Protein AF-0000000066303046 (afdb_homodimer)

Radius of gyration: 22.35 Å; Cα contacts (8 Å, |Δi|>4): 1271; chains: 2; bounding box: 50×66×50 Å

Nearest PDB structures (foldseek):
  3x2z-assembly1_C  TM=9.716E-01  e=8.933E-31  Thermotoga maritima MSB8
  7e3v-assembly1_A  TM=9.789E-01  e=1.181E-30  Staphylococcus aureus
  3x2x-assembly1_C  TM=9.695E-01  e=3.053E-30  Thermotoga maritima MSB8
  6hrg-assembly1_A  TM=9.050E-01  e=2.800E-23  Ignicoccus hospitalis
  1vjn-assembly1_A  TM=7.411E-01  e=7.565E-13  Thermotoga maritima

Secondary structure (DSSP, 8-state):
-EEEE-STT-EEEEETTEEEEES---TT-TT----GGG---SEEE-S-S-HHHHTTHHHHHHHHTPEEEEEHHHHHHHHTTT--EEEE-TT-EEE-SS-EEEEEE--S--EEEETTTTEEEE----EEEEEEETTEEEEE--S----TTHHHHHHH---SEEEEE---TTS--HHHHHHHHHHH--SEEEEES-SSSGGG---HHHHHHT--SSEE----TT-EEE-/-EEEE-STT-EEEEETTEEEEES---TT-TT----GGG---SEEE-S---HHHHTTHHHHHHHHTPEEEEEHHHHHHHHTTT--EEEE-TT-EEE-SS-EEEEEE--S--EEEETTTTEEEE----EEEEEEETTEEEEE--S----TTHHHHHHH---SEEEEE---TTS--HHHHHHHHHHH--SEEEEES-SSSGGG---HHHHHHH--SSEE----TT-EEE-

InterPro domains:
  IPR001279 Metallo-beta-lactamase [PF12706] (20-194)
  IPR001279 Metallo-beta-lactamase [SM00849] (7-193)
  IPR022877 Protein of unknown funcion UPF0173 [MF_00457] (1-227)
  IPR022877 Protein of unknown funcion UPF0173 [NF001911] (1-226)
  IPR036866 Ribonuclease Z/Hydroxyacylglutathione hydrolase-like [G3DSA:3.60.15.10] (1-226)
  IPR036866 Ribonuclease Z/Hydroxyacylglutathione hydrolase-like [SSF56281] (1-220)
  IPR050114 UPF0173/UPF0282/UlaG metal-dependent hydrolases [PTHR43546] (1-226)

Solvent-accessible surface area (backbone atoms only — not comparable to full-atom values): 22340 Å² total; per-residue (Å²): 80,40,41,29,36,31,30,42,64,19,36,39,36,41,38,95,93,35,32,36,34,30,19,46,31,32,79,89,38,84,52,35,74,63,52,69,92,74,62,80,43,52,32,36,43,43,38,37,31,37,63,80,26,37,45,43,45,66,62,47,25,58,76,49,70,12,43,33,38,21,30,45,46,34,20,52,59,44,36,77,72,70,36,54,56,46,63,42,46,69,75,41,68,50,81,54,97,75,32,32,43,30,31,31,82,36,42,42,58,21,30,42,77,39,78,89,79,70,45,54,43,70,16,48,69,23,16,12,38,38,40,35,46,95,94,40,28,39,34,39,39,41,60,24,31,71,60,72,67,43,36,53,55,19,74,77,41,77,33,48,37,30,39,40,35,31,17,17,25,54,16,9,24,48,73,46,35,46,53,46,47,62,34,30,54,25,51,26,42,29,73,28,42,40,61,69,48,82,79,18,59,63,62,65,68,65,42,39,70,67,49,66,94,45,45,55,45,85,68,54,51,68,38,69,48,80,102,79,41,40,28,34,30,31,41,64,18,36,41,37,41,38,97,93,34,33,37,34,30,20,45,30,31,79,92,38,88,52,35,75,64,52,66,91,73,61,77,42,52,30,35,40,42,38,39,32,38,62,80,27,36,44,43,45,66,62,48,24,58,76,48,72,12,41,33,38,20,30,43,45,35,21,52,61,42,37,77,72,71,36,53,55,46,63,25,24,31,35,6,44,49,81,53,98,74,32,32,43,31,29,32,80,34,53,56,76,23,30,42,78,39,75,87,79,71,45,76,41,54,16,35,55,22,16,11,38,38,40,35,45,95,94,41,26,39,35,39,39,42,64,23,55,75,59,76,61,44,36,52,56,22,74,76,40,79,32,48,34,30,39,40,36,31,17,21,94,85,35,17,28,48,70,48,37,44,54,46,48,60,34,30,55,24,50,26,40,28,72,29,44,40,60,69,47,83,81,18,59,62,62,63,66,63,41,37,68,66,48,68,95,46,45,55,46,84,69,53,51,69,38,68,48,80,102

pLDDT: mean 97.97, std 1.2, range [91.56, 98.94]

Structure (mmCIF, N/CA/C/O backbone):
data_AF-0000000066303046-model_v1
#
loop_
_entity.id
_entity.type
_entity.pdbx_description
1 polymer 'UPF0173 metal-dependent hydrolase BCAH187_A4741'
#
loop_
_atom_site.group_PDB
_atom_site.id
_atom_site.type_symbol
_atom_site.label_atom_id
_atom_site.label_alt_id
_atom_site.label_comp_id
_atom_site.label_asym_id
_atom_site.label_entity_id
_atom_site.label_seq_id
_atom_site.pdbx_PDB_ins_code
_atom_site.Cartn_x
_atom_site.Cartn_y
_atom_site.Cartn_z
_atom_site.occupancy
_atom_site.B_iso_or_equiv
_atom_site.auth_seq_id
_atom_site.auth_comp_id
_atom_site.auth_asym_id
_atom_site.auth_atom_id
_atom_site.pdbx_PDB_model_num
ATOM 1 N N . MET A 1 1 ? -8.133 -26.234 -18 1 97.88 1 MET A N 1
ATOM 2 C CA . MET A 1 1 ? -7.332 -25.688 -16.906 1 97.88 1 MET A CA 1
ATOM 3 C C . MET A 1 1 ? -8.109 -25.719 -15.594 1 97.88 1 MET A C 1
ATOM 5 O O . MET A 1 1 ? -9.281 -25.359 -15.555 1 97.88 1 MET A O 1
ATOM 9 N N . LYS A 1 2 ? -7.441 -26.312 -14.539 1 98.69 2 LYS A N 1
ATOM 10 C CA . LYS A 1 2 ? -8.031 -26.344 -13.211 1 98.69 2 LYS A CA 1
ATOM 11 C C . LYS A 1 2 ? -7.34 -25.359 -12.273 1 98.69 2 LYS A C 1
ATOM 13 O O . LYS A 1 2 ? -6.117 -25.406 -12.109 1 98.69 2 LYS A O 1
ATOM 18 N N . VAL A 1 3 ? -8.148 -24.453 -11.664 1 98.88 3 VAL A N 1
ATOM 19 C CA . VAL A 1 3 ? -7.621 -23.438 -10.766 1 98.88 3 VAL A CA 1
ATOM 20 C C . VAL A 1 3 ? -8.227 -23.609 -9.375 1 98.88 3 VAL A C 1
ATOM 22 O O . VAL A 1 3 ? -9.445 -23.656 -9.219 1 98.88 3 VAL A O 1
ATOM 25 N N . SER A 1 4 ? -7.363 -23.734 -8.375 1 98.88 4 SER A N 1
ATOM 26 C CA . SER A 1 4 ? -7.859 -23.922 -7.02 1 98.88 4 SER A CA 1
ATOM 27 C C . SER A 1 4 ? -7.285 -22.859 -6.078 1 98.88 4 SER A C 1
ATOM 29 O O . SER A 1 4 ? -6.207 -22.328 -6.328 1 98.88 4 SER A O 1
ATOM 31 N N . TYR A 1 5 ? -8.078 -22.578 -5.066 1 98.88 5 TYR A N 1
ATOM 32 C CA . TYR A 1 5 ? -7.719 -21.625 -4.02 1 98.88 5 TYR A CA 1
ATOM 33 C C . TYR A 1 5 ? -7.312 -22.359 -2.74 1 98.88 5 TYR A C 1
ATOM 35 O O . TYR A 1 5 ? -7.957 -23.328 -2.342 1 98.88 5 TYR A O 1
ATOM 43 N N . HIS A 1 6 ? -6.227 -21.844 -2.104 1 98.81 6 HIS A N 1
ATOM 44 C CA . HIS A 1 6 ? -5.727 -22.578 -0.947 1 98.81 6 HIS A CA 1
ATOM 45 C C . HIS A 1 6 ? -5.434 -21.641 0.218 1 98.81 6 HIS A C 1
ATOM 47 O O . HIS A 1 6 ? -4.488 -21.859 0.979 1 98.81 6 HIS A O 1
ATOM 53 N N . GLY A 1 7 ? -6.152 -20.562 0.344 1 98.44 7 GLY A N 1
ATOM 54 C CA . GLY A 1 7 ? -6.086 -19.672 1.49 1 98.44 7 GLY A CA 1
ATOM 55 C C . GLY A 1 7 ? -5.109 -18.531 1.297 1 98.44 7 GLY A C 1
ATOM 56 O O . GLY A 1 7 ? -4.043 -18.719 0.707 1 98.44 7 GLY A O 1
ATOM 57 N N . HIS A 1 8 ? -5.547 -17.375 1.848 1 98.44 8 HIS A N 1
ATOM 58 C CA . HIS A 1 8 ? -4.777 -16.141 1.733 1 98.44 8 HIS A CA 1
ATOM 59 C C . HIS A 1 8 ? -4.582 -15.742 0.273 1 98.44 8 HIS A C 1
ATOM 61 O O . HIS A 1 8 ? -5.539 -15.359 -0.406 1 98.44 8 HIS A O 1
ATOM 67 N N . SER A 1 9 ? -3.352 -15.922 -0.306 1 98.88 9 SER A N 1
ATOM 68 C CA . SER A 1 9 ? -3.111 -15.578 -1.703 1 98.88 9 SER A CA 1
ATOM 69 C C . SER A 1 9 ? -2.588 -16.766 -2.488 1 98.88 9 SER A C 1
ATOM 71 O O . SER A 1 9 ? -2.061 -16.609 -3.592 1 98.88 9 SER A O 1
ATOM 73 N N . VAL A 1 10 ? -2.783 -17.984 -1.932 1 98.94 10 VAL A N 1
ATOM 74 C CA . VAL A 1 10 ? -2.24 -19.188 -2.545 1 98.94 10 VAL A CA 1
ATOM 75 C C . VAL A 1 10 ? -3.211 -19.719 -3.604 1 98.94 10 VAL A C 1
ATOM 77 O O . VAL A 1 10 ? -4.328 -20.125 -3.281 1 98.94 10 VAL A O 1
ATOM 80 N N . VAL A 1 11 ? -2.771 -19.766 -4.824 1 98.94 11 VAL A N 1
ATOM 81 C CA . VAL A 1 11 ? -3.553 -20.297 -5.938 1 98.94 11 VAL A CA 1
ATOM 82 C C . VAL A 1 11 ? -2.752 -21.375 -6.664 1 98.94 11 VAL A C 1
ATOM 84 O O . VAL A 1 11 ? -1.559 -21.203 -6.922 1 98.94 11 VAL A O 1
ATOM 87 N N . LYS A 1 12 ? -3.375 -22.5 -6.949 1 98.88 12 LYS A N 1
ATOM 88 C CA . LYS A 1 12 ? -2.775 -23.594 -7.703 1 98.88 12 LYS A CA 1
ATOM 89 C C . LYS A 1 12 ? -3.455 -23.766 -9.055 1 98.88 12 LYS A C 1
ATOM 91 O O . LYS A 1 12 ? -4.684 -23.703 -9.156 1 98.88 12 LYS A O 1
ATOM 96 N N . ILE A 1 13 ? -2.654 -23.875 -10.055 1 98.94 13 ILE A N 1
ATOM 97 C CA . ILE A 1 13 ? -3.146 -24.047 -11.414 1 98.94 13 ILE A CA 1
ATOM 98 C C . ILE A 1 13 ? -2.623 -25.359 -12 1 98.94 13 ILE A C 1
ATOM 100 O O . ILE A 1 13 ? -1.417 -25.609 -11.969 1 98.94 13 ILE A O 1
ATOM 104 N N . GLU A 1 14 ? -3.461 -26.156 -12.422 1 98.81 14 GLU A N 1
ATOM 105 C CA . GLU A 1 14 ? -3.119 -27.359 -13.18 1 98.81 14 GLU A CA 1
ATOM 106 C C . GLU A 1 14 ? -3.51 -27.219 -14.641 1 98.81 14 GLU A C 1
ATOM 108 O O . GLU A 1 14 ? -4.688 -27.031 -14.961 1 98.81 14 GLU A O 1
ATOM 113 N N . THR A 1 15 ? -2.549 -27.297 -15.445 1 98.31 15 THR A N 1
ATOM 114 C CA . THR A 1 15 ? -2.77 -27.125 -16.875 1 98.31 15 THR A CA 1
ATOM 115 C C . THR A 1 15 ? -1.682 -27.828 -17.672 1 98.31 15 THR A C 1
ATOM 117 O O . THR A 1 15 ? -0.522 -27.875 -17.266 1 98.31 15 THR A O 1
ATOM 120 N N . ASN A 1 16 ? -2.029 -28.484 -18.781 1 95.06 16 ASN A N 1
ATOM 121 C CA . ASN A 1 16 ? -1.094 -29.141 -19.688 1 95.06 16 ASN A CA 1
ATOM 122 C C . ASN A 1 16 ? -0.172 -30.109 -18.953 1 95.06 16 ASN A C 1
ATOM 124 O O . ASN A 1 16 ? 1.03 -30.141 -19.219 1 95.06 16 ASN A O 1
ATOM 128 N N . GLY A 1 17 ? -0.691 -30.703 -17.969 1 97.25 17 GLY A N 1
ATOM 129 C CA . GLY A 1 17 ? 0.07 -31.703 -17.219 1 97.25 17 GLY A CA 1
ATOM 130 C C . GLY A 1 17 ? 1.06 -31.094 -16.25 1 97.25 17 GLY A C 1
ATOM 131 O O . GLY A 1 17 ? 1.888 -31.797 -15.672 1 97.25 17 GLY A O 1
ATOM 132 N N . LYS A 1 18 ? 1.052 -29.797 -16.109 1 98.44 18 LYS A N 1
ATOM 133 C CA . LYS A 1 18 ? 1.942 -29.094 -15.195 1 98.44 18 LYS A CA 1
ATOM 134 C C . LYS A 1 18 ? 1.17 -28.5 -14.016 1 98.44 18 LYS A C 1
ATOM 136 O O . LYS A 1 18 ? -0.031 -28.234 -14.125 1 98.44 18 LYS A O 1
ATOM 141 N N . VAL A 1 19 ? 1.902 -28.312 -12.93 1 98.81 19 VAL A N 1
ATOM 142 C CA . VAL A 1 19 ? 1.343 -27.703 -11.727 1 98.81 19 VAL A CA 1
ATOM 143 C C . VAL A 1 19 ? 2.076 -26.406 -11.414 1 98.81 19 VAL A C 1
ATOM 145 O O . VAL A 1 19 ? 3.299 -26.391 -11.25 1 98.81 19 VAL A O 1
ATOM 148 N N . ILE A 1 20 ? 1.326 -25.312 -11.367 1 98.88 20 ILE A N 1
ATOM 149 C CA . ILE A 1 20 ? 1.836 -23.984 -11.039 1 98.88 20 ILE A CA 1
ATOM 150 C C . ILE A 1 20 ? 1.209 -23.5 -9.734 1 98.88 20 ILE A C 1
ATOM 152 O O . ILE A 1 20 ? 0.002 -23.641 -9.523 1 98.88 20 ILE A O 1
ATOM 156 N N . VAL A 1 21 ? 2.053 -22.969 -8.852 1 98.94 21 VAL A N 1
ATOM 157 C CA . VAL A 1 21 ? 1.522 -22.391 -7.621 1 98.94 21 VAL A CA 1
ATOM 158 C C . VAL A 1 21 ? 1.943 -20.922 -7.523 1 98.94 21 VAL A C 1
ATOM 160 O O . VAL A 1 21 ? 3.098 -20.578 -7.789 1 98.94 21 VAL A O 1
ATOM 163 N N . ILE A 1 22 ? 1.011 -20.078 -7.199 1 98.94 22 ILE A N 1
ATOM 164 C CA . ILE A 1 22 ? 1.259 -18.656 -7.016 1 98.94 22 ILE A CA 1
ATOM 165 C C . ILE A 1 22 ? 1.291 -18.312 -5.523 1 98.94 22 ILE A C 1
ATOM 167 O O . ILE A 1 22 ? 0.363 -18.656 -4.789 1 98.94 22 ILE A O 1
ATOM 171 N N . ASP A 1 23 ? 2.342 -17.703 -5.059 1 98.94 23 ASP A N 1
ATOM 172 C CA . ASP A 1 23 ? 2.502 -17.156 -3.709 1 98.94 23 ASP A CA 1
ATOM 173 C C . ASP A 1 23 ? 2.24 -18.234 -2.658 1 98.94 23 ASP A C 1
ATOM 175 O O . ASP A 1 23 ? 1.328 -18.109 -1.841 1 98.94 23 ASP A O 1
ATOM 179 N N . PRO A 1 24 ? 3.123 -19.219 -2.576 1 98.88 24 PRO A N 1
ATOM 180 C CA . PRO A 1 24 ? 2.869 -20.406 -1.761 1 98.88 24 PRO A CA 1
ATOM 181 C C . PRO A 1 24 ? 3.176 -20.188 -0.281 1 98.88 24 PRO A C 1
ATOM 183 O O . PRO A 1 24 ? 4.023 -20.875 0.287 1 98.88 24 PRO A O 1
ATOM 186 N N . PHE A 1 25 ? 2.4 -19.328 0.389 1 98.88 25 PHE A N 1
ATOM 187 C CA . PHE A 1 25 ? 2.387 -19.219 1.844 1 98.88 25 PHE A CA 1
ATOM 188 C C . PHE A 1 25 ? 1.622 -20.375 2.467 1 98.88 25 PHE A C 1
ATOM 190 O O . PHE A 1 25 ? 0.403 -20.312 2.629 1 98.88 25 PHE A O 1
ATOM 197 N N . LEU A 1 26 ? 2.404 -21.469 2.867 1 98.62 26 LEU A N 1
ATOM 198 C CA . LEU A 1 26 ? 1.785 -22.688 3.381 1 98.62 26 LEU A CA 1
ATOM 199 C C . LEU A 1 26 ? 2.047 -22.844 4.875 1 98.62 26 LEU A C 1
ATOM 201 O O . LEU A 1 26 ? 1.111 -22.828 5.68 1 98.62 26 LEU A O 1
ATOM 205 N N . THR A 1 27 ? 3.287 -22.953 5.246 1 97.81 27 THR A N 1
ATOM 206 C CA . THR A 1 27 ? 3.631 -23.016 6.664 1 97.81 27 THR A CA 1
ATOM 207 C C . THR A 1 27 ? 3.281 -21.703 7.363 1 97.81 27 THR A C 1
ATOM 209 O O . THR A 1 27 ? 3.723 -20.625 6.938 1 97.81 27 THR A O 1
ATOM 212 N N . GLY A 1 28 ? 2.506 -21.766 8.43 1 96.31 28 GLY A N 1
ATOM 213 C CA . GLY A 1 28 ? 2.098 -20.578 9.172 1 96.31 28 GLY A CA 1
ATOM 214 C C . GLY A 1 28 ? 0.776 -20 8.695 1 96.31 28 GLY A C 1
ATOM 215 O O . GLY A 1 28 ? 0.234 -19.078 9.312 1 96.31 28 GLY A O 1
ATOM 216 N N . ASN A 1 29 ? 0.266 -20.484 7.574 1 98.06 29 ASN A N 1
ATOM 217 C CA . ASN A 1 29 ? -1.048 -20.094 7.074 1 98.06 29 ASN A CA 1
ATOM 218 C C . ASN A 1 29 ? -2.158 -20.938 7.699 1 98.06 29 ASN A C 1
ATOM 220 O O . ASN A 1 29 ? -2.326 -22.109 7.355 1 98.06 29 ASN A O 1
ATOM 224 N N . PRO A 1 30 ? -2.9 -20.406 8.586 1 97.69 30 PRO A N 1
ATOM 225 C CA . PRO A 1 30 ? -3.918 -21.188 9.281 1 97.69 30 PRO A CA 1
ATOM 226 C C . PRO A 1 30 ? -5.102 -21.547 8.391 1 97.69 30 PRO A C 1
ATOM 228 O O . PRO A 1 30 ? -5.961 -22.344 8.789 1 97.69 30 PRO A O 1
ATOM 231 N N . LYS A 1 31 ? -5.152 -21.031 7.195 1 97.81 31 LYS A N 1
ATOM 232 C CA . LYS A 1 31 ? -6.348 -21.188 6.371 1 97.81 31 LYS A CA 1
ATOM 233 C C . LYS A 1 31 ? -6.09 -22.156 5.211 1 97.81 31 LYS A C 1
ATOM 235 O O . LYS A 1 31 ? -7.008 -22.5 4.465 1 97.81 31 LYS A O 1
ATOM 240 N N . THR A 1 32 ? -4.863 -22.625 5.027 1 98.44 32 THR A N 1
ATOM 241 C CA . THR A 1 32 ? -4.555 -23.469 3.877 1 98.44 32 THR A CA 1
ATOM 242 C C . THR A 1 32 ? -4.82 -24.938 4.191 1 98.44 32 THR A C 1
ATOM 244 O O . THR A 1 32 ? -4.746 -25.344 5.348 1 98.44 32 THR A O 1
ATOM 247 N N . ASP A 1 33 ? -5.168 -25.703 3.16 1 98.31 33 ASP A N 1
ATOM 248 C CA . ASP A 1 33 ? -5.359 -27.141 3.275 1 98.31 33 ASP A CA 1
ATOM 249 C C . ASP A 1 33 ? -4.121 -27.891 2.795 1 98.31 33 ASP A C 1
ATOM 251 O O . ASP A 1 33 ? -4.086 -29.125 2.836 1 98.31 33 ASP A O 1
ATOM 255 N N . LEU A 1 34 ? -3.088 -27.188 2.381 1 98.19 34 LEU A N 1
ATOM 256 C CA . LEU A 1 34 ? -1.893 -27.797 1.814 1 98.19 34 LEU A CA 1
ATOM 257 C C . LEU A 1 34 ? -0.786 -27.906 2.857 1 98.19 34 LEU A C 1
ATOM 259 O O . LEU A 1 34 ? -0.634 -27.016 3.697 1 98.19 34 LEU A O 1
ATOM 263 N N . LYS A 1 35 ? -0.067 -28.969 2.748 1 97.06 35 LYS A N 1
ATOM 264 C CA . LYS A 1 35 ? 1.203 -29.109 3.453 1 97.06 35 LYS A CA 1
ATOM 265 C C . LYS A 1 35 ? 2.379 -29.062 2.482 1 97.06 35 LYS A C 1
ATOM 267 O O . LYS A 1 35 ? 2.365 -29.719 1.446 1 97.06 35 LYS A O 1
ATOM 272 N N . ALA A 1 36 ? 3.312 -28.281 2.867 1 96.38 36 ALA A N 1
ATOM 273 C CA . ALA A 1 36 ? 4.449 -28.062 1.973 1 96.38 36 ALA A CA 1
ATOM 274 C C . ALA A 1 36 ? 5.059 -29.391 1.534 1 96.38 36 ALA A C 1
ATOM 276 O O . ALA A 1 36 ? 5.43 -29.562 0.369 1 96.38 36 ALA A O 1
ATOM 277 N N . GLU A 1 37 ? 5.152 -30.328 2.355 1 95.06 37 GLU A N 1
ATOM 278 C CA . GLU A 1 37 ? 5.816 -31.609 2.094 1 95.06 37 GLU A CA 1
ATOM 279 C C . GLU A 1 37 ? 5.055 -32.406 1.057 1 95.06 37 GLU A C 1
ATOM 281 O O . GLU A 1 37 ? 5.629 -33.312 0.407 1 95.06 37 GLU A O 1
ATOM 286 N N . ASP A 1 38 ? 3.807 -32.094 0.817 1 95.69 38 ASP A N 1
ATOM 287 C CA . ASP A 1 38 ? 2.955 -32.906 -0.038 1 95.69 38 ASP A CA 1
ATOM 288 C C . ASP A 1 38 ? 2.744 -32.25 -1.398 1 95.69 38 ASP A C 1
ATOM 290 O O . ASP A 1 38 ? 2.127 -32.844 -2.289 1 95.69 38 ASP A O 1
ATOM 294 N N . VAL A 1 39 ? 3.223 -31.094 -1.57 1 96.56 39 VAL A N 1
ATOM 295 C CA . VAL A 1 39 ? 2.914 -30.344 -2.775 1 96.56 39 VAL A CA 1
ATOM 296 C C . VAL A 1 39 ? 3.947 -30.641 -3.857 1 96.56 39 VAL A C 1
ATOM 298 O O . VAL A 1 39 ? 5.152 -30.516 -3.627 1 96.56 39 VAL A O 1
ATOM 301 N N . LYS A 1 40 ? 3.504 -31.156 -4.953 1 97.25 40 LYS A N 1
ATOM 302 C CA . LYS A 1 40 ? 4.312 -31.234 -6.168 1 97.25 40 LYS A CA 1
ATOM 303 C C . LYS A 1 40 ? 4.074 -30.031 -7.066 1 97.25 40 LYS A C 1
ATOM 305 O O . LYS A 1 40 ? 2.928 -29.641 -7.309 1 97.25 40 LYS A O 1
ATOM 310 N N . VAL A 1 41 ? 5.125 -29.438 -7.527 1 98.44 41 VAL A N 1
ATOM 311 C CA . VAL A 1 41 ? 4.984 -28.219 -8.297 1 98.44 41 VAL A CA 1
ATOM 312 C C . VAL A 1 41 ? 6.047 -28.172 -9.398 1 98.44 41 VAL A C 1
ATOM 314 O O . VAL A 1 41 ? 7.188 -28.578 -9.18 1 98.44 41 VAL A O 1
ATOM 317 N N . ASP A 1 42 ? 5.648 -27.719 -10.57 1 98.75 42 ASP A N 1
ATOM 318 C CA . ASP A 1 42 ? 6.574 -27.547 -11.68 1 98.75 42 ASP A CA 1
ATOM 319 C C . ASP A 1 42 ? 7.109 -26.109 -11.727 1 98.75 42 ASP A C 1
ATOM 321 O O . ASP A 1 42 ? 8.242 -25.891 -12.148 1 98.75 42 ASP A O 1
ATOM 325 N N . ALA A 1 43 ? 6.309 -25.109 -11.328 1 98.88 43 ALA A N 1
ATOM 326 C CA . ALA A 1 43 ? 6.695 -23.703 -11.328 1 98.88 43 ALA A CA 1
ATOM 327 C C . ALA A 1 43 ? 6.004 -22.938 -10.203 1 98.88 43 ALA A C 1
ATOM 329 O O . ALA A 1 43 ? 4.871 -23.266 -9.836 1 98.88 43 ALA A O 1
ATOM 330 N N . ILE A 1 44 ? 6.711 -21.984 -9.688 1 98.94 44 ILE A N 1
ATOM 331 C CA . ILE A 1 44 ? 6.18 -21.062 -8.68 1 98.94 44 ILE A CA 1
ATOM 332 C C . ILE A 1 44 ? 6.223 -19.641 -9.203 1 98.94 44 ILE A C 1
ATOM 334 O O . ILE A 1 44 ? 7.242 -19.188 -9.742 1 98.94 44 ILE A O 1
ATOM 338 N N . LEU A 1 45 ? 5.121 -18.938 -9.156 1 98.94 45 LEU A N 1
ATOM 339 C CA . LEU A 1 45 ? 5.051 -17.531 -9.508 1 98.94 45 LEU A CA 1
ATOM 340 C C . LEU A 1 45 ? 4.895 -16.656 -8.266 1 98.94 45 LEU A C 1
ATOM 342 O O . LEU A 1 45 ? 4.012 -16.906 -7.438 1 98.94 45 LEU A O 1
ATOM 346 N N . LEU A 1 46 ? 5.773 -15.703 -8.125 1 98.94 46 LEU A N 1
ATOM 347 C CA . LEU A 1 46 ? 5.723 -14.828 -6.961 1 98.94 46 LEU A CA 1
ATOM 348 C C . LEU A 1 46 ? 5.371 -13.398 -7.367 1 98.94 46 LEU A C 1
ATOM 350 O O . LEU A 1 46 ? 5.988 -12.836 -8.273 1 98.94 46 LEU A O 1
ATOM 354 N N . SER A 1 47 ? 4.41 -12.852 -6.625 1 98.88 47 SER A N 1
ATOM 355 C CA . SER A 1 47 ? 3.979 -11.477 -6.875 1 98.88 47 SER A CA 1
ATOM 356 C C . SER A 1 47 ? 4.945 -10.477 -6.258 1 98.88 47 SER A C 1
ATOM 358 O O . SER A 1 47 ? 5.258 -9.445 -6.871 1 98.88 47 SER A O 1
ATOM 360 N N . HIS A 1 48 ? 5.395 -10.719 -5.012 1 98.81 48 HIS A N 1
ATOM 361 C CA . HIS A 1 48 ? 6.324 -9.828 -4.324 1 98.81 48 HIS A CA 1
ATOM 362 C C . HIS A 1 48 ? 7.004 -10.539 -3.156 1 98.81 48 HIS A C 1
ATOM 364 O O . HIS A 1 48 ? 6.758 -11.719 -2.914 1 98.81 48 HIS A O 1
ATOM 370 N N . GLY A 1 49 ? 7.805 -9.836 -2.43 1 98.75 49 GLY A N 1
ATOM 371 C CA . GLY A 1 49 ? 8.805 -10.469 -1.586 1 98.75 49 GLY A CA 1
ATOM 372 C C . GLY A 1 49 ? 8.336 -10.672 -0.158 1 98.75 49 GLY A C 1
ATOM 373 O O . GLY A 1 49 ? 9.055 -11.25 0.66 1 98.75 49 GLY A O 1
ATOM 374 N N . HIS A 1 50 ? 7.141 -10.234 0.251 1 98.69 50 HIS A N 1
ATOM 375 C CA . HIS A 1 50 ? 6.699 -10.391 1.632 1 98.69 50 HIS A CA 1
ATOM 376 C C . HIS A 1 50 ? 6.574 -11.867 2.006 1 98.69 50 HIS A C 1
ATOM 378 O O . HIS A 1 50 ? 6.203 -12.695 1.169 1 98.69 50 HIS A O 1
ATOM 384 N N . GLY A 1 51 ? 6.746 -12.156 3.24 1 98.38 51 GLY A N 1
ATOM 385 C CA . GLY A 1 51 ? 6.816 -13.523 3.734 1 98.38 51 GLY A CA 1
ATOM 386 C C . GLY A 1 51 ? 5.516 -14.281 3.568 1 98.38 51 GLY A C 1
ATOM 387 O O . GLY A 1 51 ? 5.523 -15.5 3.377 1 98.38 51 GLY A O 1
ATOM 388 N N . ASP A 1 52 ? 4.434 -13.562 3.705 1 98.31 52 ASP A N 1
ATOM 389 C CA . ASP A 1 52 ? 3.139 -14.219 3.576 1 98.31 52 ASP A CA 1
ATOM 390 C C . ASP A 1 52 ? 2.766 -14.414 2.107 1 98.31 52 ASP A C 1
ATOM 392 O O . ASP A 1 52 ? 1.605 -14.68 1.786 1 98.31 52 ASP A O 1
ATOM 396 N N . HIS A 1 53 ? 3.662 -14.297 1.161 1 98.81 53 HIS A N 1
ATOM 397 C CA . HIS A 1 53 ? 3.553 -14.648 -0.25 1 98.81 53 HIS A CA 1
ATOM 398 C C . HIS A 1 53 ? 4.676 -15.586 -0.675 1 98.81 53 HIS A C 1
ATOM 400 O O . HIS A 1 53 ? 4.422 -16.672 -1.214 1 98.81 53 HIS A O 1
ATOM 406 N N . VAL A 1 54 ? 5.887 -15.258 -0.318 1 98.81 54 VAL A N 1
ATOM 407 C CA . VAL A 1 54 ? 7.012 -16.125 -0.642 1 98.81 54 VAL A CA 1
ATOM 408 C C . VAL A 1 54 ? 6.82 -17.484 0.023 1 98.81 54 VAL A C 1
ATOM 410 O O . VAL A 1 54 ? 6.965 -18.531 -0.624 1 98.81 54 VAL A O 1
ATOM 413 N N . GLY A 1 55 ? 6.598 -17.391 1.333 1 98.38 55 GLY A N 1
ATOM 414 C CA . GLY A 1 55 ? 6.277 -18.594 2.078 1 98.38 55 GLY A CA 1
ATOM 415 C C . GLY A 1 55 ? 7.305 -19.703 1.901 1 98.38 55 GLY A C 1
ATOM 416 O O . GLY A 1 55 ? 8.5 -19.469 2.09 1 98.38 55 GLY A O 1
ATOM 417 N N . ASP A 1 56 ? 6.84 -20.844 1.428 1 98.81 56 ASP A N 1
ATOM 418 C CA . ASP A 1 56 ? 7.637 -22.062 1.37 1 98.81 56 ASP A CA 1
ATOM 419 C C . ASP A 1 56 ? 8.336 -22.203 0.018 1 98.81 56 ASP A C 1
ATOM 421 O O . ASP A 1 56 ? 8.68 -23.312 -0.399 1 98.81 56 ASP A O 1
ATOM 425 N N . THR A 1 57 ? 8.523 -21.141 -0.689 1 98.88 57 THR A N 1
ATOM 426 C CA . THR A 1 57 ? 9.023 -21.141 -2.059 1 98.88 57 THR A CA 1
ATOM 427 C C . THR A 1 57 ? 10.367 -21.859 -2.143 1 98.88 57 THR A C 1
ATOM 429 O O . THR A 1 57 ? 10.57 -22.703 -3.012 1 98.88 57 THR A O 1
ATOM 432 N N . VAL A 1 58 ? 11.281 -21.531 -1.236 1 98.69 58 VAL A N 1
ATOM 433 C CA . VAL A 1 58 ? 12.633 -22.078 -1.31 1 98.69 58 VAL A CA 1
ATOM 434 C C . VAL A 1 58 ? 12.578 -23.594 -1.153 1 98.69 58 VAL A C 1
ATOM 436 O O . VAL A 1 58 ? 13.125 -24.328 -1.982 1 98.69 58 VAL A O 1
ATOM 439 N N . GLU A 1 59 ? 11.898 -24.062 -0.164 1 98.25 59 GLU A N 1
ATOM 440 C CA . GLU A 1 59 ? 11.789 -25.484 0.1 1 98.25 59 GLU A CA 1
ATOM 441 C C . GLU A 1 59 ? 11.078 -26.203 -1.044 1 98.25 59 GLU A C 1
ATOM 443 O O . GLU A 1 59 ? 11.539 -27.25 -1.515 1 98.25 59 GLU A O 1
ATOM 448 N N . LEU A 1 60 ? 9.953 -25.672 -1.503 1 98.69 60 LEU A N 1
ATOM 449 C CA . LEU A 1 60 ? 9.172 -26.281 -2.57 1 98.69 60 LEU A CA 1
ATOM 450 C C . LEU A 1 60 ? 9.977 -26.359 -3.861 1 98.69 60 LEU A C 1
ATOM 452 O O . LEU A 1 60 ? 9.969 -27.391 -4.543 1 98.69 60 LEU A O 1
ATOM 456 N N . ALA A 1 61 ? 10.625 -25.234 -4.184 1 98.81 61 ALA A N 1
ATOM 457 C CA . ALA A 1 61 ? 11.383 -25.172 -5.434 1 98.81 61 ALA A CA 1
ATOM 458 C C . ALA A 1 61 ? 12.508 -26.203 -5.449 1 98.81 61 ALA A C 1
ATOM 460 O O . ALA A 1 61 ? 12.695 -26.906 -6.441 1 98.81 61 ALA A O 1
ATOM 461 N N . LYS A 1 62 ? 13.258 -26.328 -4.391 1 98.25 62 LYS A N 1
ATOM 462 C CA . LYS A 1 62 ? 14.383 -27.25 -4.309 1 98.25 62 LYS A CA 1
ATOM 463 C C . LYS A 1 62 ? 13.898 -28.703 -4.34 1 98.25 62 LYS A C 1
ATOM 465 O O . LYS A 1 62 ? 14.469 -29.531 -5.055 1 98.25 62 LYS A O 1
ATOM 470 N N . LYS A 1 63 ? 12.898 -28.984 -3.607 1 98.06 63 LYS A N 1
ATOM 471 C CA . LYS A 1 63 ? 12.375 -30.344 -3.508 1 98.06 63 LYS A CA 1
ATOM 472 C C . LYS A 1 63 ? 11.867 -30.844 -4.859 1 98.06 63 LYS A C 1
ATOM 474 O O . LYS A 1 63 ? 11.992 -32.031 -5.184 1 98.06 63 LYS A O 1
ATOM 479 N N . ASN A 1 64 ? 11.297 -29.953 -5.629 1 98.5 64 ASN A N 1
ATOM 480 C CA . ASN A 1 64 ? 10.617 -30.359 -6.855 1 98.5 64 ASN A CA 1
ATOM 481 C C . ASN A 1 64 ? 11.43 -29.984 -8.094 1 98.5 64 ASN A C 1
ATOM 483 O O . ASN A 1 64 ? 11 -30.234 -9.219 1 98.5 64 ASN A O 1
ATOM 487 N N . ASN A 1 65 ? 12.594 -29.312 -7.879 1 98.25 65 ASN A N 1
ATOM 488 C CA . ASN A 1 65 ? 13.359 -28.734 -8.984 1 98.25 65 ASN A CA 1
ATOM 489 C C . ASN A 1 65 ? 12.5 -27.828 -9.852 1 98.25 65 ASN A C 1
ATOM 491 O O . ASN A 1 65 ? 12.539 -27.906 -11.078 1 98.25 65 ASN A O 1
ATOM 495 N N . ALA A 1 66 ? 11.648 -27.047 -9.203 1 98.75 66 ALA A N 1
ATOM 496 C CA . ALA A 1 66 ? 10.727 -26.141 -9.883 1 98.75 66 ALA A CA 1
ATOM 497 C C . ALA A 1 66 ? 11.406 -24.812 -10.219 1 98.75 66 ALA A C 1
ATOM 499 O O . ALA A 1 66 ? 12.289 -24.359 -9.484 1 98.75 66 ALA A O 1
ATOM 500 N N . VAL A 1 67 ? 11.008 -24.156 -11.305 1 98.81 67 VAL A N 1
ATOM 501 C CA . VAL A 1 67 ? 11.461 -22.797 -11.625 1 98.81 67 VAL A CA 1
ATOM 502 C C . VAL A 1 67 ? 10.602 -21.781 -10.883 1 98.81 67 VAL A C 1
ATOM 504 O O . VAL A 1 67 ? 9.383 -21.938 -10.781 1 98.81 67 VAL A O 1
ATOM 507 N N . VAL A 1 68 ? 11.273 -20.797 -10.297 1 98.94 68 VAL A N 1
ATOM 508 C CA . VAL A 1 68 ? 10.57 -19.703 -9.633 1 98.94 68 VAL A CA 1
ATOM 509 C C . VAL A 1 68 ? 10.617 -18.453 -10.516 1 98.94 68 VAL A C 1
ATOM 511 O O . VAL A 1 68 ? 11.695 -17.969 -10.844 1 98.94 68 VAL A O 1
ATOM 514 N N . VAL A 1 69 ? 9.484 -17.984 -10.969 1 98.94 69 VAL A N 1
ATOM 515 C CA . VAL A 1 69 ? 9.336 -16.766 -11.742 1 98.94 69 VAL A CA 1
ATOM 516 C C . VAL A 1 69 ? 8.961 -15.609 -10.805 1 98.94 69 VAL A C 1
ATOM 518 O O . VAL A 1 69 ? 7.961 -15.688 -10.094 1 98.94 69 VAL A O 1
ATOM 521 N N . ALA A 1 70 ? 9.75 -14.594 -10.758 1 98.88 70 ALA A N 1
ATOM 522 C CA . ALA A 1 70 ? 9.578 -13.508 -9.789 1 98.88 70 ALA A CA 1
ATOM 523 C C . ALA A 1 70 ? 10.18 -12.203 -10.312 1 98.88 70 ALA A C 1
ATOM 525 O O . ALA A 1 70 ? 10.945 -12.211 -11.289 1 98.88 70 ALA A O 1
ATOM 526 N N . PRO A 1 71 ? 9.82 -11.047 -9.773 1 98.25 71 PRO A N 1
ATOM 527 C CA . PRO A 1 71 ? 10.531 -9.805 -10.094 1 98.25 71 PRO A CA 1
ATOM 528 C C . PRO A 1 71 ? 12.039 -9.922 -9.906 1 98.25 71 PRO A C 1
ATOM 530 O O . PRO A 1 71 ? 12.5 -10.641 -9.016 1 98.25 71 PRO A O 1
ATOM 533 N N . PHE A 1 72 ? 12.773 -9.195 -10.617 1 98.06 72 PHE A N 1
ATOM 534 C CA . PHE A 1 72 ? 14.211 -9.352 -10.812 1 98.06 72 PHE A CA 1
ATOM 535 C C . PHE A 1 72 ? 14.938 -9.422 -9.477 1 98.06 72 PHE A C 1
ATOM 537 O O . PHE A 1 72 ? 15.695 -10.359 -9.227 1 98.06 72 PHE A O 1
ATOM 544 N N . GLU A 1 73 ? 14.719 -8.414 -8.562 1 98.19 73 GLU A N 1
ATOM 545 C CA . GLU A 1 73 ? 15.406 -8.359 -7.277 1 98.19 73 GLU A CA 1
ATOM 546 C C . GLU A 1 73 ? 15.086 -9.586 -6.426 1 98.19 73 GLU A C 1
ATOM 548 O O . GLU A 1 73 ? 15.977 -10.18 -5.82 1 98.19 73 GLU A O 1
ATOM 553 N N . LEU A 1 74 ? 13.82 -9.945 -6.402 1 98.62 74 LEU A N 1
ATOM 554 C CA . LEU A 1 74 ? 13.383 -11.102 -5.625 1 98.62 74 LEU A CA 1
ATOM 555 C C . LEU A 1 74 ? 13.977 -12.391 -6.184 1 98.62 74 LEU A C 1
ATOM 557 O O . LEU A 1 74 ? 14.445 -13.242 -5.43 1 98.62 74 LEU A O 1
ATOM 561 N N . ALA A 1 75 ? 13.938 -12.539 -7.492 1 98.62 75 ALA A N 1
ATOM 562 C CA . ALA A 1 75 ? 14.539 -13.703 -8.133 1 98.62 75 ALA A CA 1
ATOM 563 C C . ALA A 1 75 ? 16.031 -13.812 -7.785 1 98.62 75 ALA A C 1
ATOM 565 O O . ALA A 1 75 ? 16.516 -14.906 -7.492 1 98.62 75 ALA A O 1
ATOM 566 N N . THR A 1 76 ? 16.719 -12.703 -7.844 1 98.38 76 THR A N 1
ATOM 567 C CA . THR A 1 76 ? 18.141 -12.672 -7.5 1 98.38 76 THR A CA 1
ATOM 568 C C . THR A 1 76 ? 18.359 -13.109 -6.051 1 98.38 76 THR A C 1
ATOM 570 O O . THR A 1 76 ? 19.188 -13.977 -5.777 1 98.38 76 THR A O 1
ATOM 573 N N . PHE A 1 77 ? 17.578 -12.578 -5.117 1 98.56 77 PHE A N 1
ATOM 574 C CA . PHE A 1 77 ? 17.641 -12.914 -3.701 1 98.56 77 PHE A CA 1
ATOM 575 C C . PHE A 1 77 ? 17.453 -14.414 -3.488 1 98.56 77 PHE A C 1
ATOM 577 O O . PHE A 1 77 ? 18.203 -15.031 -2.73 1 98.56 77 PHE A O 1
ATOM 584 N N . LEU A 1 78 ? 16.484 -15.008 -4.152 1 98.69 78 LEU A N 1
ATOM 585 C CA . LEU A 1 78 ? 16.172 -16.422 -4.02 1 98.69 78 LEU A CA 1
ATOM 586 C C . LEU A 1 78 ? 17.266 -17.281 -4.652 1 98.69 78 LEU A C 1
ATOM 588 O O . LEU A 1 78 ? 17.547 -18.375 -4.172 1 98.69 78 LEU A O 1
ATOM 592 N N . SER A 1 79 ? 17.859 -16.797 -5.723 1 98.5 79 SER A N 1
ATOM 593 C CA . SER A 1 79 ? 18.938 -17.547 -6.363 1 98.5 79 SER A CA 1
ATOM 594 C C . SER A 1 79 ? 20.125 -17.719 -5.426 1 98.5 79 SER A C 1
ATOM 596 O O . SER A 1 79 ? 20.828 -18.734 -5.473 1 98.5 79 SER A O 1
ATOM 598 N N . TRP A 1 80 ? 20.375 -16.719 -4.578 1 98.38 80 TRP A N 1
ATOM 599 C CA . TRP A 1 80 ? 21.453 -16.812 -3.598 1 98.38 80 TRP A CA 1
ATOM 600 C C . TRP A 1 80 ? 21.219 -17.969 -2.637 1 98.38 80 TRP A C 1
ATOM 602 O O . TRP A 1 80 ? 22.141 -18.422 -1.955 1 98.38 80 TRP A O 1
ATOM 612 N N . GLN A 1 81 ? 20.031 -18.438 -2.623 1 97.81 81 GLN A N 1
ATOM 613 C CA . GLN A 1 81 ? 19.672 -19.531 -1.726 1 97.81 81 GLN A CA 1
ATOM 614 C C . GLN A 1 81 ? 19.641 -20.859 -2.467 1 97.81 81 GLN A C 1
ATOM 616 O O . GLN A 1 81 ? 19.125 -21.859 -1.945 1 97.81 81 GLN A O 1
ATOM 621 N N . GLY A 1 82 ? 19.938 -20.906 -3.715 1 98 82 GLY A N 1
ATOM 622 C CA . GLY A 1 82 ? 20.078 -22.125 -4.488 1 98 82 GLY A CA 1
ATOM 623 C C . GLY A 1 82 ? 18.828 -22.453 -5.301 1 98 82 GLY A C 1
ATOM 624 O O . GLY A 1 82 ? 18.688 -23.578 -5.797 1 98 82 GLY A O 1
ATOM 625 N N . VAL A 1 83 ? 17.922 -21.547 -5.414 1 98.69 83 VAL A N 1
ATOM 626 C CA . VAL A 1 83 ? 16.672 -21.75 -6.145 1 98.69 83 VAL A CA 1
ATOM 627 C C . VAL A 1 83 ? 16.891 -21.453 -7.625 1 98.69 83 VAL A C 1
ATOM 629 O O . VAL A 1 83 ? 17.562 -20.484 -7.984 1 98.69 83 VAL A O 1
ATOM 632 N N . LYS A 1 84 ? 16.406 -22.344 -8.555 1 98.62 84 LYS A N 1
ATOM 633 C CA . LYS A 1 84 ? 16.328 -22.047 -9.977 1 98.62 84 LYS A CA 1
ATOM 634 C C . LYS A 1 84 ? 15.297 -20.953 -10.25 1 98.62 84 LYS A C 1
ATOM 636 O O . LYS A 1 84 ? 14.102 -21.156 -10.031 1 98.62 84 LYS A O 1
ATOM 641 N N . THR A 1 85 ? 15.727 -19.797 -10.75 1 98.81 85 THR A N 1
ATOM 642 C CA . THR A 1 85 ? 14.812 -18.672 -10.906 1 98.81 85 THR A CA 1
ATOM 643 C C . THR A 1 85 ? 14.789 -18.203 -12.352 1 98.81 85 THR A C 1
ATOM 645 O O . THR A 1 85 ? 15.719 -18.469 -13.117 1 98.81 85 THR A O 1
ATOM 648 N N . HIS A 1 86 ? 13.797 -17.562 -12.805 1 98.62 86 HIS A N 1
ATO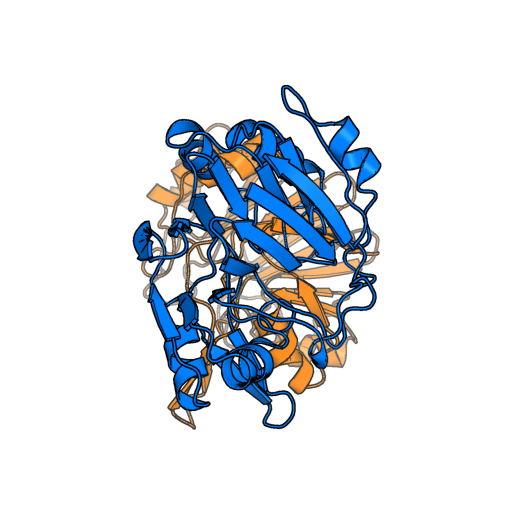M 649 C CA . HIS A 1 86 ? 13.633 -16.766 -14.016 1 98.62 86 HIS A CA 1
ATOM 650 C C . HIS A 1 86 ? 13.164 -15.352 -13.695 1 98.62 86 HIS A C 1
ATOM 652 O O . HIS A 1 86 ? 11.984 -15.133 -13.414 1 98.62 86 HIS A O 1
ATOM 658 N N . PRO A 1 87 ? 14.094 -14.398 -13.711 1 98.44 87 PRO A N 1
ATOM 659 C CA . PRO A 1 87 ? 13.727 -13.023 -13.367 1 98.44 87 PRO A CA 1
ATOM 660 C C . PRO A 1 87 ? 12.883 -12.352 -14.445 1 98.44 87 PRO A C 1
ATOM 662 O O . PRO A 1 87 ? 13.148 -12.531 -15.641 1 98.44 87 PRO A O 1
ATOM 665 N N . MET A 1 88 ? 11.859 -11.688 -14.062 1 97.5 88 MET A N 1
ATOM 666 C CA . MET A 1 88 ? 11.023 -10.82 -14.891 1 97.5 88 MET A CA 1
ATOM 667 C C . MET A 1 88 ? 10.758 -9.492 -14.18 1 97.5 88 MET A C 1
ATOM 669 O O . MET A 1 88 ? 11.305 -9.242 -13.102 1 97.5 88 MET A O 1
ATOM 673 N N . HIS A 1 89 ? 9.992 -8.641 -14.852 1 95.56 89 HIS A N 1
ATOM 674 C CA . HIS A 1 89 ? 9.539 -7.414 -14.203 1 95.56 89 HIS A CA 1
ATOM 675 C C . HIS A 1 89 ? 8.25 -6.902 -14.828 1 95.56 89 HIS A C 1
ATOM 677 O O . HIS A 1 89 ? 7.781 -7.445 -15.828 1 95.56 89 HIS A O 1
ATOM 683 N N . ILE A 1 90 ? 7.668 -5.945 -14.18 1 96.19 90 ILE A N 1
ATOM 684 C CA . ILE A 1 90 ? 6.355 -5.422 -14.547 1 96.19 90 ILE A CA 1
ATOM 685 C C . ILE A 1 90 ? 6.352 -5.004 -16.016 1 96.19 90 ILE A C 1
ATOM 687 O O . ILE A 1 90 ? 7.289 -4.348 -16.484 1 96.19 90 ILE A O 1
ATOM 691 N N . GLY A 1 91 ? 5.41 -5.434 -16.703 1 94.31 91 GLY A N 1
ATOM 692 C CA . GLY A 1 91 ? 5.223 -5.129 -18.109 1 94.31 91 GLY A CA 1
ATOM 693 C C . GLY A 1 91 ? 5.766 -6.203 -19.031 1 94.31 91 GLY A C 1
ATOM 694 O O . GLY A 1 91 ? 5.363 -6.293 -20.188 1 94.31 91 GLY A O 1
ATOM 695 N N . GLY A 1 92 ? 6.629 -7.012 -18.547 1 94.56 92 GLY A N 1
ATOM 696 C CA . GLY A 1 92 ? 7.227 -8.078 -19.328 1 94.56 92 GLY A CA 1
ATOM 697 C C . GLY A 1 92 ? 6.375 -9.328 -19.375 1 94.56 92 GLY A C 1
ATOM 698 O O . GLY A 1 92 ? 5.641 -9.625 -18.438 1 94.56 92 GLY A O 1
ATOM 699 N N . SER A 1 93 ? 6.438 -10.07 -20.516 1 97.62 93 SER A N 1
ATOM 700 C CA . SER A 1 93 ? 5.832 -11.391 -20.641 1 97.62 93 SER A CA 1
ATOM 701 C C . SER A 1 93 ? 6.84 -12.406 -21.172 1 97.62 93 SER A C 1
ATOM 703 O O . SER A 1 93 ? 7.844 -12.039 -21.781 1 97.62 93 SER A O 1
ATOM 705 N N . HIS A 1 94 ? 6.668 -13.594 -20.844 1 97.75 94 HIS A N 1
ATOM 706 C CA . HIS A 1 94 ? 7.508 -14.688 -21.312 1 97.75 94 HIS A CA 1
ATOM 707 C C . HIS A 1 94 ? 6.699 -15.969 -21.484 1 97.75 94 HIS A C 1
ATOM 709 O O . HIS A 1 94 ? 5.844 -16.281 -20.656 1 97.75 94 HIS A O 1
ATOM 715 N N . GLU A 1 95 ? 6.941 -16.688 -22.562 1 97.75 95 GLU A N 1
ATOM 716 C CA . GLU A 1 95 ? 6.312 -17.984 -22.828 1 97.75 95 GLU A CA 1
ATOM 717 C C . GLU A 1 95 ? 7.16 -19.125 -22.266 1 97.75 95 GLU A C 1
ATOM 719 O O . GLU A 1 95 ? 8.297 -19.328 -22.688 1 97.75 95 GLU A O 1
ATOM 724 N N . PHE A 1 96 ? 6.605 -19.828 -21.328 1 98.19 96 PHE A N 1
ATOM 725 C CA . PHE A 1 96 ? 7.227 -21.047 -20.797 1 98.19 96 PHE A CA 1
ATOM 726 C C . PHE A 1 96 ? 6.559 -22.281 -21.359 1 98.19 96 PHE A C 1
ATOM 728 O O . PHE A 1 96 ? 5.574 -22.188 -22.109 1 98.19 96 PHE A O 1
ATOM 735 N N . ASP A 1 97 ? 7.055 -23.453 -21 1 97.44 97 ASP A N 1
ATOM 736 C CA . ASP A 1 97 ? 6.445 -24.703 -21.438 1 97.44 97 ASP A CA 1
ATOM 737 C C . ASP A 1 97 ? 5.125 -24.953 -20.719 1 97.44 97 ASP A C 1
ATOM 739 O O . ASP A 1 97 ? 4.258 -25.656 -21.234 1 97.44 97 ASP A O 1
ATOM 743 N N . PHE A 1 98 ? 4.957 -24.281 -19.578 1 98.12 98 PHE A N 1
ATOM 744 C CA . PHE A 1 98 ? 3.76 -24.5 -18.766 1 98.12 98 PHE A CA 1
ATOM 745 C C . PHE A 1 98 ? 2.721 -23.422 -19.031 1 98.12 98 PHE A C 1
ATOM 747 O O . PHE A 1 98 ? 1.601 -23.5 -18.516 1 98.12 98 PHE A O 1
ATOM 754 N N . GLY A 1 99 ? 3.029 -22.359 -19.781 1 98.31 99 GLY A N 1
ATOM 755 C CA . GLY A 1 99 ? 2.119 -21.266 -20.047 1 98.31 99 GLY A CA 1
ATOM 756 C C . GLY A 1 99 ? 2.818 -19.922 -20.141 1 98.31 99 GLY A C 1
ATOM 757 O O . GLY A 1 99 ? 4.039 -19.844 -19.969 1 98.31 99 GLY A O 1
ATOM 758 N N . LYS A 1 100 ? 2.076 -18.922 -20.391 1 98.62 100 LYS A N 1
ATOM 759 C CA . LYS A 1 100 ? 2.59 -17.562 -20.5 1 98.62 100 LYS A CA 1
ATOM 760 C C . LYS A 1 100 ? 2.383 -16.781 -19.219 1 98.62 100 LYS A C 1
ATOM 762 O O . LYS A 1 100 ? 1.312 -16.844 -18.609 1 98.62 100 LYS A O 1
ATOM 767 N N . VAL A 1 101 ? 3.455 -16.094 -18.812 1 98.81 101 VAL A N 1
ATOM 768 C CA . VAL A 1 101 ? 3.385 -15.25 -17.609 1 98.81 101 VAL A CA 1
ATOM 769 C C . VAL A 1 101 ? 3.619 -13.789 -18 1 98.81 101 VAL A C 1
ATOM 771 O O . VAL A 1 101 ? 4.543 -13.484 -18.766 1 98.81 101 VAL A O 1
ATOM 774 N N . LYS A 1 102 ? 2.777 -12.93 -17.516 1 98.56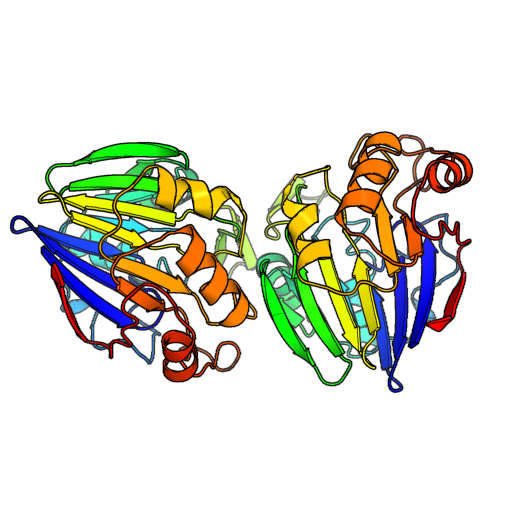 102 LYS A N 1
ATOM 775 C CA . LYS A 1 102 ? 2.973 -11.484 -17.641 1 98.56 102 LYS A CA 1
ATOM 776 C C . LYS A 1 102 ? 2.807 -10.789 -16.297 1 98.56 102 LYS A C 1
ATOM 778 O O . LYS A 1 102 ? 1.819 -11.016 -15.586 1 98.56 102 LYS A O 1
ATOM 783 N N . PHE A 1 103 ? 3.783 -9.992 -15.938 1 98.62 103 PHE A N 1
ATOM 784 C CA . PHE A 1 103 ? 3.67 -9.211 -14.711 1 98.62 103 PHE A CA 1
ATOM 785 C C . PHE A 1 103 ? 2.973 -7.883 -14.977 1 98.62 103 PHE A C 1
ATOM 787 O O . PHE A 1 103 ? 3.238 -7.23 -15.992 1 98.62 103 PHE A O 1
ATOM 794 N N . THR A 1 104 ? 2.08 -7.527 -14.102 1 98.31 104 THR A N 1
ATOM 795 C CA . THR A 1 104 ? 1.329 -6.281 -14.234 1 98.31 104 THR A CA 1
ATOM 796 C C . THR A 1 104 ? 1.612 -5.359 -13.047 1 98.31 104 THR A C 1
ATOM 798 O O . THR A 1 104 ? 2.252 -5.762 -12.078 1 98.31 104 THR A O 1
ATOM 801 N N . GLN A 1 105 ? 1.163 -4.184 -13.18 1 97.06 105 GLN A N 1
ATOM 802 C CA . GLN A 1 105 ? 1.352 -3.164 -12.156 1 97.06 105 GLN A CA 1
ATOM 803 C C . GLN A 1 105 ? 0.62 -3.539 -10.867 1 97.06 105 GLN A C 1
ATOM 805 O O . GLN A 1 105 ? -0.489 -4.078 -10.914 1 97.06 105 GLN A O 1
ATOM 810 N N . ALA A 1 106 ? 1.189 -3.254 -9.805 1 98.19 106 ALA A N 1
ATOM 811 C CA . ALA A 1 106 ? 0.61 -3.285 -8.469 1 98.19 106 ALA A CA 1
ATOM 812 C C . ALA A 1 106 ? 1.225 -2.209 -7.578 1 98.19 106 ALA A C 1
ATOM 814 O O . ALA A 1 106 ? 2.322 -1.719 -7.852 1 98.19 106 ALA A O 1
ATOM 815 N N . PHE A 1 107 ? 0.52 -1.801 -6.613 1 97.31 107 PHE A N 1
ATOM 816 C CA . PHE A 1 107 ? 1.029 -0.833 -5.648 1 97.31 107 PHE A CA 1
ATOM 817 C C . PHE A 1 107 ? 1.025 -1.415 -4.242 1 97.31 107 PHE A C 1
ATOM 819 O O . PHE A 1 107 ? -0.035 -1.573 -3.633 1 97.31 107 PHE A O 1
ATOM 826 N N . HIS A 1 108 ? 2.205 -1.658 -3.729 1 97.81 108 HIS A N 1
ATOM 827 C CA . HIS A 1 108 ? 2.447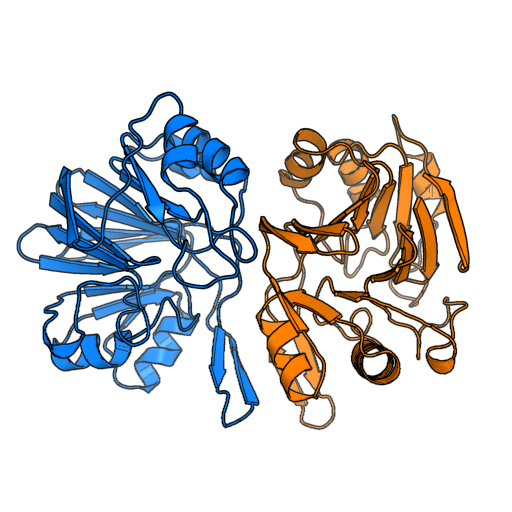 -2.322 -2.453 1 97.81 108 HIS A CA 1
ATOM 828 C C . HIS A 1 108 ? 3.932 -2.312 -2.1 1 97.81 108 HIS A C 1
ATOM 830 O O . HIS A 1 108 ? 4.754 -1.798 -2.863 1 97.81 108 HIS A O 1
ATOM 836 N N . GLY A 1 109 ? 4.301 -2.734 -0.956 1 96.06 109 GLY A N 1
ATOM 837 C CA . GLY A 1 109 ? 5.699 -2.959 -0.621 1 96.06 109 GLY A CA 1
ATOM 838 C C . GLY A 1 109 ? 6.207 -4.316 -1.059 1 96.06 109 GLY A C 1
ATOM 839 O O . GLY A 1 109 ? 5.418 -5.223 -1.34 1 96.06 109 GLY A O 1
ATOM 840 N N . SER A 1 110 ? 7.48 -4.512 -1.136 1 98.12 110 SER A N 1
ATOM 841 C CA . SER A 1 110 ? 8.133 -5.777 -1.449 1 98.12 110 SER A CA 1
ATOM 842 C C . SER A 1 110 ? 9.516 -5.863 -0.801 1 98.12 110 SER A C 1
ATOM 844 O O . SER A 1 110 ? 10.43 -5.133 -1.183 1 98.12 110 SER A O 1
ATOM 846 N N . SER A 1 111 ? 9.586 -6.699 0.182 1 98.44 111 SER A N 1
ATOM 847 C CA . SER A 1 111 ? 10.828 -6.836 0.929 1 98.44 111 SER A CA 1
ATOM 848 C C . SER A 1 111 ? 10.883 -8.164 1.674 1 98.44 111 SER A C 1
ATOM 850 O O . SER A 1 111 ? 9.859 -8.836 1.835 1 98.44 111 SER A O 1
ATOM 852 N N . TYR A 1 112 ? 12.07 -8.578 2.01 1 97.69 112 TYR A N 1
ATOM 853 C CA . TYR A 1 112 ? 12.32 -9.656 2.959 1 97.69 112 TYR A CA 1
ATOM 854 C C . TYR A 1 112 ? 12.766 -9.109 4.309 1 97.69 112 TYR A C 1
ATOM 856 O O . TYR A 1 112 ? 13.742 -8.352 4.387 1 97.69 112 TYR A O 1
ATOM 864 N N . ILE A 1 113 ? 12.039 -9.484 5.336 1 97.19 113 ILE A N 1
ATOM 865 C CA . ILE A 1 113 ? 12.344 -9.031 6.688 1 97.19 113 ILE A CA 1
ATOM 866 C C . ILE A 1 113 ? 13.141 -10.109 7.426 1 97.19 113 ILE A C 1
ATOM 868 O O . ILE A 1 113 ? 12.672 -11.242 7.566 1 97.19 113 ILE A O 1
ATOM 872 N N . ASP A 1 114 ? 14.312 -9.797 7.887 1 96.62 114 ASP A N 1
ATOM 873 C CA . ASP A 1 114 ? 15.109 -10.633 8.789 1 96.62 114 ASP A CA 1
ATOM 874 C C . ASP A 1 114 ? 15.016 -10.125 10.227 1 96.62 114 ASP A C 1
ATOM 876 O O . ASP A 1 114 ? 15.773 -9.242 10.625 1 96.62 114 ASP A O 1
ATOM 880 N N . GLU A 1 115 ? 14.117 -10.703 11.008 1 95.12 115 GLU A N 1
ATOM 881 C CA . GLU A 1 115 ? 13.836 -10.25 12.367 1 95.12 115 GLU A CA 1
ATOM 882 C C . GLU A 1 115 ? 15.047 -10.453 13.273 1 95.12 115 GLU A C 1
ATOM 884 O O . GLU A 1 115 ? 15.266 -9.68 14.211 1 95.12 115 GLU A O 1
ATOM 889 N N . GLU A 1 116 ? 15.75 -11.484 13.094 1 95 116 GLU A N 1
ATOM 890 C CA . GLU A 1 116 ? 16.891 -11.812 13.938 1 95 116 GLU A CA 1
ATOM 891 C C . GLU A 1 116 ? 18.016 -10.789 13.789 1 95 116 GLU A C 1
ATOM 893 O O . GLU A 1 116 ? 18.547 -10.305 14.781 1 95 116 GLU A O 1
ATOM 898 N N . ASN A 1 117 ? 18.312 -10.43 12.57 1 95.38 117 ASN A N 1
ATOM 899 C CA . ASN A 1 117 ? 19.422 -9.523 12.305 1 95.38 117 ASN A CA 1
ATOM 900 C C . ASN A 1 117 ? 18.922 -8.086 12.117 1 95.38 117 ASN A C 1
ATOM 902 O O . ASN A 1 117 ? 19.734 -7.172 11.938 1 95.38 117 ASN A O 1
ATOM 906 N N . LYS A 1 118 ? 17.578 -7.816 12.18 1 95 118 LYS A N 1
ATOM 907 C CA . LYS A 1 118 ? 16.938 -6.508 12.078 1 95 118 LYS A CA 1
ATOM 908 C C . LYS A 1 118 ? 17.328 -5.797 10.789 1 95 118 LYS A C 1
ATOM 910 O O . LYS A 1 118 ? 17.797 -4.656 10.82 1 95 118 LYS A O 1
ATOM 915 N N . THR A 1 119 ? 17.188 -6.492 9.664 1 96.25 119 THR A N 1
ATOM 916 C CA . THR A 1 119 ? 17.438 -5.922 8.344 1 96.25 119 THR A CA 1
ATOM 917 C C . THR A 1 119 ? 16.203 -6.062 7.457 1 96.25 119 THR A C 1
ATOM 919 O O . THR A 1 119 ? 15.406 -6.992 7.629 1 96.25 119 THR A O 1
ATOM 922 N N . ILE A 1 120 ? 16.031 -5.141 6.594 1 97 120 ILE A N 1
ATOM 923 C CA . ILE A 1 120 ? 15.008 -5.156 5.555 1 97 120 ILE A CA 1
ATOM 924 C C . ILE A 1 120 ? 15.672 -5.172 4.18 1 97 120 ILE A C 1
ATOM 926 O O . ILE A 1 120 ? 16.359 -4.215 3.803 1 97 120 ILE A O 1
ATOM 930 N N . THR A 1 121 ? 15.508 -6.254 3.465 1 97.25 121 THR A N 1
ATOM 931 C CA . THR A 1 121 ? 16.078 -6.375 2.129 1 97.25 121 THR A CA 1
ATOM 932 C C . THR A 1 121 ? 15.047 -6.051 1.062 1 97.25 121 THR A C 1
ATOM 934 O O . THR A 1 121 ? 14 -6.699 0.983 1 97.25 121 THR A O 1
ATOM 937 N N . TYR A 1 122 ? 15.297 -5.008 0.345 1 97.25 122 TYR A N 1
ATOM 938 C CA . TYR A 1 122 ? 14.438 -4.641 -0.772 1 97.25 122 TYR A CA 1
ATOM 939 C C . TYR A 1 122 ? 14.43 -5.73 -1.836 1 97.25 122 TYR A C 1
ATOM 941 O O . TYR A 1 122 ? 15.484 -6.203 -2.258 1 97.25 122 TYR A O 1
ATOM 949 N N . THR A 1 123 ? 13.219 -6.121 -2.369 1 97.94 123 THR A N 1
ATOM 950 C CA . THR A 1 123 ? 13.141 -7.234 -3.311 1 97.94 123 THR A CA 1
ATOM 951 C C . THR A 1 123 ? 12.414 -6.812 -4.586 1 97.94 123 THR A C 1
ATOM 953 O O . THR A 1 123 ? 11.75 -7.629 -5.23 1 97.94 123 THR A O 1
ATOM 956 N N . GLY A 1 124 ? 12.5 -5.5 -4.918 1 95.81 124 GLY A N 1
ATOM 957 C CA . GLY A 1 124 ? 11.898 -4.996 -6.141 1 95.81 124 GLY A CA 1
ATOM 958 C C . GLY A 1 124 ? 10.469 -4.512 -5.941 1 95.81 124 GLY A C 1
ATOM 959 O O . GLY A 1 124 ? 9.969 -4.496 -4.82 1 95.81 124 GLY A O 1
ATOM 960 N N . MET A 1 125 ? 9.781 -4.07 -6.977 1 95.19 125 MET A N 1
ATOM 961 C CA . MET A 1 125 ? 8.398 -3.605 -6.945 1 95.19 125 MET A CA 1
ATOM 962 C C . MET A 1 125 ? 7.43 -4.781 -6.863 1 95.19 125 MET A C 1
ATOM 964 O O . MET A 1 125 ? 7.703 -5.855 -7.406 1 95.19 125 MET A O 1
ATOM 968 N N . PRO A 1 126 ? 6.348 -4.559 -6.184 1 98.38 126 PRO A N 1
ATOM 969 C CA . PRO A 1 126 ? 5.277 -5.562 -6.246 1 98.38 126 PRO A CA 1
ATOM 970 C C . PRO A 1 126 ? 4.676 -5.691 -7.641 1 98.38 126 PRO A C 1
ATOM 972 O O . PRO A 1 126 ? 4.809 -4.781 -8.469 1 98.38 126 PRO A O 1
ATOM 975 N N . ALA A 1 127 ? 3.994 -6.84 -7.891 1 98.31 127 ALA A N 1
ATOM 976 C CA . ALA A 1 127 ? 3.395 -7.035 -9.211 1 98.31 127 ALA A CA 1
ATOM 977 C C . ALA A 1 127 ? 2.127 -7.879 -9.117 1 98.31 127 ALA A C 1
ATOM 979 O O . ALA A 1 127 ? 1.971 -8.68 -8.188 1 98.31 127 ALA A O 1
ATOM 980 N N . GLY A 1 128 ? 1.195 -7.648 -10.039 1 98.75 128 GLY A N 1
ATOM 981 C CA . GLY A 1 128 ? 0.208 -8.656 -10.391 1 98.75 128 GLY A CA 1
ATOM 982 C C . GLY A 1 128 ? 0.711 -9.656 -11.406 1 98.75 128 GLY A C 1
ATOM 983 O O . GLY A 1 128 ? 1.782 -9.477 -11.992 1 98.75 128 GLY A O 1
ATOM 984 N N . ILE A 1 129 ? -0.096 -10.727 -11.625 1 98.88 129 ILE A N 1
ATOM 985 C CA . ILE A 1 129 ? 0.333 -11.789 -12.523 1 98.88 129 ILE A CA 1
ATOM 986 C C . ILE A 1 129 ? -0.821 -12.188 -13.438 1 98.88 129 ILE A C 1
ATOM 988 O O . ILE A 1 129 ? -1.924 -12.477 -12.969 1 98.88 129 ILE A O 1
ATOM 992 N N . LEU A 1 130 ? -0.604 -12.117 -14.703 1 98.88 130 LEU A N 1
ATOM 993 C CA . LEU A 1 130 ? -1.442 -12.797 -15.688 1 98.88 130 LEU A CA 1
ATOM 994 C C . LEU A 1 130 ? -0.816 -14.117 -16.125 1 98.88 130 LEU A C 1
ATOM 996 O O . LEU A 1 130 ? 0.339 -14.148 -16.547 1 98.88 130 LEU A O 1
ATOM 1000 N N . PHE A 1 131 ? -1.542 -15.156 -15.953 1 98.94 131 PHE A N 1
ATOM 1001 C CA . PHE A 1 131 ? -1.14 -16.469 -16.438 1 98.94 131 PHE A CA 1
ATOM 1002 C C . PHE A 1 131 ? -2.094 -16.969 -17.516 1 98.94 131 PHE A C 1
ATOM 1004 O O . PHE A 1 131 ? -3.307 -17.016 -17.312 1 98.94 131 PHE A O 1
ATOM 1011 N N . THR A 1 132 ? -1.534 -17.344 -18.641 1 98.81 132 THR A N 1
ATOM 1012 C CA . THR A 1 132 ? -2.357 -17.797 -19.75 1 98.81 132 THR A CA 1
ATOM 1013 C C . THR A 1 132 ? -1.887 -19.156 -20.25 1 98.81 132 THR A C 1
ATOM 1015 O O . THR A 1 132 ? -0.691 -19.375 -20.469 1 98.81 132 THR A O 1
ATOM 1018 N N . ALA A 1 133 ? -2.797 -20.047 -20.359 1 98.62 133 ALA A N 1
ATOM 1019 C CA . ALA A 1 133 ? -2.627 -21.359 -20.984 1 98.62 133 ALA A CA 1
ATOM 1020 C C . ALA A 1 133 ? -3.959 -21.906 -21.484 1 98.62 133 ALA A C 1
ATOM 1022 O O . ALA A 1 133 ? -5.023 -21.5 -21 1 98.62 133 ALA A O 1
ATOM 1023 N N . GLU A 1 134 ? -3.891 -22.672 -22.531 1 98.06 134 GLU A N 1
ATOM 1024 C CA . GLU A 1 134 ? -5.086 -23.297 -23.094 1 98.06 134 GLU A CA 1
ATOM 1025 C C . GLU A 1 134 ? -6.145 -22.25 -23.422 1 98.06 134 GLU A C 1
ATOM 1027 O O . GLU A 1 134 ? -7.332 -22.453 -23.188 1 98.06 134 GLU A O 1
ATOM 1032 N N . GLU A 1 135 ? -5.723 -21.125 -23.812 1 97.62 135 GLU A N 1
ATOM 1033 C CA . GLU A 1 135 ? -6.57 -20.016 -24.25 1 97.62 135 GLU A CA 1
ATOM 1034 C C . GLU A 1 135 ? -7.398 -19.469 -23.078 1 97.62 135 GLU A C 1
ATOM 1036 O O . GLU A 1 135 ? -8.445 -18.859 -23.297 1 97.62 135 GLU A O 1
ATOM 1041 N N . LYS A 1 136 ? -6.969 -19.766 -21.828 1 98.75 136 LYS A N 1
ATOM 1042 C CA . LYS A 1 136 ? -7.586 -19.219 -20.625 1 98.75 136 LYS A CA 1
ATOM 1043 C C . LYS A 1 136 ? -6.617 -18.312 -19.875 1 98.75 136 LYS A C 1
ATOM 1045 O O . LYS A 1 136 ? -5.406 -18.547 -19.891 1 98.75 136 LYS A O 1
ATOM 1050 N N . THR A 1 137 ? -7.195 -17.297 -19.234 1 98.88 137 THR A N 1
ATOM 1051 C CA . THR A 1 137 ? -6.348 -16.344 -18.547 1 98.88 137 THR A CA 1
ATOM 1052 C C . THR A 1 137 ? -6.781 -16.172 -17.094 1 98.88 137 THR A C 1
ATOM 1054 O O . THR A 1 137 ? -7.961 -15.953 -16.812 1 98.88 137 THR A O 1
ATOM 1057 N N . VAL A 1 138 ? -5.809 -16.344 -16.188 1 98.94 138 VAL A N 1
ATOM 1058 C CA . VAL A 1 138 ? -5.969 -16.094 -14.766 1 98.94 138 VAL A CA 1
ATOM 1059 C C . VAL A 1 138 ? -5.25 -14.797 -14.383 1 98.94 138 VAL A C 1
ATOM 1061 O O . VAL A 1 138 ? -4.09 -14.594 -14.75 1 98.94 138 VAL A O 1
ATOM 1064 N N . TYR A 1 139 ? -5.934 -13.93 -13.672 1 98.94 139 TYR A N 1
ATOM 1065 C CA . TYR A 1 139 ? -5.309 -12.734 -13.117 1 98.94 139 TYR A CA 1
ATOM 1066 C C . TYR A 1 139 ? -5.219 -12.82 -11.602 1 98.94 139 TYR A C 1
ATOM 1068 O O . TYR A 1 139 ? -6.238 -12.922 -10.914 1 98.94 139 TYR A O 1
ATOM 1076 N N . HIS A 1 140 ? -4.047 -12.875 -11.109 1 98.94 140 HIS A N 1
ATOM 1077 C CA . HIS A 1 140 ? -3.73 -12.75 -9.695 1 98.94 140 HIS A CA 1
ATOM 1078 C C . HIS A 1 140 ? -3.207 -11.352 -9.367 1 98.94 140 HIS A C 1
ATOM 1080 O O . HIS A 1 140 ? -2.066 -11.023 -9.695 1 98.94 140 HIS A O 1
ATOM 1086 N N . ALA A 1 141 ? -3.928 -10.586 -8.641 1 98.88 141 ALA A N 1
ATOM 1087 C CA . ALA A 1 141 ? -3.631 -9.164 -8.492 1 98.88 141 ALA A CA 1
ATOM 1088 C C . ALA A 1 141 ? -2.438 -8.945 -7.57 1 98.88 141 ALA A C 1
ATOM 1090 O O . ALA A 1 141 ? -1.887 -7.848 -7.504 1 98.88 141 ALA A O 1
ATOM 1091 N N . GLY A 1 142 ? -1.99 -10.047 -6.852 1 98.62 142 GLY A N 1
ATOM 1092 C CA . GLY A 1 142 ? -1.095 -9.773 -5.738 1 98.62 142 GLY A CA 1
ATOM 1093 C C . GLY A 1 142 ? -1.706 -8.859 -4.691 1 98.62 142 GLY A C 1
ATOM 1094 O O . GLY A 1 142 ? -2.928 -8.812 -4.539 1 98.62 142 GLY A O 1
ATOM 1095 N N . ASP A 1 143 ? -0.804 -8.367 -3.877 1 98.75 143 ASP A N 1
ATOM 1096 C CA . ASP A 1 143 ? -1.232 -7.309 -2.973 1 98.75 143 ASP A CA 1
ATOM 1097 C C . ASP A 1 143 ? -1.167 -5.945 -3.658 1 98.75 143 ASP A C 1
ATOM 1099 O O . ASP A 1 143 ? -0.139 -5.582 -4.234 1 98.75 143 ASP A O 1
ATOM 1103 N N . THR A 1 144 ? -2.295 -5.258 -3.633 1 98.69 144 THR A N 1
ATOM 1104 C CA . THR A 1 144 ? -2.295 -3.977 -4.328 1 98.69 144 THR A CA 1
ATOM 1105 C C . THR A 1 144 ? -3.436 -3.092 -3.834 1 98.69 144 THR A C 1
ATOM 1107 O O . THR A 1 144 ? -4.449 -3.594 -3.346 1 98.69 144 THR A O 1
ATOM 1110 N N . ALA A 1 145 ? -3.244 -1.79 -3.977 1 98.38 145 ALA A N 1
ATOM 1111 C CA . ALA A 1 145 ? -4.328 -0.815 -3.889 1 98.38 145 ALA A CA 1
ATOM 1112 C C . ALA A 1 145 ? -5.125 -0.761 -5.188 1 98.38 145 ALA A C 1
ATOM 1114 O O . ALA A 1 145 ? -4.695 -1.304 -6.211 1 98.38 145 ALA A O 1
ATOM 1115 N N . LEU A 1 146 ? -6.328 -0.117 -5.098 1 98.31 146 LEU A N 1
ATOM 1116 C CA . LEU A 1 146 ? -7.059 0.264 -6.305 1 98.31 146 LEU A CA 1
ATOM 1117 C C . LEU A 1 146 ? -6.277 1.3 -7.105 1 98.31 146 LEU A C 1
ATOM 1119 O O . LEU A 1 146 ? -5.727 2.246 -6.539 1 98.31 146 LEU A O 1
ATOM 1123 N N . PHE A 1 147 ? -6.211 1.104 -8.43 1 97.75 147 PHE A N 1
ATOM 1124 C CA . PHE A 1 147 ? -5.629 2.102 -9.32 1 97.75 147 PHE A CA 1
ATOM 1125 C C . PHE A 1 147 ? -6.27 2.039 -10.695 1 97.75 147 PHE A C 1
ATOM 1127 O O . PHE A 1 147 ? -6.699 0.973 -11.141 1 97.75 147 PHE A O 1
ATOM 1134 N N . SER A 1 148 ? -6.27 3.1 -11.438 1 97.5 148 SER A N 1
ATOM 1135 C CA . SER A 1 148 ? -7.125 3.246 -12.609 1 97.5 148 SER A CA 1
ATOM 1136 C C . SER A 1 148 ? -6.652 2.359 -13.75 1 97.5 148 SER A C 1
ATOM 1138 O O . SER A 1 148 ? -7.461 1.895 -14.562 1 97.5 148 SER A O 1
ATOM 1140 N N . ASP A 1 149 ? -5.41 2.107 -13.797 1 96.38 149 ASP A N 1
ATOM 1141 C CA . ASP A 1 149 ? -4.871 1.33 -14.906 1 96.38 149 ASP A CA 1
ATOM 1142 C C . ASP A 1 149 ? -5.273 -0.139 -14.797 1 96.38 149 ASP A C 1
ATOM 1144 O O . ASP A 1 149 ? -4.984 -0.937 -15.688 1 96.38 149 ASP A O 1
ATOM 1148 N N . MET A 1 150 ? -5.941 -0.492 -13.758 1 98.31 150 MET A N 1
ATOM 1149 C CA . MET A 1 150 ? -6.578 -1.808 -13.766 1 98.31 150 MET A CA 1
ATOM 1150 C C . MET A 1 150 ? -7.539 -1.941 -14.938 1 98.31 150 MET A C 1
ATOM 1152 O O . MET A 1 150 ? -7.785 -3.049 -15.422 1 98.31 150 MET A O 1
ATOM 1156 N N . LYS A 1 151 ? -8.078 -0.817 -15.43 1 98.06 151 LYS A N 1
ATOM 1157 C CA . LYS A 1 151 ? -8.922 -0.807 -16.625 1 98.06 151 LYS A CA 1
ATOM 1158 C C . LYS A 1 151 ? -8.172 -1.381 -17.828 1 98.06 151 LYS A C 1
ATOM 1160 O O . LYS A 1 151 ? -8.766 -2.074 -18.656 1 98.06 151 LYS A O 1
ATOM 1165 N N . LEU A 1 152 ? -6.863 -1.103 -17.859 1 96.56 152 LEU A N 1
ATOM 1166 C CA . LEU A 1 152 ? -6.062 -1.59 -18.969 1 96.56 152 LEU A CA 1
ATOM 1167 C C . LEU A 1 152 ? -5.957 -3.111 -18.938 1 96.56 152 LEU A C 1
ATOM 1169 O O . LEU A 1 152 ? -5.895 -3.754 -20 1 96.56 152 LEU A O 1
ATOM 1173 N N . ILE A 1 153 ? -5.934 -3.697 -17.75 1 97.19 153 ILE A N 1
ATOM 1174 C CA . ILE A 1 153 ? -5.871 -5.148 -17.625 1 97.19 153 ILE A CA 1
ATOM 1175 C C . ILE A 1 153 ? -7.109 -5.773 -18.266 1 97.19 153 ILE A C 1
ATOM 1177 O O . ILE A 1 153 ? -7.004 -6.738 -19.016 1 97.19 153 ILE A O 1
ATOM 1181 N N . GLY A 1 154 ? -8.273 -5.207 -17.969 1 97.56 154 GLY A N 1
ATOM 1182 C CA . GLY A 1 154 ? -9.523 -5.699 -18.516 1 97.56 154 GLY A CA 1
ATOM 1183 C C . GLY A 1 154 ? -9.672 -5.418 -20 1 97.56 154 GLY A C 1
ATOM 1184 O O . GLY A 1 154 ? -10.141 -6.27 -20.766 1 97.56 154 GLY A O 1
ATOM 1185 N N . GLU A 1 155 ? -9.242 -4.242 -20.453 1 97.38 155 GLU A N 1
ATOM 1186 C CA . GLU A 1 155 ? -9.406 -3.805 -21.828 1 97.38 155 GLU A CA 1
ATOM 1187 C C . GLU A 1 155 ? -8.523 -4.617 -22.781 1 97.38 155 GLU A C 1
ATOM 1189 O O . GLU A 1 155 ? -8.898 -4.879 -23.922 1 97.38 155 GLU A O 1
ATOM 1194 N N . LEU A 1 156 ? -7.367 -5.027 -22.281 1 97.25 156 LEU A N 1
ATOM 1195 C CA . LEU A 1 156 ? -6.371 -5.613 -23.172 1 97.25 156 LEU A CA 1
ATOM 1196 C C . LEU A 1 156 ? -6.355 -7.133 -23.047 1 97.25 156 LEU A C 1
ATOM 1198 O O . LEU A 1 156 ? -5.609 -7.812 -23.75 1 97.25 156 LEU A O 1
ATOM 1202 N N . ASN A 1 157 ? -7.191 -7.66 -22.094 1 97.25 157 ASN A N 1
ATOM 1203 C CA . ASN A 1 157 ? -7.203 -9.102 -21.859 1 97.25 157 ASN A CA 1
ATOM 1204 C C . ASN A 1 157 ? -8.625 -9.625 -21.688 1 97.25 157 ASN A C 1
ATOM 1206 O O . ASN A 1 157 ? -9.516 -8.891 -21.266 1 97.25 157 ASN A O 1
ATOM 1210 N N . ASN A 1 158 ? -8.781 -10.859 -22.078 1 97.81 158 ASN A N 1
ATOM 1211 C CA . ASN A 1 158 ? -9.977 -11.617 -21.719 1 97.81 158 ASN A CA 1
ATOM 1212 C C . ASN A 1 158 ? -9.734 -12.484 -20.484 1 97.81 158 ASN A C 1
ATOM 1214 O O . ASN A 1 158 ? -9.383 -13.656 -20.594 1 97.81 158 ASN A O 1
ATOM 1218 N N . VAL A 1 159 ? -10.047 -11.953 -19.312 1 98.75 159 VAL A N 1
ATOM 1219 C CA . VAL A 1 159 ? -9.719 -12.625 -18.062 1 98.75 159 VAL A CA 1
ATOM 1220 C C . VAL A 1 159 ? -10.844 -13.578 -17.672 1 98.75 159 VAL A C 1
ATOM 1222 O O . VAL A 1 159 ? -11.992 -13.172 -17.516 1 98.75 159 VAL A O 1
ATOM 1225 N N . ASP A 1 160 ? -10.492 -14.82 -17.516 1 98.88 160 ASP A N 1
ATOM 1226 C CA . ASP A 1 160 ? -11.484 -15.828 -17.141 1 98.88 160 ASP A CA 1
ATOM 1227 C C . ASP A 1 160 ? -11.75 -15.805 -15.641 1 98.88 160 ASP A C 1
ATOM 1229 O O . ASP A 1 160 ? -12.906 -15.891 -15.211 1 98.88 160 ASP A O 1
ATOM 1233 N N . VAL A 1 161 ? -10.727 -15.711 -14.859 1 98.94 161 VAL A N 1
ATOM 1234 C CA . VAL A 1 161 ? -10.883 -15.633 -13.406 1 98.94 161 VAL A CA 1
ATOM 1235 C C . VAL A 1 161 ? -9.875 -14.641 -12.828 1 98.94 161 VAL A C 1
ATOM 1237 O O . VAL A 1 161 ? -8.711 -14.625 -13.227 1 98.94 161 VAL A O 1
ATOM 1240 N N . ALA A 1 162 ? -10.344 -13.773 -11.961 1 98.94 162 ALA A N 1
ATOM 1241 C CA . ALA A 1 162 ? -9.5 -12.828 -11.234 1 98.94 162 ALA A CA 1
ATOM 1242 C C . ALA A 1 162 ? -9.539 -13.102 -9.734 1 98.94 162 ALA A C 1
ATOM 1244 O O . ALA A 1 162 ? -10.617 -13.281 -9.156 1 98.94 162 ALA A O 1
ATOM 1245 N N . PHE A 1 163 ? -8.398 -13.195 -9.156 1 98.94 163 PHE A N 1
ATOM 1246 C CA . PHE A 1 163 ? -8.258 -13.203 -7.703 1 98.94 163 PHE A CA 1
ATOM 1247 C C . PHE A 1 163 ? -7.902 -11.82 -7.184 1 98.94 163 PHE A C 1
ATOM 1249 O O . PHE A 1 163 ? -6.852 -11.273 -7.523 1 98.94 163 PHE A O 1
ATOM 1256 N N . LEU A 1 164 ? -8.75 -11.234 -6.355 1 98.94 164 LEU A N 1
ATOM 1257 C CA . LEU A 1 164 ? -8.578 -9.867 -5.863 1 98.94 164 LEU A CA 1
ATOM 1258 C C . LEU A 1 164 ? -8.5 -9.844 -4.344 1 98.94 164 LEU A C 1
ATOM 1260 O O . LEU A 1 164 ? -9.32 -10.461 -3.664 1 98.94 164 LEU A O 1
ATOM 1264 N N . PRO A 1 165 ? -7.488 -9.148 -3.783 1 98.94 165 PRO A N 1
ATOM 1265 C CA . PRO A 1 165 ? -7.453 -9.008 -2.324 1 98.94 165 PRO A CA 1
ATOM 1266 C C . PRO A 1 165 ? -8.586 -8.133 -1.793 1 98.94 165 PRO A C 1
ATOM 1268 O O . PRO A 1 165 ? -8.953 -7.141 -2.426 1 98.94 165 PRO A O 1
ATOM 1271 N N . ILE A 1 166 ? -9.102 -8.555 -0.587 1 98.81 166 ILE A N 1
ATOM 1272 C CA . ILE A 1 166 ? -10.195 -7.766 -0.03 1 98.81 166 ILE A CA 1
ATOM 1273 C C . ILE A 1 166 ? -9.938 -7.512 1.454 1 98.81 166 ILE A C 1
ATOM 1275 O O . ILE A 1 166 ? -10.844 -7.086 2.18 1 98.81 166 ILE A O 1
ATOM 1279 N N . GLY A 1 167 ? -8.734 -7.742 1.917 1 98.5 167 GLY A N 1
ATOM 1280 C CA . GLY A 1 167 ? -8.445 -7.797 3.34 1 98.5 167 GLY A CA 1
ATOM 1281 C C . GLY A 1 167 ? -8.406 -6.426 3.994 1 98.5 167 GLY A C 1
ATOM 1282 O O . GLY A 1 167 ? -8.477 -6.316 5.219 1 98.5 167 GLY A O 1
ATOM 1283 N N . ASP A 1 168 ? -8.211 -5.402 3.125 1 98.25 168 ASP A N 1
ATOM 1284 C CA . ASP A 1 168 ? -8.07 -4.055 3.67 1 98.25 168 ASP A CA 1
ATOM 1285 C C . ASP A 1 168 ? -6.812 -3.939 4.527 1 98.25 168 ASP A C 1
ATOM 1287 O O . ASP A 1 168 ? -5.895 -4.754 4.406 1 98.25 168 ASP A O 1
ATOM 1291 N N . ASN A 1 169 ? -6.562 -2.846 5.262 1 98.38 169 ASN A N 1
ATOM 1292 C CA . ASN A 1 169 ? -5.418 -2.547 6.121 1 98.38 169 ASN A CA 1
ATOM 1293 C C . ASN A 1 169 ? -4.113 -2.547 5.332 1 98.38 169 ASN A C 1
ATOM 1295 O O . ASN A 1 169 ? -3.354 -1.578 5.383 1 98.38 169 ASN A O 1
ATOM 1299 N N . PHE A 1 170 ? -3.832 -3.695 4.566 1 98.12 170 PHE A N 1
ATOM 1300 C CA . PHE A 1 170 ? -2.578 -3.803 3.828 1 98.12 170 PHE A CA 1
ATOM 1301 C C . PHE A 1 170 ? -2.818 -3.664 2.33 1 98.12 170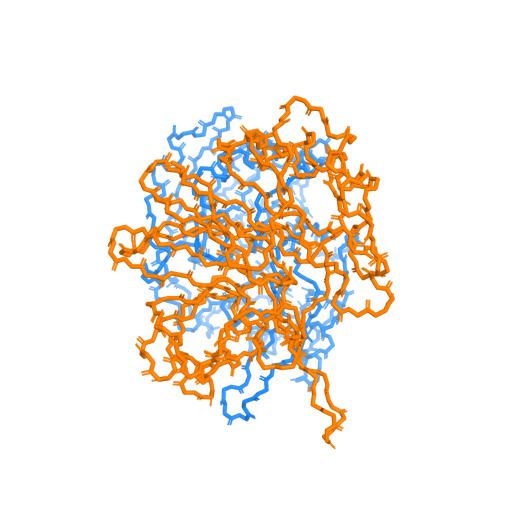 PHE A C 1
ATOM 1303 O O . PHE A 1 170 ? -1.882 -3.416 1.566 1 98.12 170 PHE A O 1
ATOM 1310 N N . THR A 1 171 ? -4.02 -3.98 1.892 1 98.12 171 THR A N 1
ATOM 1311 C CA . THR A 1 171 ? -4.406 -3.986 0.485 1 98.12 171 THR A CA 1
ATOM 1312 C C . THR A 1 171 ? -5.754 -3.299 0.293 1 98.12 171 THR A C 1
ATOM 1314 O O . THR A 1 171 ? -6.262 -2.652 1.211 1 98.12 171 THR A O 1
ATOM 1317 N N . MET A 1 172 ? -6.383 -3.449 -0.888 1 97.69 172 MET A N 1
ATOM 1318 C CA . MET A 1 172 ? -7.758 -3.006 -1.106 1 97.69 172 MET A CA 1
ATOM 1319 C C . MET A 1 172 ? -8.695 -3.623 -0.076 1 97.69 172 MET A C 1
ATOM 1321 O O . MET A 1 172 ? -8.5 -4.762 0.349 1 97.69 172 MET A O 1
ATOM 1325 N N . GLY A 1 173 ? -9.672 -2.811 0.287 1 98.19 173 GLY A N 1
ATOM 1326 C CA . GLY A 1 173 ? -10.828 -3.383 0.954 1 98.19 173 GLY A CA 1
ATOM 1327 C C . GLY A 1 173 ? -11.914 -3.818 -0.009 1 98.19 173 GLY A C 1
ATOM 1328 O O . GLY A 1 173 ? -11.773 -3.66 -1.224 1 98.19 173 GLY A O 1
ATOM 1329 N N . PRO A 1 174 ? -13 -4.336 0.563 1 98.38 174 PRO A N 1
ATOM 1330 C CA . PRO A 1 174 ? -14.062 -4.852 -0.297 1 98.38 174 PRO A CA 1
ATOM 1331 C C . PRO A 1 174 ? -14.625 -3.791 -1.24 1 98.38 174 PRO A C 1
ATOM 1333 O O . PRO A 1 174 ? -14.906 -4.082 -2.408 1 98.38 174 PRO A O 1
ATOM 1336 N N . GLU A 1 175 ? -14.734 -2.539 -0.752 1 97.5 175 GLU A N 1
ATOM 1337 C CA . GLU A 1 175 ? -15.305 -1.488 -1.591 1 97.5 175 GLU A CA 1
ATOM 1338 C C . GLU A 1 175 ? -14.398 -1.186 -2.783 1 97.5 175 GLU A C 1
ATOM 1340 O O . GLU A 1 175 ? -14.875 -1.084 -3.918 1 97.5 175 GLU A O 1
ATOM 1345 N N . ASP A 1 176 ? -13.164 -1.017 -2.559 1 98.44 176 ASP A N 1
ATOM 1346 C CA . ASP A 1 176 ? -12.195 -0.811 -3.637 1 98.44 176 ASP A CA 1
ATOM 1347 C C . ASP A 1 176 ? -12.18 -2 -4.594 1 98.44 176 ASP A C 1
ATOM 1349 O O . ASP A 1 176 ? -12.102 -1.824 -5.809 1 98.44 176 ASP A O 1
ATOM 1353 N N . ALA A 1 177 ? -12.258 -3.18 -4.043 1 98.69 177 ALA A N 1
ATOM 1354 C CA . ALA A 1 177 ? -12.164 -4.398 -4.844 1 98.69 177 ALA A CA 1
ATOM 1355 C C . ALA A 1 177 ? -13.359 -4.539 -5.777 1 98.69 177 ALA A C 1
ATOM 1357 O O . ALA A 1 177 ? -13.234 -5.086 -6.875 1 98.69 177 ALA A O 1
ATOM 1358 N N . VAL A 1 178 ? -14.547 -4.043 -5.371 1 98.69 178 VAL A N 1
ATOM 1359 C CA . VAL A 1 178 ? -15.711 -4.055 -6.242 1 98.69 178 VAL A CA 1
ATOM 1360 C C . VAL A 1 178 ? -15.438 -3.217 -7.488 1 98.69 178 VAL A C 1
ATOM 1362 O O . VAL A 1 178 ? -15.742 -3.637 -8.609 1 98.69 178 VAL A O 1
ATOM 1365 N N . LEU A 1 179 ? -14.812 -2.094 -7.277 1 98.38 179 LEU A N 1
ATOM 1366 C CA . LEU A 1 179 ? -14.469 -1.233 -8.406 1 98.38 179 LEU A CA 1
ATOM 1367 C C . LEU A 1 179 ? -13.391 -1.874 -9.266 1 98.38 179 LEU A C 1
ATOM 1369 O O . LEU A 1 179 ? -13.438 -1.793 -10.5 1 98.38 179 LEU A O 1
ATOM 1373 N N . ALA A 1 180 ? -12.453 -2.49 -8.609 1 98.62 180 ALA A N 1
ATOM 1374 C CA . ALA A 1 180 ? -11.414 -3.207 -9.344 1 98.62 180 ALA A CA 1
ATOM 1375 C C . ALA A 1 180 ? -12.016 -4.281 -10.242 1 98.62 180 ALA A C 1
ATOM 1377 O O . ALA A 1 180 ? -11.609 -4.434 -11.398 1 98.62 180 ALA A O 1
ATOM 1378 N N . ALA A 1 181 ? -12.961 -5.023 -9.695 1 98.75 181 ALA A N 1
ATOM 1379 C CA . ALA A 1 181 ? -13.625 -6.066 -10.469 1 98.75 181 ALA A CA 1
ATOM 1380 C C . ALA A 1 181 ? -14.305 -5.488 -11.711 1 98.75 181 ALA A C 1
ATOM 1382 O O . ALA A 1 181 ? -14.211 -6.059 -12.797 1 98.75 181 ALA A O 1
ATOM 1383 N N . LYS A 1 182 ? -14.945 -4.352 -11.508 1 98.25 182 LYS A N 1
ATOM 1384 C CA . LYS A 1 182 ? -15.602 -3.666 -12.617 1 98.25 182 LYS A CA 1
ATOM 1385 C C . LYS A 1 182 ? -14.594 -3.285 -13.703 1 98.25 182 LYS A C 1
ATOM 1387 O O . LYS A 1 182 ? -14.898 -3.357 -14.891 1 98.25 182 LYS A O 1
ATOM 1392 N N . TRP A 1 183 ? -13.422 -2.932 -13.312 1 98.31 183 TRP A N 1
ATOM 1393 C CA . TRP A 1 183 ? -12.422 -2.428 -14.242 1 98.31 183 TRP A CA 1
ATOM 1394 C C . TRP A 1 183 ? -11.68 -3.576 -14.922 1 98.31 183 TRP A C 1
ATOM 1396 O O . TRP A 1 183 ? -11.352 -3.498 -16.109 1 98.31 183 TRP A O 1
ATOM 1406 N N . VAL A 1 184 ? -11.461 -4.684 -14.195 1 98.31 184 VAL A N 1
ATOM 1407 C CA . VAL A 1 184 ? -10.727 -5.84 -14.711 1 98.31 184 VAL A CA 1
ATOM 1408 C C . VAL A 1 184 ? -11.633 -6.652 -15.633 1 98.31 184 VAL A C 1
ATOM 1410 O O . VAL A 1 184 ? -11.156 -7.297 -16.578 1 98.31 184 VAL A O 1
ATOM 1413 N N . GLN A 1 185 ? -12.914 -6.668 -15.398 1 98.06 185 GLN A N 1
ATOM 1414 C CA . GLN A 1 185 ? -13.938 -7.27 -16.234 1 98.06 185 GLN A CA 1
ATOM 1415 C C . GLN A 1 185 ? -13.703 -8.766 -16.406 1 98.06 185 GLN A C 1
ATOM 1417 O O . GLN A 1 185 ? -13.844 -9.297 -17.516 1 98.06 185 GLN A O 1
ATOM 1422 N N . ALA A 1 186 ? -13.281 -9.414 -15.359 1 98.5 186 ALA A N 1
ATOM 1423 C CA . ALA A 1 186 ? -13.141 -10.867 -15.406 1 98.5 186 ALA A CA 1
ATOM 1424 C C . ALA A 1 186 ? -14.508 -11.547 -15.445 1 98.5 186 ALA A C 1
ATOM 1426 O O . ALA A 1 186 ? -15.492 -11.016 -14.914 1 98.5 186 ALA A O 1
ATOM 1427 N N . LYS A 1 187 ? -14.539 -12.727 -16.047 1 98.5 187 LYS A N 1
ATOM 1428 C CA . LYS A 1 187 ? -15.773 -13.508 -16.047 1 98.5 187 LYS A CA 1
ATOM 1429 C C . LYS A 1 187 ? -16.141 -13.953 -14.633 1 98.5 187 LYS A C 1
ATOM 1431 O O . LYS A 1 187 ? -17.312 -13.922 -14.25 1 98.5 187 LYS A O 1
ATOM 1436 N N . THR A 1 188 ? -15.195 -14.406 -13.891 1 98.75 188 THR A N 1
ATOM 1437 C CA . THR A 1 188 ? -15.344 -14.828 -12.5 1 98.75 188 THR A CA 1
ATOM 1438 C C . THR A 1 188 ? -14.359 -14.078 -11.602 1 98.75 188 THR A C 1
ATOM 1440 O O . THR A 1 188 ? -13.203 -13.875 -11.977 1 98.75 188 THR A O 1
ATOM 1443 N N . VAL A 1 189 ? -14.812 -13.656 -10.453 1 98.88 189 VAL A N 1
ATOM 1444 C CA . VAL A 1 189 ? -13.969 -12.984 -9.469 1 98.88 189 VAL A CA 1
ATOM 1445 C C . VAL A 1 189 ? -13.961 -13.773 -8.164 1 98.88 189 VAL A C 1
ATOM 1447 O O . VAL A 1 189 ? -15.016 -14.156 -7.656 1 98.88 189 VAL A O 1
ATOM 1450 N N . VAL A 1 190 ? -12.773 -14.039 -7.641 1 98.94 190 VAL A N 1
ATOM 1451 C CA . VAL A 1 190 ? -12.578 -14.758 -6.391 1 98.94 190 VAL A CA 1
ATOM 1452 C C . VAL A 1 190 ? -11.828 -13.883 -5.395 1 98.94 190 VAL A C 1
ATOM 1454 O O . VAL A 1 190 ? -10.734 -13.391 -5.691 1 98.94 190 VAL A O 1
ATOM 1457 N N . PRO A 1 191 ? -12.414 -13.609 -4.199 1 98.88 191 PRO A N 1
ATOM 1458 C CA . PRO A 1 191 ? -11.664 -12.867 -3.186 1 98.88 191 PRO A CA 1
ATOM 1459 C C . PRO A 1 191 ? -10.508 -13.664 -2.596 1 98.88 191 PRO A C 1
ATOM 1461 O O . PRO A 1 191 ? -10.617 -14.883 -2.434 1 98.88 191 PRO A O 1
ATOM 1464 N N . MET A 1 192 ? -9.461 -12.945 -2.227 1 98.69 192 MET A N 1
ATOM 1465 C CA . MET A 1 192 ? -8.312 -13.555 -1.553 1 98.69 192 MET A CA 1
ATOM 1466 C C . MET A 1 192 ? -7.723 -12.602 -0.521 1 98.69 192 MET A C 1
ATOM 1468 O O . MET A 1 192 ? -8.25 -11.508 -0.303 1 98.69 192 MET A O 1
ATOM 1472 N N . HIS A 1 193 ? -6.637 -13.031 0.211 1 98.69 193 HIS A N 1
ATOM 1473 C CA . HIS A 1 193 ? -5.895 -12.234 1.181 1 98.69 193 HIS A CA 1
ATOM 1474 C C . HIS A 1 193 ? -6.82 -11.672 2.252 1 98.69 193 HIS A C 1
ATOM 1476 O O . HIS A 1 193 ? -6.848 -10.461 2.479 1 98.69 193 HIS A O 1
ATOM 1482 N N . TYR A 1 194 ? -7.641 -12.484 2.83 1 98.5 194 TYR A N 1
ATOM 1483 C CA . TYR A 1 194 ? -8.57 -12.125 3.898 1 98.5 194 TYR A CA 1
ATOM 1484 C C . TYR A 1 194 ? -8.648 -13.227 4.945 1 98.5 194 TYR A C 1
ATOM 1486 O O . TYR A 1 194 ? -8.328 -14.383 4.66 1 98.5 194 TYR A O 1
ATOM 1494 N N . ASN A 1 195 ? -8.938 -12.883 6.207 1 97.81 195 ASN A N 1
ATOM 1495 C CA . ASN A 1 195 ? -9.328 -13.734 7.324 1 97.81 195 ASN A CA 1
ATOM 1496 C C . ASN A 1 195 ? -8.172 -14.609 7.797 1 97.81 195 ASN A C 1
ATOM 1498 O O . ASN A 1 195 ? -8.352 -15.477 8.656 1 97.81 195 ASN A O 1
ATOM 1502 N N . THR A 1 196 ? -6.949 -14.414 7.254 1 97.75 196 THR A N 1
ATOM 1503 C CA . THR A 1 196 ? -5.789 -15.188 7.684 1 97.75 196 THR A CA 1
ATOM 1504 C C . THR A 1 196 ? -5.207 -14.609 8.977 1 97.75 196 THR A C 1
ATOM 1506 O O . THR A 1 196 ? -4.66 -15.352 9.797 1 97.75 196 THR A O 1
ATOM 1509 N N . PHE A 1 197 ? -5.289 -13.258 9.109 1 96.56 197 PHE A N 1
ATOM 1510 C CA . PHE A 1 197 ? -4.883 -12.492 10.289 1 96.56 197 PHE A CA 1
ATOM 1511 C C . PHE A 1 197 ? -6.035 -11.648 10.805 1 96.56 197 PHE A C 1
ATOM 1513 O O . PHE A 1 197 ? -6.906 -11.234 10.039 1 96.56 197 PHE A O 1
ATOM 1520 N N . PRO A 1 198 ? -6.066 -11.383 12.086 1 96.25 198 PRO A N 1
ATOM 1521 C CA . PRO A 1 198 ? -7.18 -10.617 12.648 1 96.25 198 PRO A CA 1
ATOM 1522 C C . PRO A 1 198 ? -7.383 -9.273 11.961 1 96.25 198 PRO A C 1
ATOM 1524 O O . PRO A 1 198 ? -8.523 -8.859 11.719 1 96.25 198 PRO A O 1
ATOM 1527 N N . VAL A 1 199 ? -6.398 -8.633 11.547 1 96.88 199 VAL A N 1
ATOM 1528 C CA . VAL A 1 199 ? -6.453 -7.254 11.07 1 96.88 199 VAL A CA 1
ATOM 1529 C C . VAL A 1 199 ? -7.043 -7.223 9.664 1 96.88 199 VAL A C 1
ATOM 1531 O O . VAL A 1 199 ? -7.445 -6.16 9.172 1 96.88 199 VAL A O 1
ATOM 1534 N N . ILE A 1 200 ? -7.164 -8.398 8.977 1 98.06 200 ILE A N 1
ATOM 1535 C CA . ILE A 1 200 ? -7.711 -8.422 7.625 1 98.06 200 ILE A CA 1
ATOM 1536 C C . ILE A 1 200 ? -8.969 -9.281 7.598 1 98.06 200 ILE A C 1
ATOM 1538 O O . ILE A 1 200 ? -9.234 -9.984 6.617 1 98.06 200 ILE A O 1
ATOM 1542 N N . GLU A 1 201 ? -9.719 -9.32 8.703 1 97.62 201 GLU A N 1
ATOM 1543 C CA . GLU A 1 201 ? -10.992 -10.023 8.758 1 97.62 201 GLU A CA 1
ATOM 1544 C C . GLU A 1 201 ? -12.055 -9.312 7.918 1 97.62 201 GLU A C 1
ATOM 1546 O O . GLU A 1 201 ? -12.281 -8.117 8.086 1 97.62 201 GLU A O 1
ATOM 1551 N N . GLN A 1 202 ? -12.633 -10.031 6.977 1 98.25 202 GLN A N 1
ATOM 1552 C CA . GLN A 1 202 ? -13.688 -9.539 6.094 1 98.25 202 GLN A CA 1
ATOM 1553 C C . GLN A 1 202 ? -14.773 -10.602 5.898 1 98.25 202 GLN A C 1
ATOM 1555 O O . GLN A 1 202 ? -14.594 -11.758 6.277 1 98.25 202 GLN A O 1
ATOM 1560 N N . ASP A 1 203 ? -15.945 -10.203 5.371 1 98.31 203 ASP A N 1
ATOM 1561 C CA . ASP A 1 203 ? -16.984 -11.117 4.902 1 98.31 203 ASP A CA 1
ATOM 1562 C C . ASP A 1 203 ? -16.938 -11.266 3.383 1 98.31 203 ASP A C 1
ATOM 1564 O O . ASP A 1 203 ? -17.469 -10.414 2.662 1 98.31 203 ASP A O 1
ATOM 1568 N N . PRO A 1 204 ? -16.344 -12.32 2.908 1 98.44 204 PRO A N 1
ATOM 1569 C CA . PRO A 1 204 ? -16.203 -12.453 1.458 1 98.44 204 PRO A CA 1
ATOM 1570 C C . PRO A 1 204 ? -17.531 -12.609 0.737 1 98.44 204 PRO A C 1
ATOM 1572 O O . PRO A 1 204 ? -17.641 -12.305 -0.453 1 98.44 204 PRO A O 1
ATOM 1575 N N . TYR A 1 205 ? -18.547 -13.086 1.442 1 98.5 205 TYR A N 1
ATOM 1576 C CA . TYR A 1 205 ? -19.844 -13.242 0.82 1 98.5 205 TYR A CA 1
ATOM 1577 C C . TYR A 1 205 ? -20.5 -11.891 0.584 1 98.5 205 TYR A C 1
ATOM 1579 O O . TYR A 1 205 ? -21.172 -11.68 -0.433 1 98.5 205 TYR A O 1
ATOM 1587 N N . GLN A 1 206 ? -20.281 -10.992 1.515 1 98.31 206 GLN A N 1
ATOM 1588 C CA . GLN A 1 206 ? -20.766 -9.633 1.299 1 98.31 206 GLN A CA 1
ATOM 1589 C C . GLN A 1 206 ? -20.078 -8.984 0.098 1 98.31 206 GLN A C 1
ATOM 1591 O O . GLN A 1 206 ? -20.719 -8.242 -0.657 1 98.31 206 GLN A O 1
ATOM 1596 N N . PHE A 1 207 ? -18.859 -9.312 -0.041 1 98.62 207 PHE A N 1
ATOM 1597 C CA . PHE A 1 207 ? -18.125 -8.789 -1.181 1 98.62 207 PHE A CA 1
ATOM 1598 C C . PHE A 1 207 ? -18.719 -9.289 -2.492 1 98.62 207 PHE A C 1
ATOM 1600 O O . PHE A 1 207 ? -19.047 -8.492 -3.373 1 98.62 207 PHE A O 1
ATOM 1607 N N . VAL A 1 208 ? -18.891 -10.547 -2.672 1 98.38 208 VAL A N 1
ATOM 1608 C CA . VAL A 1 208 ? -19.297 -11.086 -3.967 1 98.38 208 VAL A CA 1
ATOM 1609 C C . VAL A 1 208 ? -20.734 -10.656 -4.277 1 98.38 208 VAL A C 1
ATOM 1611 O O . VAL A 1 208 ? -21.094 -10.508 -5.445 1 98.38 208 VAL A O 1
ATOM 1614 N N . GLU A 1 209 ? -21.547 -10.406 -3.303 1 97.94 209 GLU A N 1
ATOM 1615 C CA . GLU A 1 209 ? -22.922 -9.953 -3.5 1 97.94 209 GLU A CA 1
ATOM 1616 C C . GLU A 1 209 ? -22.953 -8.578 -4.148 1 97.94 209 GLU A C 1
ATOM 1618 O O . GLU A 1 209 ? -23.938 -8.219 -4.801 1 97.94 209 GLU A O 1
ATOM 1623 N N . LYS A 1 210 ? -21.922 -7.855 -3.988 1 98 210 LYS A N 1
ATOM 1624 C CA . LYS A 1 210 ? -21.891 -6.484 -4.492 1 98 210 LYS A CA 1
ATOM 1625 C C . LYS A 1 210 ? -21.375 -6.438 -5.926 1 98 210 LYS A C 1
ATOM 1627 O O . LYS A 1 210 ? -21.438 -5.395 -6.582 1 98 210 LYS A O 1
ATOM 1632 N N . LEU A 1 211 ? -20.828 -7.516 -6.375 1 98.19 211 LEU A N 1
ATOM 1633 C CA . LEU A 1 211 ? -20.25 -7.547 -7.715 1 98.19 211 LEU A CA 1
ATOM 1634 C C . LEU A 1 211 ? -21.344 -7.457 -8.781 1 98.19 211 LEU A C 1
ATOM 1636 O O . LEU A 1 211 ? -22.453 -7.957 -8.578 1 98.19 211 LEU A O 1
ATOM 1640 N N . GLN A 1 212 ? -20.969 -6.754 -9.844 1 93.94 212 GLN A N 1
ATOM 1641 C CA . GLN A 1 212 ? -21.875 -6.605 -10.969 1 93.94 212 GLN A CA 1
ATOM 1642 C C . GLN A 1 212 ? -21.25 -7.09 -12.266 1 93.94 212 GLN A C 1
ATOM 1644 O O . GLN A 1 212 ? -20.031 -6.969 -12.453 1 93.94 212 GLN A O 1
ATOM 1649 N N . ASN A 1 213 ? -21.969 -7.668 -13.141 1 93.12 213 ASN A N 1
ATOM 1650 C CA . ASN A 1 213 ? -21.578 -8.047 -14.492 1 93.12 213 ASN A CA 1
ATOM 1651 C C . ASN A 1 213 ? -20.5 -9.125 -14.492 1 93.12 213 ASN A C 1
ATOM 1653 O O . ASN A 1 213 ? -19.656 -9.164 -15.383 1 93.12 213 ASN A O 1
ATOM 1657 N N . CYS A 1 214 ? -20.375 -9.859 -13.43 1 95.12 214 CYS A N 1
ATOM 1658 C CA . CYS A 1 214 ? -19.484 -11.016 -13.312 1 95.12 214 CYS A CA 1
ATOM 1659 C C . CYS A 1 214 ? -20.031 -12.016 -12.297 1 95.12 214 CYS A C 1
ATOM 1661 O O . CYS A 1 214 ? -21 -11.727 -11.586 1 95.12 214 CYS A O 1
ATOM 1663 N N . THR A 1 215 ? -19.438 -13.18 -12.32 1 96.44 215 THR A N 1
ATOM 1664 C CA . THR A 1 215 ? -19.766 -14.172 -11.305 1 96.44 215 THR A CA 1
ATOM 1665 C C . THR A 1 215 ? -18.797 -14.07 -10.125 1 96.44 215 THR A C 1
ATOM 1667 O O . THR A 1 215 ? -17.578 -14.203 -10.297 1 96.44 215 THR A O 1
ATOM 1670 N N . GLY A 1 216 ? -19.312 -13.758 -8.961 1 98.31 216 GLY A N 1
ATOM 1671 C CA . GLY A 1 216 ? -18.531 -13.82 -7.742 1 98.31 216 GLY A CA 1
ATOM 1672 C C . GLY A 1 216 ? -18.531 -15.195 -7.098 1 98.31 216 GLY A C 1
ATOM 1673 O O . GLY A 1 216 ? -19.594 -15.789 -6.906 1 98.31 216 GLY A O 1
ATOM 1674 N N . LYS A 1 217 ? -17.391 -15.711 -6.758 1 98.5 217 LYS A N 1
ATOM 1675 C CA . LYS A 1 217 ? -17.297 -17.031 -6.152 1 98.5 217 LYS A CA 1
ATOM 1676 C C . LYS A 1 217 ? -16.391 -17.016 -4.926 1 98.5 217 LYS A C 1
ATOM 1678 O O . LYS A 1 217 ? -15.219 -16.641 -5.02 1 98.5 217 LYS A O 1
ATOM 1683 N N . VAL A 1 218 ? -16.938 -17.312 -3.828 1 98.75 218 VAL A N 1
ATOM 1684 C CA . VAL A 1 218 ? -16.125 -17.562 -2.643 1 98.75 218 VAL A CA 1
ATOM 1685 C C . VAL A 1 218 ? -15.664 -19.016 -2.629 1 98.75 218 VAL A C 1
ATOM 1687 O O . VAL A 1 218 ? -16.484 -19.938 -2.633 1 98.75 218 VAL A O 1
ATOM 1690 N N . LEU A 1 219 ? -14.375 -19.234 -2.631 1 98.62 219 LEU A N 1
ATOM 1691 C CA . LEU A 1 219 ? -13.828 -20.594 -2.592 1 98.62 219 LEU A CA 1
ATOM 1692 C C . LEU A 1 219 ? -13.266 -20.906 -1.213 1 98.62 219 LEU A C 1
ATOM 1694 O O . LEU A 1 219 ? -12.539 -20.094 -0.632 1 98.62 219 LEU A O 1
ATOM 1698 N N . GLU A 1 220 ? -13.641 -22.016 -0.72 1 97.69 220 GLU A N 1
ATOM 1699 C CA . GLU A 1 220 ? -12.945 -22.531 0.448 1 97.69 220 GLU A CA 1
ATOM 1700 C C . GLU A 1 220 ? -11.602 -23.156 0.057 1 97.69 220 GLU A C 1
ATOM 1702 O O . GLU A 1 220 ? -11.398 -23.531 -1.1 1 97.69 220 GLU A O 1
ATOM 1707 N N . ALA A 1 221 ? -10.711 -23.25 1.012 1 98.25 221 ALA A N 1
ATOM 1708 C CA . ALA A 1 221 ? -9.414 -23.859 0.722 1 98.25 221 ALA A CA 1
ATOM 1709 C C . ALA A 1 221 ? -9.586 -25.25 0.1 1 98.25 221 ALA A C 1
ATOM 1711 O O . ALA A 1 221 ? -10.328 -26.078 0.623 1 98.25 221 ALA A O 1
ATOM 1712 N N . GLY A 1 222 ? -8.969 -25.422 -1.024 1 98.31 222 GLY A N 1
ATOM 1713 C CA . GLY A 1 222 ? -9.016 -26.703 -1.708 1 98.31 222 GLY A CA 1
ATOM 1714 C C . GLY A 1 222 ? -10.055 -26.75 -2.812 1 98.31 222 GLY A C 1
ATOM 1715 O O . GLY A 1 222 ? -10.016 -27.625 -3.672 1 98.31 222 GLY A O 1
ATOM 1716 N N . GLU A 1 223 ? -11.023 -25.828 -2.801 1 98.62 223 GLU A N 1
ATOM 1717 C CA . GLU A 1 223 ? -12.031 -25.797 -3.854 1 98.62 223 GLU A CA 1
ATOM 1718 C C . GLU A 1 223 ? -11.453 -25.25 -5.156 1 98.62 223 GLU A C 1
ATOM 1720 O O . GLU A 1 223 ? -10.516 -24.453 -5.137 1 98.62 223 GLU A O 1
ATOM 1725 N N . SER A 1 224 ? -12.047 -25.719 -6.234 1 98.62 224 SER A N 1
ATOM 1726 C CA . SER A 1 224 ? -11.477 -25.391 -7.539 1 98.62 224 SER A CA 1
ATOM 1727 C C . SER A 1 224 ? -12.57 -24.984 -8.523 1 98.62 224 SER A C 1
ATOM 1729 O O . SER A 1 224 ? -13.758 -25.172 -8.258 1 98.62 224 SER A O 1
ATOM 1731 N N . ILE A 1 225 ? -12.117 -24.281 -9.539 1 98.12 225 ILE A N 1
ATOM 1732 C CA . ILE A 1 225 ? -12.906 -23.969 -10.719 1 98.12 225 ILE A CA 1
ATOM 1733 C C . ILE A 1 225 ? -12.242 -24.562 -11.961 1 98.12 225 ILE A C 1
ATOM 1735 O O . ILE A 1 225 ? -11.016 -24.531 -12.086 1 98.12 225 ILE A O 1
ATOM 1739 N N . THR A 1 226 ? -13.078 -25.156 -12.805 1 98.12 226 THR A N 1
ATOM 1740 C CA . THR A 1 226 ? -12.594 -25.594 -14.109 1 98.12 226 THR A CA 1
ATOM 1741 C C . THR A 1 226 ? -12.914 -24.547 -15.18 1 98.12 226 THR A C 1
ATOM 1743 O O . THR A 1 226 ? -14.062 -24.125 -15.312 1 98.12 226 THR A O 1
ATOM 1746 N N . LEU A 1 227 ? -11.906 -24.156 -15.891 1 97.62 227 LEU A N 1
ATOM 1747 C CA . LEU A 1 227 ? -12.062 -23.125 -16.906 1 97.62 227 LEU A CA 1
ATOM 1748 C C . LEU A 1 227 ? -12.133 -23.75 -18.297 1 97.62 227 LEU A C 1
ATOM 1750 O O . LEU A 1 227 ? -11.531 -24.797 -18.547 1 97.62 227 LEU A O 1
ATOM 1754 N N . MET B 1 1 ? -13.617 19 14.68 1 97.94 1 MET B N 1
ATOM 1755 C CA . MET B 1 1 ? -12.227 18.625 14.445 1 97.94 1 MET B CA 1
ATOM 1756 C C . MET B 1 1 ? -11.359 19.844 14.195 1 97.94 1 MET B C 1
ATOM 1758 O O . MET B 1 1 ? -11.75 20.734 13.438 1 97.94 1 MET B O 1
ATOM 1762 N N . LYS B 1 2 ? -10.273 19.906 14.992 1 98.75 2 LYS B N 1
ATOM 1763 C CA . LYS B 1 2 ? -9.32 21 14.805 1 98.75 2 LYS B CA 1
ATOM 1764 C C . LYS B 1 2 ? -8.047 20.5 14.133 1 98.75 2 LYS B C 1
ATOM 1766 O O . LYS B 1 2 ? -7.406 19.562 14.609 1 98.75 2 LYS B O 1
ATOM 1771 N N . VAL B 1 3 ? -7.703 21.141 12.977 1 98.88 3 VAL B N 1
ATOM 1772 C CA . VAL B 1 3 ? -6.52 20.766 12.219 1 98.88 3 VAL B CA 1
ATOM 1773 C C . VAL B 1 3 ? -5.547 21.938 12.164 1 98.88 3 VAL B C 1
ATOM 1775 O O . VAL B 1 3 ? -5.918 23.047 11.766 1 98.88 3 VAL B O 1
ATOM 1778 N N . SER B 1 4 ? -4.305 21.688 12.594 1 98.88 4 SER B N 1
ATOM 1779 C CA . SER B 1 4 ? -3.316 22.766 12.578 1 98.88 4 SER B CA 1
ATOM 1780 C C . SER B 1 4 ? -2.07 22.359 11.797 1 98.88 4 SER B C 1
ATOM 1782 O O . SER B 1 4 ? -1.768 21.172 11.672 1 98.88 4 SER B O 1
ATOM 1784 N N . TYR B 1 5 ? -1.457 23.375 11.273 1 98.81 5 TYR B N 1
ATOM 1785 C CA . TYR B 1 5 ? -0.223 23.219 10.508 1 98.81 5 TYR B CA 1
ATOM 1786 C C . TYR B 1 5 ? 0.982 23.672 11.328 1 98.81 5 TYR B C 1
ATOM 1788 O O . TYR B 1 5 ? 0.927 24.688 12.016 1 98.81 5 TYR B O 1
ATOM 1796 N N . HIS B 1 6 ? 2.082 22.875 11.227 1 98.81 6 HIS B N 1
ATOM 1797 C CA . HIS B 1 6 ? 3.213 23.188 12.086 1 98.81 6 HIS B CA 1
ATOM 1798 C C . HIS B 1 6 ? 4.527 23.156 11.312 1 98.81 6 HIS B C 1
ATOM 1800 O O . HIS B 1 6 ? 5.562 22.766 11.859 1 98.81 6 HIS B O 1
ATOM 1806 N N . GLY B 1 7 ? 4.496 23.484 10.07 1 98.44 7 GLY B N 1
ATOM 1807 C CA . GLY B 1 7 ? 5.695 23.641 9.266 1 98.44 7 GLY B CA 1
ATOM 1808 C C . GLY B 1 7 ? 6.094 22.375 8.531 1 98.44 7 GLY B C 1
ATOM 1809 O O . GLY B 1 7 ? 5.965 21.266 9.07 1 98.44 7 GLY B O 1
ATOM 1810 N N . HIS B 1 8 ? 6.594 22.594 7.27 1 98.25 8 HIS B N 1
ATOM 1811 C CA . HIS B 1 8 ? 6.992 21.516 6.387 1 98.25 8 HIS B CA 1
ATOM 1812 C C . HIS B 1 8 ? 5.82 20.578 6.098 1 98.25 8 HIS B C 1
ATOM 1814 O O . HIS B 1 8 ? 4.879 20.953 5.398 1 98.25 8 HIS B O 1
ATOM 1820 N N . SER B 1 9 ? 5.781 19.359 6.688 1 98.88 9 SER B N 1
ATOM 1821 C CA . SER B 1 9 ? 4.68 18.438 6.457 1 98.88 9 SER B CA 1
ATOM 1822 C C . SER B 1 9 ? 4 18.047 7.766 1 98.88 9 SER B C 1
ATOM 1824 O O . SER B 1 9 ? 3.234 17.078 7.809 1 98.88 9 SER B O 1
ATOM 1826 N N . VAL B 1 10 ? 4.242 18.828 8.828 1 98.88 10 VAL B N 1
ATOM 1827 C CA . VAL B 1 10 ? 3.729 18.5 10.156 1 98.88 10 VAL B CA 1
ATOM 1828 C C . VAL B 1 10 ? 2.301 19.016 10.305 1 98.88 10 VAL B C 1
ATOM 1830 O O . VAL B 1 10 ? 2.068 20.234 10.266 1 98.88 10 VAL B O 1
ATOM 1833 N N . VAL B 1 11 ? 1.365 18.141 10.508 1 98.94 11 VAL B N 1
ATOM 1834 C CA . VAL B 1 11 ? -0.037 18.469 10.727 1 98.94 11 VAL B CA 1
ATOM 1835 C C . VAL B 1 11 ? -0.524 17.844 12.031 1 98.94 11 VAL B C 1
ATOM 1837 O O . VAL B 1 11 ? -0.233 16.672 12.297 1 98.94 11 VAL B O 1
ATOM 1840 N N . LYS B 1 12 ? -1.156 18.609 12.859 1 98.88 12 LYS B N 1
ATOM 1841 C CA . LYS B 1 12 ? -1.756 18.141 14.102 1 98.88 12 LYS B CA 1
ATOM 1842 C C . LYS B 1 12 ? -3.279 18.156 14.023 1 98.88 12 LYS B C 1
ATOM 1844 O O . LYS B 1 12 ? -3.863 19.125 13.531 1 98.88 12 LYS B O 1
ATOM 1849 N N . ILE B 1 13 ? -3.918 17.062 14.391 1 98.88 13 ILE B N 1
ATOM 1850 C CA . ILE B 1 13 ? -5.371 16.922 14.375 1 98.88 13 ILE B CA 1
ATOM 1851 C C . ILE B 1 13 ? -5.883 16.656 15.789 1 98.88 13 ILE B C 1
ATOM 1853 O O . ILE B 1 13 ? -5.406 15.742 16.469 1 98.88 13 ILE B O 1
ATOM 1857 N N . GLU B 1 14 ? -6.73 17.406 16.266 1 98.75 14 GLU B N 1
ATOM 1858 C CA . GLU B 1 14 ? -7.449 17.188 17.516 1 98.75 14 GLU B CA 1
ATOM 1859 C C . GLU B 1 14 ? -8.906 16.828 17.25 1 98.75 14 GLU B C 1
ATOM 1861 O O . GLU B 1 14 ? -9.648 17.609 16.656 1 98.75 14 GLU B O 1
ATOM 1866 N N . THR B 1 15 ? -9.258 15.648 17.625 1 98.31 15 THR B N 1
ATOM 1867 C CA . THR B 1 15 ? -10.609 15.148 17.375 1 98.31 15 THR B CA 1
ATOM 1868 C C . THR B 1 15 ? -11 14.117 18.438 1 98.31 15 THR B C 1
ATOM 1870 O O . THR B 1 15 ? -10.164 13.328 18.875 1 98.31 15 THR B O 1
ATOM 1873 N N . ASN B 1 16 ? -12.211 14.109 18.938 1 95.31 16 ASN B N 1
ATOM 1874 C CA . ASN B 1 16 ? -12.758 13.133 19.875 1 95.31 16 ASN B CA 1
ATOM 1875 C C . ASN B 1 16 ? -11.867 12.977 21.109 1 95.31 16 ASN B C 1
ATOM 1877 O O . ASN B 1 16 ? -11.617 11.859 21.562 1 95.31 16 ASN B O 1
ATOM 1881 N N . GLY B 1 17 ? -11.258 14.055 21.516 1 97.19 17 GLY B N 1
ATOM 1882 C CA . GLY B 1 17 ? -10.438 14.047 22.719 1 97.19 17 GLY B CA 1
ATOM 1883 C C . GLY B 1 17 ? -9.062 13.438 22.484 1 97.19 17 GLY B C 1
ATOM 1884 O O . GLY B 1 17 ? -8.32 13.203 23.438 1 97.19 17 GLY B O 1
ATOM 1885 N N . LYS B 1 18 ? -8.75 13.148 21.234 1 98.5 18 LYS B N 1
ATOM 1886 C CA . LYS B 1 18 ? -7.461 12.57 20.875 1 98.5 18 LYS B CA 1
ATOM 1887 C C . LYS B 1 18 ? -6.625 13.547 20.062 1 98.5 18 LYS B C 1
ATOM 1889 O O . LYS B 1 18 ? -7.168 14.43 19.391 1 98.5 18 LYS B O 1
ATOM 1894 N N . VAL B 1 19 ? -5.332 13.359 20.172 1 98.81 19 VAL B N 1
ATOM 1895 C CA . VAL B 1 19 ? -4.387 14.164 19.406 1 98.81 19 VAL B CA 1
ATOM 1896 C C . VAL B 1 19 ? -3.602 13.266 18.453 1 98.81 19 VAL B C 1
ATOM 1898 O O . VAL B 1 19 ? -2.957 12.312 18.875 1 98.81 19 VAL B O 1
ATOM 1901 N N . ILE B 1 20 ? -3.697 13.586 17.172 1 98.88 20 ILE B N 1
ATOM 1902 C CA . ILE B 1 20 ? -2.982 12.883 16.109 1 98.88 20 ILE B CA 1
ATOM 1903 C C . ILE B 1 20 ? -1.99 13.828 15.438 1 98.88 20 ILE B C 1
ATOM 1905 O O . ILE B 1 20 ? -2.32 14.977 15.141 1 98.88 20 ILE B O 1
ATOM 1909 N N . VAL B 1 21 ? -0.772 13.32 15.219 1 98.94 21 VAL B N 1
ATOM 1910 C CA . VAL B 1 21 ? 0.204 14.117 14.484 1 98.94 21 VAL B CA 1
ATOM 1911 C C . VAL B 1 21 ? 0.692 13.344 13.266 1 98.94 21 VAL B C 1
ATOM 1913 O O . VAL B 1 21 ? 0.978 12.148 13.352 1 98.94 21 VAL B O 1
ATOM 1916 N N . ILE B 1 22 ? 0.737 14 12.141 1 98.94 22 ILE B N 1
ATOM 1917 C CA . ILE B 1 22 ? 1.225 13.414 10.898 1 98.94 22 ILE B CA 1
ATOM 1918 C C . ILE B 1 22 ? 2.629 13.93 10.602 1 98.94 22 ILE B C 1
ATOM 1920 O O . ILE B 1 22 ? 2.859 15.141 10.586 1 98.94 22 ILE B O 1
ATOM 1924 N N . ASP B 1 23 ? 3.572 13.047 10.359 1 98.88 23 ASP B N 1
ATOM 1925 C CA . ASP B 1 23 ? 4.934 13.32 9.914 1 98.88 23 ASP B CA 1
ATOM 1926 C C . ASP B 1 23 ? 5.613 14.352 10.82 1 98.88 23 ASP B C 1
ATOM 1928 O O . ASP B 1 23 ? 6 15.43 10.367 1 98.88 23 ASP B O 1
ATOM 1932 N N . PRO B 1 24 ? 5.91 13.969 12.07 1 98.81 24 PRO B N 1
ATOM 1933 C CA . PRO B 1 24 ? 6.352 14.922 13.086 1 98.81 24 PRO B CA 1
ATOM 1934 C C . PRO B 1 24 ? 7.844 15.242 12.992 1 98.81 24 PRO B C 1
ATOM 1936 O O . PRO B 1 24 ? 8.594 14.992 13.938 1 98.81 24 PRO B O 1
ATOM 1939 N N . PHE B 1 25 ? 8.242 15.914 11.945 1 98.81 25 PHE B N 1
ATOM 1940 C CA . PHE B 1 25 ? 9.562 16.516 11.836 1 98.81 25 PHE B CA 1
ATOM 1941 C C . PHE B 1 25 ? 9.633 17.812 12.648 1 98.81 25 PHE B C 1
ATOM 1943 O O . PHE B 1 25 ? 9.305 18.891 12.141 1 98.81 25 PHE B O 1
ATOM 1950 N N . LEU B 1 26 ? 10.148 17.688 13.938 1 98.56 26 LEU B N 1
ATOM 1951 C CA . LEU B 1 26 ? 10.172 18.812 14.852 1 98.56 26 LEU B CA 1
ATOM 1952 C C . LEU B 1 26 ? 11.594 19.297 15.094 1 98.56 26 LEU B C 1
ATOM 1954 O O . LEU B 1 26 ? 11.945 20.422 14.742 1 98.56 26 LEU B O 1
ATOM 1958 N N . THR B 1 27 ? 12.398 18.438 15.664 1 97.56 27 THR B N 1
ATOM 1959 C CA . THR B 1 27 ? 13.797 18.797 15.852 1 97.56 27 THR B CA 1
ATOM 1960 C C . THR B 1 27 ? 14.492 18.969 14.5 1 97.56 27 THR B C 1
ATOM 1962 O O . THR B 1 27 ? 14.469 18.062 13.664 1 97.56 27 THR B O 1
ATOM 1965 N N . GLY B 1 28 ? 15.117 20.094 14.266 1 96 28 GLY B N 1
ATOM 1966 C CA . GLY B 1 28 ? 15.797 20.375 13.008 1 96 28 GLY B CA 1
ATOM 1967 C C . GLY B 1 28 ? 14.922 21.094 12.008 1 96 28 GLY B C 1
ATOM 1968 O O . GLY B 1 28 ? 15.398 21.516 10.953 1 96 28 GLY B O 1
ATOM 1969 N N . ASN B 1 29 ? 13.617 21.203 12.281 1 97.88 29 ASN B N 1
ATOM 1970 C CA . ASN B 1 29 ? 12.688 21.969 11.445 1 97.88 29 ASN B CA 1
ATOM 1971 C C . ASN B 1 29 ? 12.664 23.438 11.844 1 97.88 29 ASN B C 1
ATOM 1973 O O . ASN B 1 29 ? 12.086 23.797 12.867 1 97.88 29 ASN B O 1
ATOM 1977 N N . PRO B 1 30 ? 13.258 24.312 11.047 1 97.5 30 PRO B N 1
ATOM 1978 C CA . PRO B 1 30 ? 13.344 25.734 11.43 1 97.5 30 PRO B CA 1
ATOM 1979 C C . PRO B 1 30 ? 12 26.453 11.352 1 97.5 30 PRO B C 1
ATOM 1981 O O . PRO B 1 30 ? 11.875 27.578 11.812 1 97.5 30 PRO B O 1
ATOM 1984 N N . LYS B 1 31 ? 10.969 25.766 10.844 1 97.69 31 LYS B N 1
ATOM 1985 C CA . LYS B 1 31 ? 9.703 26.453 10.578 1 97.69 31 LYS B CA 1
ATOM 1986 C C . LYS B 1 31 ? 8.625 26.031 11.57 1 97.69 31 LYS B C 1
ATOM 1988 O O . LYS B 1 31 ? 7.531 26.594 11.578 1 97.69 31 LYS B O 1
ATOM 1993 N N . THR B 1 32 ? 8.914 25.078 12.43 1 98.31 32 THR B N 1
ATOM 1994 C CA . THR B 1 32 ? 7.883 24.578 13.328 1 98.31 32 THR B CA 1
ATOM 1995 C C . THR B 1 32 ? 7.828 25.406 14.609 1 98.31 32 THR B C 1
ATOM 1997 O O . THR B 1 32 ? 8.836 25.984 15.023 1 98.31 32 THR B O 1
ATOM 2000 N N . ASP B 1 33 ? 6.664 25.5 15.18 1 98.25 33 ASP B N 1
ATOM 2001 C CA . ASP B 1 33 ? 6.469 26.172 16.453 1 98.25 33 ASP B CA 1
ATOM 2002 C C . ASP B 1 33 ? 6.414 25.172 17.609 1 98.25 33 ASP B C 1
ATOM 2004 O O . ASP B 1 33 ? 6.262 25.547 18.766 1 98.25 33 ASP B O 1
ATOM 2008 N N . LEU B 1 34 ? 6.551 23.891 17.328 1 98.06 34 LEU B N 1
ATOM 2009 C CA . LEU B 1 34 ? 6.438 22.828 18.328 1 98.06 34 LEU B CA 1
ATOM 2010 C C . LEU B 1 34 ? 7.816 22.391 18.812 1 98.06 34 LEU B C 1
ATOM 2012 O O . LEU B 1 34 ? 8.766 22.344 18.016 1 98.06 34 LEU B O 1
ATOM 2016 N N . LYS B 1 35 ? 7.883 22.094 20.062 1 96.88 35 LYS B N 1
ATOM 2017 C CA . LYS B 1 35 ? 9.016 21.391 20.641 1 96.88 35 LYS B CA 1
ATOM 2018 C C . LYS B 1 35 ? 8.633 19.953 21.016 1 96.88 35 LYS B C 1
ATOM 2020 O O . LYS B 1 35 ? 7.594 19.734 21.641 1 96.88 35 LYS B O 1
ATOM 2025 N N . ALA B 1 36 ? 9.414 19.062 20.594 1 95.88 36 ALA B N 1
ATOM 2026 C CA . ALA B 1 36 ? 9.102 17.656 20.812 1 95.88 36 ALA B CA 1
ATOM 2027 C C . ALA B 1 36 ? 8.758 17.391 22.266 1 95.88 36 ALA B C 1
ATOM 2029 O O . ALA B 1 36 ? 7.84 16.625 22.562 1 95.88 36 ALA B O 1
ATOM 2030 N N . GLU B 1 37 ? 9.43 17.969 23.172 1 94.81 37 GLU B N 1
ATOM 2031 C CA . GLU B 1 37 ? 9.273 17.719 24.609 1 94.81 37 GLU B CA 1
ATOM 2032 C C . GLU B 1 37 ? 7.902 18.172 25.109 1 94.81 37 GLU B C 1
ATOM 2034 O O . GLU B 1 37 ? 7.418 17.703 26.141 1 94.81 37 GLU B O 1
ATOM 2039 N N . ASP B 1 38 ? 7.219 18.984 24.344 1 95.69 38 ASP B N 1
ATOM 2040 C CA . ASP B 1 38 ? 5.977 19.594 24.797 1 95.69 38 ASP B CA 1
ATOM 2041 C C . ASP B 1 38 ? 4.77 18.969 24.109 1 95.69 38 ASP B C 1
ATOM 2043 O O . ASP B 1 38 ? 3.623 19.281 24.438 1 95.69 38 ASP B O 1
ATOM 2047 N N . VAL B 1 39 ? 4.977 18.109 23.219 1 96.38 39 VAL B N 1
ATOM 2048 C CA . VAL B 1 39 ? 3.887 17.594 22.406 1 96.38 39 VAL B CA 1
ATOM 2049 C C . VAL B 1 39 ? 3.287 16.359 23.062 1 96.38 39 VAL B C 1
ATOM 2051 O O . VAL B 1 39 ? 4.008 15.414 23.391 1 96.38 39 VAL B O 1
ATOM 2054 N N . LYS B 1 40 ? 2.049 16.406 23.391 1 97.25 40 LYS B N 1
ATOM 2055 C CA . LYS B 1 40 ? 1.275 15.227 23.75 1 97.25 40 LYS B CA 1
ATOM 2056 C C . LYS B 1 40 ? 0.557 14.641 22.547 1 97.25 40 LYS B C 1
ATOM 2058 O O . LYS B 1 40 ? -0.075 15.367 21.781 1 97.25 40 LYS B O 1
ATOM 2063 N N . VAL B 1 41 ? 0.664 13.375 22.359 1 98.38 41 VAL B N 1
ATOM 2064 C CA . VAL B 1 41 ? 0.106 12.766 21.156 1 98.38 41 VAL B CA 1
ATOM 2065 C C . VAL B 1 41 ? -0.436 11.375 21.484 1 98.38 41 VAL B C 1
ATOM 2067 O O . VAL B 1 41 ? 0.16 10.641 22.281 1 98.38 41 VAL B O 1
ATOM 2070 N N . ASP B 1 42 ? -1.585 11.023 20.938 1 98.75 42 ASP B N 1
ATOM 2071 C CA . ASP B 1 42 ? -2.178 9.695 21.094 1 98.75 42 ASP B CA 1
ATOM 2072 C C . ASP B 1 42 ? -1.774 8.781 19.938 1 98.75 42 ASP B C 1
ATOM 2074 O O . ASP B 1 42 ? -1.653 7.566 20.125 1 98.75 42 ASP B O 1
ATOM 2078 N N . ALA B 1 43 ? -1.586 9.359 18.734 1 98.88 43 ALA B N 1
ATOM 2079 C CA . ALA B 1 43 ? -1.211 8.586 17.562 1 98.88 43 ALA B CA 1
ATOM 2080 C C . ALA B 1 43 ? -0.361 9.414 16.609 1 98.88 43 ALA B C 1
ATOM 2082 O O . ALA B 1 43 ? -0.543 10.633 16.5 1 98.88 43 ALA B O 1
ATOM 2083 N N . ILE B 1 44 ? 0.529 8.742 15.953 1 98.94 44 ILE B N 1
ATOM 2084 C CA . ILE B 1 44 ? 1.358 9.344 1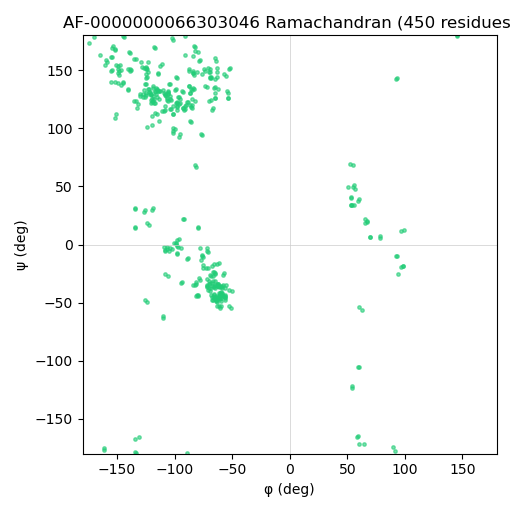4.914 1 98.94 44 ILE B CA 1
ATOM 2085 C C . ILE B 1 44 ? 1.125 8.617 13.594 1 98.94 44 ILE B C 1
ATOM 2087 O O . ILE B 1 44 ? 1.127 7.383 13.547 1 98.94 44 ILE B O 1
ATOM 2091 N N . LEU B 1 45 ? 0.841 9.328 12.547 1 98.94 45 LEU B N 1
ATOM 2092 C CA . LEU B 1 45 ? 0.72 8.773 11.203 1 98.94 45 LEU B CA 1
ATOM 2093 C C . LEU B 1 45 ? 1.913 9.172 10.336 1 98.94 45 LEU B C 1
ATOM 2095 O O . LEU B 1 45 ? 2.258 10.352 10.258 1 98.94 45 LEU B O 1
ATOM 2099 N N . LEU B 1 46 ? 2.539 8.203 9.734 1 98.94 46 LEU B N 1
ATOM 2100 C CA . LEU B 1 46 ? 3.701 8.477 8.891 1 98.94 46 LEU B CA 1
ATOM 2101 C C . LEU B 1 46 ? 3.41 8.141 7.434 1 98.94 46 LEU B C 1
ATOM 2103 O O . LEU B 1 46 ? 2.936 7.043 7.129 1 98.94 46 LEU B O 1
ATOM 2107 N N . SER B 1 47 ? 3.768 9.094 6.582 1 98.88 47 SER B N 1
ATOM 2108 C CA . SER B 1 47 ? 3.578 8.898 5.148 1 98.88 47 SER B CA 1
ATOM 2109 C C . SER B 1 47 ? 4.688 8.031 4.559 1 98.88 47 SER B C 1
ATOM 2111 O O . SER B 1 47 ? 4.426 7.172 3.717 1 98.88 47 SER B O 1
ATOM 2113 N N . HIS B 1 48 ? 5.965 8.297 4.941 1 98.75 48 HIS B N 1
ATOM 2114 C CA . HIS B 1 48 ? 7.094 7.531 4.43 1 98.75 48 HIS B CA 1
ATOM 2115 C C . HIS B 1 48 ? 8.32 7.703 5.32 1 98.75 48 HIS B C 1
ATOM 2117 O O . HIS B 1 48 ? 8.266 8.406 6.332 1 98.75 48 HIS B O 1
ATOM 2123 N N . GLY B 1 49 ? 9.43 7.164 4.949 1 98.75 49 GLY B N 1
ATOM 2124 C CA . GLY B 1 49 ? 10.5 6.898 5.895 1 98.75 49 GLY B CA 1
ATOM 2125 C C . GLY B 1 49 ? 11.562 7.98 5.91 1 98.75 49 GLY B C 1
ATOM 2126 O O . GLY B 1 49 ? 12.516 7.914 6.695 1 98.75 49 GLY B O 1
ATOM 2127 N N . HIS B 1 50 ? 11.477 9.016 5.086 1 98.19 50 HIS B N 1
ATOM 2128 C CA . HIS B 1 50 ? 12.508 10.047 5.074 1 98.19 50 HIS B CA 1
ATOM 2129 C C . HIS B 1 50 ? 12.578 10.766 6.414 1 98.19 50 HIS B C 1
ATOM 2131 O O . HIS B 1 50 ? 11.555 10.977 7.066 1 98.19 50 HIS B O 1
ATOM 2137 N N . GLY B 1 51 ? 13.719 11.203 6.77 1 97.69 51 GLY B N 1
ATOM 2138 C CA . GLY B 1 51 ? 13.992 11.805 8.062 1 97.69 51 GLY B CA 1
ATOM 2139 C C . GLY B 1 51 ? 13.188 13.062 8.32 1 97.69 51 GLY B C 1
ATOM 2140 O O . GLY B 1 51 ? 12.828 13.359 9.461 1 97.69 51 GLY B O 1
ATOM 2141 N N . ASP B 1 52 ? 12.977 13.828 7.293 1 97.75 52 ASP B N 1
ATOM 2142 C CA . ASP B 1 52 ? 12.227 15.07 7.457 1 97.75 52 ASP B CA 1
ATOM 2143 C C . ASP B 1 52 ? 10.727 14.797 7.496 1 97.75 52 ASP B C 1
ATOM 2145 O O . ASP B 1 52 ? 9.922 15.719 7.34 1 97.75 52 ASP B O 1
ATOM 2149 N N . HIS B 1 53 ? 10.289 13.594 7.66 1 98.75 53 HIS B N 1
ATOM 2150 C CA . HIS B 1 53 ? 8.922 13.172 7.941 1 98.75 53 HIS B CA 1
ATOM 2151 C C . HIS B 1 53 ? 8.852 12.336 9.211 1 98.75 53 HIS B C 1
ATOM 2153 O O . HIS B 1 53 ? 8.094 12.656 10.133 1 98.75 53 HIS B O 1
ATOM 2159 N N . VAL B 1 54 ? 9.695 11.352 9.328 1 98.75 54 VAL B N 1
ATOM 2160 C CA . VAL B 1 54 ? 9.734 10.547 10.539 1 98.75 54 VAL B CA 1
ATOM 2161 C C . VAL B 1 54 ? 10.039 11.43 11.742 1 98.75 54 VAL B C 1
ATOM 2163 O O . VAL B 1 54 ? 9.359 11.352 12.773 1 98.75 54 VAL B O 1
ATOM 2166 N N . GLY B 1 55 ? 11.109 12.156 11.586 1 98.25 55 GLY B N 1
ATOM 2167 C CA . GLY B 1 55 ? 11.461 13.141 12.594 1 98.25 55 GLY B CA 1
ATOM 2168 C C . GLY B 1 55 ? 11.555 12.555 13.992 1 98.25 55 GLY B C 1
ATOM 2169 O O . GLY B 1 55 ? 12.25 11.562 14.211 1 98.25 55 GLY B O 1
ATOM 2170 N N . ASP B 1 56 ? 10.781 13.117 14.883 1 98.75 56 ASP B N 1
ATOM 2171 C CA . ASP B 1 56 ? 10.867 12.82 16.312 1 98.75 56 ASP B CA 1
ATOM 2172 C C . ASP B 1 56 ? 9.914 11.688 16.688 1 98.75 56 ASP B C 1
ATOM 2174 O O . ASP B 1 56 ? 9.508 11.578 17.859 1 98.75 56 ASP B O 1
ATOM 2178 N N . THR B 1 57 ? 9.508 10.883 15.789 1 98.81 57 THR B N 1
ATOM 2179 C CA . THR B 1 57 ? 8.484 9.859 15.969 1 98.81 57 THR B CA 1
ATOM 2180 C C . THR B 1 57 ? 8.852 8.922 17.109 1 98.81 57 THR B C 1
ATOM 2182 O O . THR B 1 57 ? 8.023 8.641 17.984 1 98.81 57 THR B O 1
ATOM 2185 N N . VAL B 1 58 ? 10.086 8.461 17.141 1 98.69 58 VAL B N 1
ATOM 2186 C CA . VAL B 1 58 ? 10.492 7.473 18.141 1 98.69 58 VAL B CA 1
ATOM 2187 C C . VAL B 1 58 ? 10.383 8.078 19.547 1 98.69 58 VAL B C 1
ATOM 2189 O O . VAL B 1 58 ? 9.75 7.496 20.422 1 98.69 58 VAL B O 1
ATOM 2192 N N . GLU B 1 59 ? 10.898 9.211 19.719 1 98.19 59 GLU B N 1
ATOM 2193 C CA . GLU B 1 59 ? 10.867 9.891 21.016 1 98.19 59 GLU B CA 1
ATOM 2194 C C . GLU B 1 59 ? 9.438 10.211 21.438 1 98.19 59 GLU B C 1
ATOM 2196 O O . GLU B 1 59 ? 9.047 9.945 22.578 1 98.19 59 GLU B O 1
ATOM 2201 N N . LEU B 1 60 ? 8.664 10.773 20.531 1 98.62 60 LEU B N 1
ATOM 2202 C CA . LEU B 1 60 ? 7.289 11.156 20.828 1 98.62 60 LEU B CA 1
ATOM 2203 C C . LEU B 1 60 ? 6.449 9.938 21.188 1 98.62 60 LEU B C 1
ATOM 2205 O O . LEU B 1 60 ? 5.672 9.977 22.156 1 98.62 60 LEU B O 1
ATOM 2209 N N . ALA B 1 61 ? 6.602 8.898 20.375 1 98.75 61 ALA B N 1
ATOM 2210 C CA . ALA B 1 61 ? 5.801 7.691 20.594 1 98.75 61 ALA B CA 1
ATOM 2211 C C . ALA B 1 61 ? 6.094 7.07 21.953 1 98.75 61 ALA B C 1
ATOM 2213 O O . ALA B 1 61 ? 5.172 6.703 22.688 1 98.75 61 ALA B O 1
ATOM 2214 N N . LYS B 1 62 ? 7.328 6.965 22.328 1 98.25 62 LYS B N 1
ATOM 2215 C CA . LYS B 1 62 ? 7.723 6.352 23.594 1 98.25 62 LYS B CA 1
ATOM 2216 C C . LYS B 1 62 ? 7.281 7.203 24.781 1 98.25 62 LYS B C 1
ATOM 2218 O O . LYS B 1 62 ? 6.75 6.684 25.766 1 98.25 62 LYS B O 1
ATOM 2223 N N . LYS B 1 63 ? 7.473 8.453 24.672 1 98 63 LYS B N 1
ATOM 2224 C CA . LYS B 1 63 ? 7.133 9.375 25.75 1 98 63 LYS B CA 1
ATOM 2225 C C . LYS B 1 63 ? 5.633 9.359 26.031 1 98 63 LYS B C 1
ATOM 2227 O O . LYS B 1 63 ? 5.211 9.484 27.188 1 98 63 LYS B O 1
ATOM 2232 N N . ASN B 1 64 ? 4.84 9.164 25 1 98.5 64 ASN B N 1
ATOM 2233 C CA . ASN B 1 64 ? 3.396 9.328 25.125 1 98.5 64 ASN B CA 1
ATOM 2234 C C . ASN B 1 64 ? 2.67 7.992 25.047 1 98.5 64 ASN B C 1
ATOM 2236 O O . ASN B 1 64 ? 1.441 7.941 25.125 1 98.5 64 ASN B O 1
ATOM 2240 N N . ASN B 1 65 ? 3.441 6.887 24.828 1 98.25 65 ASN B N 1
ATOM 2241 C CA . ASN B 1 65 ? 2.848 5.582 24.562 1 98.25 65 ASN B CA 1
ATOM 2242 C C . ASN B 1 65 ? 1.857 5.645 23.406 1 98.25 65 ASN B C 1
ATOM 2244 O O . ASN B 1 65 ? 0.754 5.105 23.5 1 98.25 65 ASN B O 1
ATOM 2248 N N . ALA B 1 66 ? 2.219 6.398 22.391 1 98.69 66 ALA B N 1
ATOM 2249 C CA . ALA B 1 66 ? 1.375 6.598 21.219 1 98.69 66 ALA B CA 1
ATOM 2250 C C . ALA B 1 66 ? 1.55 5.457 20.219 1 98.69 66 ALA B C 1
ATOM 2252 O O . ALA B 1 66 ? 2.645 4.902 20.094 1 98.69 66 ALA B O 1
ATOM 2253 N N . VAL B 1 67 ? 0.505 5.125 19.516 1 98.88 67 VAL B N 1
ATOM 2254 C CA . VAL B 1 67 ? 0.61 4.172 18.406 1 98.88 67 VAL B CA 1
ATOM 2255 C C . VAL B 1 67 ? 1.088 4.891 17.141 1 98.88 67 VAL B C 1
ATOM 2257 O O . VAL B 1 67 ? 0.652 6.008 16.859 1 98.88 67 VAL B O 1
ATOM 2260 N N . VAL B 1 68 ? 2.051 4.27 16.484 1 98.94 68 VAL B N 1
ATOM 2261 C CA . VAL B 1 68 ? 2.523 4.797 15.211 1 98.94 68 VAL B CA 1
ATOM 2262 C C . VAL B 1 68 ? 1.945 3.971 14.062 1 98.94 68 VAL B C 1
ATOM 2264 O O . VAL B 1 68 ? 2.168 2.76 13.992 1 98.94 68 VAL B O 1
ATOM 2267 N N . VAL B 1 69 ? 1.14 4.59 13.227 1 98.94 69 VAL B N 1
ATOM 2268 C CA . VAL B 1 69 ? 0.59 3.986 12.016 1 98.94 69 VAL B CA 1
ATOM 2269 C C . VAL B 1 69 ? 1.463 4.348 10.812 1 98.94 69 VAL B C 1
ATOM 2271 O O . VAL B 1 69 ? 1.685 5.527 10.531 1 98.94 69 VAL B O 1
ATOM 2274 N N . ALA B 1 70 ? 1.981 3.359 10.133 1 98.94 70 ALA B N 1
ATOM 2275 C CA . ALA B 1 70 ? 2.949 3.578 9.062 1 98.94 70 ALA B CA 1
ATOM 2276 C C . ALA B 1 70 ? 2.928 2.428 8.062 1 98.94 70 ALA B C 1
ATOM 2278 O O . ALA B 1 70 ? 2.369 1.364 8.344 1 98.94 70 ALA B O 1
ATOM 2279 N N . PRO B 1 71 ? 3.465 2.65 6.852 1 98.69 71 PRO B N 1
ATOM 2280 C CA . PRO B 1 71 ? 3.645 1.513 5.949 1 98.69 71 PRO B CA 1
ATOM 2281 C C . PRO B 1 71 ? 4.418 0.365 6.59 1 98.69 71 PRO B C 1
ATOM 2283 O O . PRO B 1 71 ? 5.301 0.6 7.422 1 98.69 71 PRO B O 1
ATOM 2286 N N . PHE B 1 72 ? 4.156 -0.792 6.172 1 98.62 72 PHE B N 1
ATOM 2287 C CA . PHE B 1 72 ? 4.547 -2.033 6.832 1 98.62 72 PHE B CA 1
ATOM 2288 C C . PHE B 1 72 ? 6.039 -2.033 7.145 1 98.62 72 PHE B C 1
ATOM 2290 O O . PHE B 1 72 ? 6.438 -2.25 8.289 1 98.62 72 PHE B O 1
ATOM 2297 N N . GLU B 1 73 ? 6.93 -1.811 6.117 1 98.5 73 GLU B N 1
ATOM 2298 C CA . GLU B 1 73 ? 8.375 -1.86 6.316 1 98.5 73 GLU B CA 1
ATOM 2299 C C . GLU B 1 73 ? 8.828 -0.819 7.336 1 98.5 73 GLU B C 1
ATOM 2301 O O . GLU B 1 73 ? 9.648 -1.111 8.203 1 98.5 73 GLU B O 1
ATOM 2306 N N . LEU B 1 74 ? 8.258 0.37 7.215 1 98.75 74 LEU B N 1
ATOM 2307 C CA . LEU B 1 74 ? 8.609 1.441 8.141 1 98.75 74 LEU B CA 1
ATOM 2308 C C . LEU B 1 74 ? 8.148 1.106 9.555 1 98.75 74 LEU B C 1
ATOM 2310 O O . LEU B 1 74 ? 8.883 1.322 10.523 1 98.75 74 LEU B O 1
ATOM 2314 N N . ALA B 1 75 ? 6.934 0.638 9.711 1 98.81 75 ALA B N 1
ATOM 2315 C CA . ALA B 1 75 ? 6.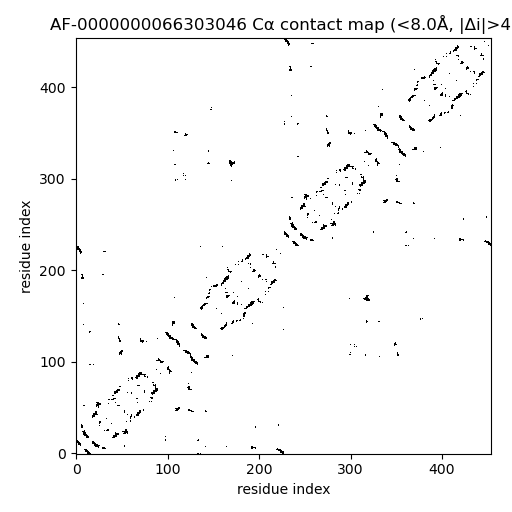422 0.218 11.008 1 98.81 75 ALA B CA 1
ATOM 2316 C C . ALA B 1 75 ? 7.32 -0.845 11.641 1 98.81 75 ALA B C 1
ATOM 2318 O O . ALA B 1 75 ? 7.602 -0.797 12.836 1 98.81 75 ALA B O 1
ATOM 2319 N N . THR B 1 76 ? 7.75 -1.821 10.828 1 98.56 76 THR B N 1
ATOM 2320 C CA . THR B 1 76 ? 8.648 -2.871 11.289 1 98.56 76 THR B CA 1
ATOM 2321 C C . THR B 1 76 ? 9.961 -2.277 11.797 1 98.56 76 THR B C 1
ATOM 2323 O O . THR B 1 76 ? 10.398 -2.582 12.906 1 98.56 76 THR B O 1
ATOM 2326 N N . PHE B 1 77 ? 10.562 -1.389 11.023 1 98.56 77 PHE B N 1
ATOM 2327 C CA . PHE B 1 77 ? 11.812 -0.726 11.367 1 98.56 77 PHE B CA 1
ATOM 2328 C C . PHE B 1 77 ? 11.695 -0.005 12.711 1 98.56 77 PHE B C 1
ATOM 2330 O O . PHE B 1 77 ? 12.57 -0.118 13.562 1 98.56 77 PHE B O 1
ATOM 2337 N N . LEU B 1 78 ? 10.602 0.692 12.906 1 98.75 78 LEU B N 1
ATOM 2338 C CA . LEU B 1 78 ? 10.375 1.47 14.125 1 98.75 78 LEU B CA 1
ATOM 2339 C C . LEU B 1 78 ? 10.109 0.555 15.312 1 98.75 78 LEU B C 1
ATOM 2341 O O . LEU B 1 78 ? 10.492 0.873 16.438 1 98.75 78 LEU B O 1
ATOM 2345 N N . SER B 1 79 ? 9.445 -0.56 15.062 1 98.69 79 SER B N 1
ATOM 2346 C CA . SER B 1 79 ? 9.18 -1.504 16.141 1 98.69 79 SER B CA 1
ATOM 2347 C C . SER B 1 79 ? 10.469 -2.049 16.734 1 98.69 79 SER B C 1
ATOM 2349 O O . SER B 1 79 ? 10.547 -2.324 17.938 1 98.69 79 SER B O 1
ATOM 2351 N N . TRP B 1 80 ? 11.5 -2.234 15.945 1 98.06 80 TRP B N 1
ATOM 2352 C CA . TRP B 1 80 ? 12.797 -2.699 16.422 1 98.06 80 TRP B CA 1
ATOM 2353 C C . TRP B 1 80 ? 13.406 -1.695 17.391 1 98.06 80 TRP B C 1
ATOM 2355 O O . TRP B 1 80 ? 14.336 -2.029 18.141 1 98.06 80 TRP B O 1
ATOM 2365 N N . GLN B 1 81 ? 12.875 -0.496 17.359 1 97.62 81 GLN B N 1
ATOM 2366 C CA . GLN B 1 81 ? 13.367 0.548 18.25 1 97.62 81 GLN B CA 1
ATOM 2367 C C . GLN B 1 81 ? 12.484 0.68 19.484 1 97.62 81 GLN B C 1
ATOM 2369 O O . GLN B 1 81 ? 12.586 1.659 20.234 1 97.62 81 GLN B O 1
ATOM 2374 N N . GLY B 1 82 ? 11.492 -0.145 19.641 1 97.81 82 GLY B N 1
ATOM 2375 C CA . GLY B 1 82 ? 10.664 -0.189 20.844 1 97.81 82 GLY B CA 1
ATOM 2376 C C . GLY B 1 82 ? 9.383 0.606 20.719 1 97.81 82 GLY B C 1
ATOM 2377 O O . GLY B 1 82 ? 8.703 0.876 21.703 1 97.81 82 GLY B O 1
ATOM 2378 N N . VAL B 1 83 ? 9.031 1.034 19.547 1 98.56 83 VAL B N 1
ATOM 2379 C CA . VAL B 1 83 ? 7.832 1.827 19.297 1 98.56 83 VAL B CA 1
ATOM 2380 C C . VAL B 1 83 ? 6.629 0.904 19.109 1 98.56 83 VAL B C 1
ATOM 2382 O O . VAL B 1 83 ? 6.734 -0.13 18.438 1 98.56 83 VAL B O 1
ATOM 2385 N N . LYS B 1 84 ? 5.5 1.214 19.781 1 98.62 84 LYS B N 1
ATOM 2386 C CA . LYS B 1 84 ? 4.23 0.561 19.469 1 98.62 84 LYS B CA 1
ATOM 2387 C C . LYS B 1 84 ? 3.736 0.95 18.078 1 98.62 84 LYS B C 1
ATOM 2389 O O . LYS B 1 84 ? 3.438 2.119 17.812 1 98.62 84 LYS B O 1
ATOM 2394 N N . THR B 1 85 ? 3.613 -0.01 17.141 1 98.81 85 THR B N 1
ATOM 2395 C CA . THR B 1 85 ? 3.273 0.329 15.758 1 98.81 85 THR B CA 1
ATOM 2396 C C . THR B 1 85 ? 2.039 -0.442 15.305 1 98.81 85 THR B C 1
ATOM 2398 O O . THR B 1 85 ? 1.687 -1.467 15.891 1 98.81 85 THR B O 1
ATOM 2401 N N . HIS B 1 86 ? 1.306 0.09 14.383 1 98.81 86 HIS B N 1
ATOM 2402 C CA . HIS B 1 86 ? 0.287 -0.565 13.57 1 98.81 86 HIS B CA 1
ATOM 2403 C C . HIS B 1 86 ? 0.63 -0.486 12.086 1 98.81 86 HIS B C 1
ATOM 2405 O O . HIS B 1 86 ? 0.431 0.553 11.453 1 98.81 86 HIS B O 1
ATOM 2411 N N . PRO B 1 87 ? 1.127 -1.587 11.508 1 98.75 87 PRO B N 1
ATOM 2412 C CA . PRO B 1 87 ? 1.506 -1.568 10.094 1 98.75 87 PRO B CA 1
ATOM 2413 C C . PRO B 1 87 ? 0.298 -1.569 9.156 1 98.75 87 PRO B C 1
ATOM 2415 O O . PRO B 1 87 ? -0.678 -2.283 9.406 1 98.75 87 PRO B O 1
ATOM 2418 N N . MET B 1 88 ? 0.322 -0.768 8.141 1 98.62 88 MET B N 1
ATOM 2419 C CA . MET B 1 88 ? -0.631 -0.711 7.039 1 98.62 88 MET B CA 1
ATOM 2420 C C . MET B 1 88 ? 0.093 -0.623 5.699 1 98.62 88 MET B C 1
ATOM 2422 O O . MET B 1 88 ? 1.32 -0.714 5.645 1 98.62 88 MET B O 1
ATOM 2426 N N . HIS B 1 89 ? -0.707 -0.527 4.629 1 97.69 89 HIS B N 1
ATOM 2427 C CA . HIS B 1 89 ? -0.122 -0.256 3.322 1 97.69 89 HIS B CA 1
ATOM 2428 C C . HIS B 1 89 ? -1.119 0.448 2.408 1 97.69 89 HIS B C 1
ATOM 2430 O O . HIS B 1 89 ? -2.295 0.583 2.752 1 97.69 89 HIS B O 1
ATOM 2436 N N . ILE B 1 90 ? -0.596 0.922 1.236 1 97.81 90 ILE B N 1
ATOM 2437 C CA . ILE B 1 90 ? -1.366 1.701 0.274 1 97.81 90 ILE B CA 1
ATOM 2438 C C . ILE B 1 90 ? -2.635 0.942 -0.108 1 97.81 90 ILE B C 1
ATOM 2440 O O . ILE B 1 90 ? -2.59 -0.261 -0.374 1 97.81 90 ILE B O 1
ATOM 2444 N N . GLY B 1 91 ? -3.736 1.695 -0.069 1 96.81 91 GLY B N 1
ATOM 2445 C CA . GLY B 1 91 ? -5.039 1.154 -0.432 1 96.81 91 GLY B CA 1
ATOM 2446 C C . GLY B 1 91 ? -5.828 0.65 0.76 1 96.81 91 GLY B C 1
ATOM 2447 O O . GLY B 1 91 ? -7.055 0.551 0.701 1 96.81 91 GLY B O 1
ATOM 2448 N N . GLY B 1 92 ? -5.125 0.274 1.834 1 98.06 92 GLY B N 1
ATOM 2449 C CA . GLY B 1 92 ? -5.762 -0.254 3.029 1 98.06 92 GLY B CA 1
ATOM 2450 C C . GLY B 1 92 ? -6.324 0.827 3.934 1 98.06 92 GLY B C 1
ATOM 2451 O O . GLY B 1 92 ? -5.777 1.929 4.008 1 98.06 92 GLY B O 1
ATOM 2452 N N . SER B 1 93 ? -7.395 0.505 4.617 1 98.56 93 SER B N 1
ATOM 2453 C CA . SER B 1 93 ? -7.941 1.376 5.652 1 98.56 93 SER B CA 1
ATOM 2454 C C . SER B 1 93 ? -8.172 0.612 6.949 1 98.56 93 SER B C 1
ATOM 2456 O O . SER B 1 93 ? -8.234 -0.62 6.949 1 98.56 93 SER B O 1
ATOM 2458 N N . HIS B 1 94 ? -8.203 1.277 8.031 1 98.56 94 HIS B N 1
ATOM 2459 C CA . HIS B 1 94 ? -8.461 0.706 9.344 1 98.56 94 HIS B CA 1
ATOM 2460 C C . HIS B 1 94 ? -9.156 1.712 10.258 1 98.56 94 HIS B C 1
ATOM 2462 O O . HIS B 1 94 ? -8.812 2.895 10.258 1 98.56 94 HIS B O 1
ATOM 2468 N N . GLU B 1 95 ? -10.133 1.219 11.016 1 98.25 95 GLU B N 1
ATOM 2469 C CA . GLU B 1 95 ? -10.836 2.039 12 1 98.25 95 GLU B CA 1
ATOM 2470 C C . GLU B 1 95 ? -10.172 1.938 13.367 1 98.25 95 GLU B C 1
ATOM 2472 O O . GLU B 1 95 ? -10.117 0.858 13.961 1 98.25 95 GLU B O 1
ATOM 2477 N N . PHE B 1 96 ? -9.648 3.027 13.836 1 98.38 96 PHE B N 1
ATOM 2478 C CA . PHE B 1 96 ? -9.109 3.125 15.188 1 98.38 96 PHE B CA 1
ATOM 2479 C C . PHE B 1 96 ? -10.094 3.828 16.109 1 98.38 96 PHE B C 1
ATOM 2481 O O . PHE B 1 96 ? -11.141 4.305 15.672 1 98.38 96 PHE B O 1
ATOM 2488 N N . ASP B 1 97 ? -9.719 3.879 17.375 1 97.56 97 ASP B N 1
ATOM 2489 C CA . ASP B 1 97 ? -10.555 4.59 18.328 1 97.56 97 ASP B CA 1
ATOM 2490 C C . ASP B 1 97 ? -10.5 6.102 18.109 1 97.56 97 ASP B C 1
ATOM 2492 O O . ASP B 1 97 ? -11.414 6.828 18.484 1 97.56 97 ASP B O 1
ATOM 2496 N N . PHE B 1 98 ? -9.438 6.59 17.422 1 98.25 98 PHE B N 1
ATOM 2497 C CA . PHE B 1 98 ? -9.25 8.023 17.219 1 98.25 98 PHE B CA 1
ATOM 2498 C C . PHE B 1 98 ? -9.75 8.445 15.836 1 98.25 98 PHE B C 1
ATOM 2500 O O . PHE B 1 98 ? -9.766 9.633 15.523 1 98.25 98 PHE B O 1
ATOM 2507 N N . GLY B 1 99 ? -10.117 7.508 14.984 1 98.5 99 GLY B N 1
ATOM 2508 C CA . GLY B 1 99 ? -10.555 7.809 13.633 1 98.5 99 GLY B CA 1
ATOM 2509 C C . GLY B 1 99 ? -10.148 6.746 12.625 1 98.5 99 GLY B C 1
ATOM 2510 O O . GLY B 1 99 ? -9.492 5.77 12.984 1 98.5 99 GLY B O 1
ATOM 2511 N N . LYS B 1 100 ? -10.508 6.953 11.414 1 98.81 100 LYS B N 1
ATOM 2512 C CA . LYS B 1 100 ? -10.188 6.031 10.328 1 98.81 100 LYS B CA 1
ATOM 2513 C C . LYS B 1 100 ? -8.984 6.52 9.531 1 98.81 100 LYS B C 1
ATOM 2515 O O . LYS B 1 100 ? -8.883 7.711 9.219 1 98.81 100 LYS B O 1
ATOM 2520 N N . VAL B 1 101 ? -8.078 5.613 9.289 1 98.88 101 VAL B N 1
ATOM 2521 C CA . VAL B 1 101 ? -6.914 5.922 8.469 1 98.88 101 VAL B CA 1
ATOM 2522 C C . VAL B 1 101 ? -6.945 5.094 7.188 1 98.88 101 VAL B C 1
ATOM 2524 O O . VAL B 1 101 ? -7.23 3.893 7.227 1 98.88 101 VAL B O 1
ATOM 2527 N N . LYS B 1 102 ? -6.715 5.727 6.074 1 98.88 102 LYS B N 1
ATOM 2528 C CA . LYS B 1 102 ? -6.516 5.047 4.801 1 98.88 102 LYS B CA 1
ATOM 2529 C C . LYS B 1 102 ? -5.262 5.559 4.094 1 98.88 102 LYS B C 1
ATOM 2531 O O . LYS B 1 102 ? -5.078 6.77 3.947 1 98.88 102 LYS B O 1
ATOM 2536 N N . PHE B 1 103 ? -4.414 4.613 3.684 1 98.88 103 PHE B N 1
ATOM 2537 C CA . PHE B 1 103 ? -3.242 5.004 2.904 1 98.88 103 PHE B CA 1
ATOM 2538 C C . PHE B 1 103 ? -3.572 5.051 1.418 1 98.88 103 PHE B C 1
ATOM 2540 O O . PHE B 1 103 ? -4.281 4.184 0.906 1 98.88 103 PHE B O 1
ATOM 2547 N N . THR B 1 104 ? -3.086 6.109 0.756 1 98.56 104 THR B N 1
ATOM 2548 C CA . THR B 1 104 ? -3.309 6.293 -0.674 1 98.56 104 THR B CA 1
ATOM 2549 C C . THR B 1 104 ? -1.986 6.27 -1.435 1 98.56 104 THR B C 1
ATOM 2551 O O . THR B 1 104 ? -0.914 6.328 -0.829 1 98.56 104 THR B O 1
ATOM 2554 N N . GLN B 1 105 ? -2.076 6.199 -2.736 1 97.62 105 GLN B N 1
ATOM 2555 C CA . GLN B 1 105 ? -0.892 6.207 -3.59 1 97.62 105 GLN B CA 1
ATOM 2556 C C . GLN B 1 105 ? -0.132 7.523 -3.461 1 97.62 105 GLN B C 1
ATOM 2558 O O . GLN B 1 105 ? -0.742 8.594 -3.354 1 97.62 105 GLN B O 1
ATOM 2563 N N . ALA B 1 106 ? 1.112 7.41 -3.531 1 98.19 106 ALA B N 1
ATOM 2564 C CA . ALA B 1 106 ? 2.068 8.5 -3.703 1 98.19 106 ALA B CA 1
ATOM 2565 C C . ALA B 1 106 ? 3.295 8.039 -4.484 1 98.19 106 ALA B C 1
ATOM 2567 O O . ALA B 1 106 ? 3.621 6.848 -4.496 1 98.19 106 ALA B O 1
ATOM 2568 N N . PHE B 1 107 ? 3.885 8.922 -5.211 1 96.5 107 PHE B N 1
ATOM 2569 C CA . PHE B 1 107 ? 5.098 8.609 -5.957 1 96.5 107 PHE B CA 1
ATOM 2570 C C . PHE B 1 107 ? 6.285 9.391 -5.414 1 96.5 107 PHE B C 1
ATOM 2572 O O . PHE B 1 107 ? 6.402 10.594 -5.656 1 96.5 107 PHE B O 1
ATOM 2579 N N . HIS B 1 108 ? 7.117 8.633 -4.73 1 96.56 108 HIS B N 1
ATOM 2580 C CA . HIS B 1 108 ? 8.281 9.18 -4.035 1 96.56 108 HIS B CA 1
ATOM 2581 C C . HIS B 1 108 ? 9.195 8.062 -3.543 1 96.56 108 HIS B C 1
ATOM 2583 O O . HIS B 1 108 ? 9 6.895 -3.887 1 96.56 108 HIS B O 1
ATOM 2589 N N . GLY B 1 109 ? 10.273 8.391 -2.936 1 93.5 109 GLY B N 1
ATOM 2590 C CA . GLY B 1 109 ? 11.109 7.418 -2.252 1 93.5 109 GLY B CA 1
ATOM 2591 C C . GLY B 1 109 ? 10.742 7.238 -0.791 1 93.5 109 GLY B C 1
ATOM 2592 O O . GLY B 1 109 ? 10.062 8.086 -0.207 1 93.5 109 GLY B O 1
ATOM 2593 N N . SER B 1 110 ? 11.148 6.219 -0.174 1 97.56 110 SER B N 1
ATOM 2594 C CA . SER B 1 110 ? 10.953 5.934 1.245 1 97.56 110 SER B CA 1
ATOM 2595 C C . SER B 1 110 ? 12.094 5.078 1.793 1 97.56 110 SER B C 1
ATOM 2597 O O . SER B 1 110 ? 12.258 3.926 1.392 1 97.56 110 SER B O 1
ATOM 2599 N N . SER B 1 111 ? 12.852 5.668 2.645 1 97.81 111 SER B N 1
ATOM 2600 C CA . SER B 1 111 ? 14.008 4.973 3.205 1 97.81 111 SER B CA 1
ATOM 2601 C C . SER B 1 111 ? 14.539 5.688 4.441 1 97.81 111 SER B C 1
ATOM 2603 O O . SER B 1 111 ? 14.172 6.832 4.711 1 97.81 111 SER B O 1
ATOM 2605 N N . TYR B 1 112 ? 15.344 4.965 5.199 1 96.94 112 TYR B N 1
ATOM 2606 C CA . TYR B 1 112 ? 16.125 5.52 6.297 1 96.94 112 TYR B CA 1
ATOM 2607 C C . TYR B 1 112 ? 17.609 5.555 5.941 1 96.94 112 TYR B C 1
ATOM 2609 O O . TYR B 1 112 ? 18.188 4.539 5.551 1 96.94 112 TYR B O 1
ATOM 2617 N N . ILE B 1 113 ? 18.203 6.723 6.121 1 94.69 113 ILE B N 1
ATOM 2618 C CA . ILE B 1 113 ? 19.609 6.898 5.793 1 94.69 113 ILE B CA 1
ATOM 2619 C C . ILE B 1 113 ? 20.453 6.852 7.07 1 94.69 113 ILE B C 1
ATOM 2621 O O . ILE B 1 113 ? 20.219 7.637 7.996 1 94.69 113 ILE B O 1
ATOM 2625 N N . ASP B 1 114 ? 21.344 5.922 7.156 1 94.94 114 ASP B N 1
ATOM 2626 C CA . ASP B 1 114 ? 22.375 5.848 8.188 1 94.94 114 ASP B CA 1
ATOM 2627 C C . ASP B 1 114 ? 23.719 6.34 7.656 1 94.94 114 ASP B C 1
ATOM 2629 O O . ASP B 1 114 ? 24.469 5.578 7.047 1 94.94 114 ASP B O 1
ATOM 2633 N N . GLU B 1 115 ? 23.984 7.602 7.977 1 91.56 115 GLU B N 1
ATOM 2634 C CA . GLU B 1 115 ? 25.188 8.234 7.434 1 91.56 115 GLU B CA 1
ATOM 2635 C C . GLU B 1 115 ? 26.453 7.609 8 1 91.56 115 GLU B C 1
ATOM 2637 O O . GLU B 1 115 ? 27.469 7.5 7.309 1 91.56 115 GLU B O 1
ATOM 2642 N N . GLU B 1 116 ? 26.375 7.258 9.195 1 93.12 116 GLU B N 1
ATOM 2643 C CA . GLU B 1 116 ? 27.547 6.715 9.867 1 93.12 116 GLU B CA 1
ATOM 2644 C C . GLU B 1 116 ? 27.984 5.395 9.242 1 93.12 116 GLU B C 1
ATOM 2646 O O . GLU B 1 116 ? 29.156 5.199 8.953 1 93.12 116 GLU B O 1
ATOM 2651 N N . ASN B 1 117 ? 27.062 4.484 9 1 94 117 ASN B N 1
ATOM 2652 C CA . ASN B 1 117 ? 27.375 3.162 8.461 1 94 117 ASN B CA 1
ATOM 2653 C C . ASN B 1 117 ? 27.203 3.123 6.945 1 94 117 ASN B C 1
ATOM 2655 O O . ASN B 1 117 ? 27.391 2.076 6.324 1 94 117 ASN B O 1
ATOM 2659 N N . LYS B 1 118 ? 26.891 4.297 6.316 1 94.06 118 LYS B N 1
ATOM 2660 C CA . LYS B 1 118 ? 26.734 4.465 4.875 1 94.06 118 LYS B CA 1
ATOM 2661 C C . LYS B 1 118 ? 25.781 3.418 4.301 1 94.06 118 LYS B C 1
ATOM 2663 O O . LYS B 1 118 ? 26.109 2.736 3.33 1 94.06 118 LYS B O 1
ATOM 2668 N N . THR B 1 119 ? 24.578 3.254 4.922 1 94.25 119 THR B N 1
ATOM 2669 C CA . THR B 1 119 ? 23.562 2.338 4.449 1 94.25 119 THR B CA 1
ATOM 2670 C C . THR B 1 119 ? 22.234 3.076 4.219 1 94.25 119 THR B C 1
ATOM 2672 O O . THR B 1 119 ? 22 4.129 4.816 1 94.25 119 THR B O 1
ATOM 2675 N N . ILE B 1 120 ? 21.531 2.635 3.273 1 94.12 120 ILE B N 1
ATOM 2676 C CA . ILE B 1 120 ? 20.172 3.072 2.986 1 94.12 120 ILE B CA 1
ATOM 2677 C C . ILE B 1 120 ? 19.203 1.909 3.186 1 94.12 120 ILE B C 1
ATOM 2679 O O . ILE B 1 120 ? 19.281 0.903 2.477 1 94.12 120 ILE B O 1
ATOM 2683 N N . THR B 1 121 ? 18.344 2.033 4.211 1 97.19 121 THR B N 1
ATOM 2684 C CA . THR B 1 121 ? 17.391 0.977 4.527 1 97.19 121 THR B CA 1
ATOM 2685 C C . THR B 1 121 ? 16.031 1.252 3.871 1 97.19 121 THR B C 1
ATOM 2687 O O . THR B 1 121 ? 15.461 2.326 4.051 1 97.19 121 THR B O 1
ATOM 2690 N N . TYR B 1 122 ? 15.531 0.298 3.102 1 97.56 122 TYR B N 1
ATOM 2691 C CA . TYR B 1 122 ? 14.219 0.35 2.48 1 97.56 122 TYR B CA 1
ATOM 2692 C C . TYR B 1 122 ? 13.117 0.339 3.533 1 97.56 122 TYR B C 1
ATOM 2694 O O . TYR B 1 122 ? 13.109 -0.51 4.43 1 97.56 122 TYR B O 1
ATOM 2702 N N . THR B 1 123 ? 12.141 1.291 3.418 1 97.88 123 THR B N 1
ATOM 2703 C CA . THR B 1 123 ? 11.094 1.362 4.426 1 97.88 123 THR B CA 1
ATOM 2704 C C . THR B 1 123 ? 9.711 1.3 3.775 1 97.88 123 THR B C 1
ATOM 2706 O O . THR B 1 123 ? 8.75 1.87 4.293 1 97.88 123 THR B O 1
ATOM 2709 N N . GLY B 1 124 ? 9.617 0.614 2.613 1 96.62 124 GLY B N 1
ATOM 2710 C CA . GLY B 1 124 ? 8.344 0.458 1.92 1 96.62 124 GLY B CA 1
ATOM 2711 C C . GLY B 1 124 ? 8.07 1.572 0.93 1 96.62 124 GLY B C 1
ATOM 2712 O O . GLY B 1 124 ? 8.922 2.432 0.698 1 96.62 124 GLY B O 1
ATOM 2713 N N . MET B 1 125 ? 6.844 1.562 0.325 1 96.25 125 MET B N 1
ATOM 2714 C CA . MET B 1 125 ? 6.434 2.602 -0.617 1 96.25 125 MET B CA 1
ATOM 2715 C C . MET B 1 125 ? 5.906 3.826 0.12 1 96.25 125 MET B C 1
ATOM 2717 O O . MET B 1 125 ? 5.309 3.703 1.19 1 96.25 125 MET B O 1
ATOM 2721 N N . PRO B 1 126 ? 6.16 5.012 -0.449 1 98.31 126 PRO B N 1
ATOM 2722 C CA . PRO B 1 126 ? 5.527 6.215 0.098 1 98.31 126 PRO B CA 1
ATOM 2723 C C . PRO B 1 126 ? 4.008 6.191 -0.036 1 98.31 126 PRO B C 1
ATOM 2725 O O . PRO B 1 126 ? 3.469 5.465 -0.874 1 98.31 126 PRO B O 1
ATOM 2728 N N . ALA B 1 127 ? 3.375 6.973 0.807 1 98.69 127 ALA B N 1
ATOM 2729 C CA . ALA B 1 127 ? 1.915 6.977 0.759 1 98.69 127 ALA B CA 1
ATOM 2730 C C . ALA B 1 127 ? 1.36 8.352 1.106 1 98.69 127 ALA B C 1
ATOM 2732 O O . ALA B 1 127 ? 2.006 9.133 1.816 1 98.69 127 ALA B O 1
ATOM 2733 N N . GLY B 1 128 ? 0.175 8.68 0.533 1 98.81 128 GLY B N 1
ATOM 2734 C CA . GLY B 1 128 ? -0.689 9.68 1.138 1 98.81 128 GLY B CA 1
ATOM 2735 C C . GLY B 1 128 ? -1.554 9.125 2.254 1 98.81 128 GLY B C 1
ATOM 2736 O O . GLY B 1 128 ? -1.604 7.91 2.465 1 98.81 128 GLY B O 1
ATOM 2737 N N . ILE B 1 129 ? -2.209 10.039 2.99 1 98.94 129 ILE B N 1
ATOM 2738 C CA . ILE B 1 129 ? -3.004 9.633 4.141 1 98.94 129 ILE B CA 1
ATOM 2739 C C . ILE B 1 129 ? -4.363 10.328 4.105 1 98.94 129 ILE B C 1
ATOM 2741 O O . ILE B 1 129 ? -4.438 11.547 3.969 1 98.94 129 ILE B O 1
ATOM 2745 N N . LEU B 1 130 ? -5.441 9.516 4.125 1 98.94 130 LEU B N 1
ATOM 2746 C CA . LEU B 1 130 ? -6.773 10.016 4.457 1 98.94 130 LEU B CA 1
ATOM 2747 C C . LEU B 1 130 ? -7.113 9.727 5.918 1 98.94 130 LEU B C 1
ATOM 2749 O O . LEU B 1 130 ? -7.035 8.578 6.363 1 98.94 130 LEU B O 1
ATOM 2753 N N . PHE B 1 131 ? -7.395 10.75 6.652 1 98.94 131 PHE B N 1
ATOM 2754 C CA . PHE B 1 131 ? -7.875 10.625 8.023 1 98.94 131 PHE B CA 1
ATOM 2755 C C . PHE B 1 131 ? -9.312 11.109 8.141 1 98.94 131 PHE B C 1
ATOM 2757 O O . PHE B 1 131 ? -9.633 12.234 7.754 1 98.94 131 PHE B O 1
ATOM 2764 N N . THR B 1 132 ? -10.211 10.25 8.672 1 98.88 132 THR B N 1
ATOM 2765 C CA . THR B 1 132 ? -11.617 10.602 8.812 1 98.88 132 THR B CA 1
ATOM 2766 C C . THR B 1 132 ? -12.086 10.43 10.25 1 98.88 132 THR B C 1
ATOM 2768 O O . THR B 1 132 ? -11.836 9.391 10.875 1 98.88 132 THR B O 1
ATOM 2771 N N . ALA B 1 133 ? -12.664 11.398 10.766 1 98.69 133 ALA B N 1
ATOM 2772 C CA . ALA B 1 133 ? -13.352 11.398 12.055 1 98.69 133 ALA B CA 1
ATOM 2773 C C . ALA B 1 133 ? -14.43 12.477 12.094 1 98.69 133 ALA B C 1
ATOM 2775 O O . ALA B 1 133 ? -14.367 13.461 11.359 1 98.69 133 ALA B O 1
ATOM 2776 N N . GLU B 1 134 ? -15.445 12.211 12.859 1 98.12 134 GLU B N 1
ATOM 2777 C CA . GLU B 1 134 ? -16.531 13.172 13 1 98.12 134 GLU B CA 1
ATOM 2778 C C . GLU B 1 134 ? -17.109 13.57 11.641 1 98.12 134 GLU B C 1
ATOM 2780 O O . GLU B 1 134 ? -17.391 14.75 11.406 1 98.12 134 GLU B O 1
ATOM 2785 N N . GLU B 1 135 ? -17.125 12.656 10.734 1 97.75 135 GLU B N 1
ATOM 2786 C CA . GLU B 1 135 ? -17.688 12.82 9.398 1 97.75 135 GLU B CA 1
ATOM 2787 C C . GLU B 1 135 ? -16.891 13.859 8.602 1 97.75 135 GLU B C 1
ATOM 2789 O O . GLU B 1 135 ? -17.422 14.445 7.652 1 97.75 135 GLU B O 1
ATOM 2794 N N . LYS B 1 136 ? -15.633 14.156 9.039 1 98.75 136 LYS B N 1
ATOM 2795 C CA . LYS B 1 136 ? -14.719 15.031 8.312 1 98.75 136 LYS B CA 1
ATOM 2796 C C . LYS B 1 136 ? -13.5 14.266 7.809 1 98.75 136 LYS B C 1
ATOM 2798 O O . LYS B 1 136 ? -13.047 13.312 8.453 1 98.75 136 LYS B O 1
ATOM 2803 N N . THR B 1 137 ? -13.008 14.68 6.66 1 98.88 137 THR B N 1
ATOM 2804 C CA . THR B 1 137 ? -11.883 13.969 6.059 1 98.88 137 THR B CA 1
ATOM 2805 C C . THR B 1 137 ? -10.734 14.922 5.762 1 98.88 137 THR B C 1
ATOM 2807 O O . THR B 1 137 ? -10.93 15.969 5.137 1 98.88 137 THR B O 1
ATOM 2810 N N . VAL B 1 138 ? -9.547 14.594 6.242 1 98.94 138 VAL B N 1
ATOM 2811 C CA . VAL B 1 138 ? -8.289 15.273 5.949 1 98.94 138 VAL B CA 1
ATOM 2812 C C . VAL B 1 138 ? -7.449 14.422 5 1 98.94 138 VAL B C 1
ATOM 2814 O O . VAL B 1 138 ? -7.27 13.227 5.223 1 98.94 138 VAL B O 1
ATOM 2817 N N . TYR B 1 139 ? -6.988 15.031 3.941 1 98.94 139 TYR B N 1
ATOM 2818 C CA . TYR B 1 139 ? -6.047 14.375 3.043 1 98.94 139 TYR B CA 1
ATOM 2819 C C . TYR B 1 139 ? -4.66 14.992 3.156 1 98.94 139 TYR B C 1
ATOM 2821 O O . TYR B 1 139 ? -4.48 16.188 2.904 1 98.94 139 TYR B O 1
ATOM 2829 N N . HIS B 1 140 ? -3.723 14.25 3.613 1 98.94 140 HIS B N 1
ATOM 2830 C CA . HIS B 1 140 ? -2.299 14.57 3.605 1 98.94 140 HIS B CA 1
ATOM 2831 C C . HIS B 1 140 ? -1.576 13.836 2.484 1 98.94 140 HIS B C 1
ATOM 2833 O O . HIS B 1 140 ? -1.356 12.625 2.572 1 98.94 140 HIS B O 1
ATOM 2839 N N . ALA B 1 141 ? -1.103 14.516 1.506 1 98.81 141 ALA B N 1
ATOM 2840 C CA . ALA B 1 141 ? -0.637 13.875 0.277 1 98.81 141 ALA B CA 1
ATOM 2841 C C . ALA B 1 141 ? 0.724 13.219 0.483 1 98.81 141 ALA B C 1
ATOM 2843 O O . ALA B 1 141 ? 1.175 12.438 -0.356 1 98.81 141 ALA B O 1
ATOM 2844 N N . GLY B 1 142 ? 1.351 13.492 1.653 1 98.62 142 GLY B N 1
ATOM 2845 C CA . GLY B 1 142 ? 2.76 13.141 1.711 1 98.62 142 GLY B CA 1
ATOM 2846 C C . GLY B 1 142 ? 3.592 13.828 0.643 1 98.62 142 GLY B C 1
ATOM 2847 O O . GLY B 1 142 ? 3.215 14.891 0.145 1 98.62 142 GLY B O 1
ATOM 2848 N N . ASP B 1 143 ? 4.844 13.312 0.462 1 98.44 143 ASP B N 1
ATOM 2849 C CA . ASP B 1 143 ? 5.648 13.727 -0.682 1 98.44 143 ASP B CA 1
ATOM 2850 C C . ASP B 1 143 ? 5.266 12.945 -1.937 1 98.44 143 ASP B C 1
ATOM 2852 O O . ASP B 1 143 ? 5.262 11.719 -1.93 1 98.44 143 ASP B O 1
ATOM 2856 N N . THR B 1 144 ? 4.898 13.672 -2.965 1 98.62 144 THR B N 1
ATOM 2857 C CA . THR B 1 144 ? 4.477 12.961 -4.168 1 98.62 144 THR B CA 1
ATOM 2858 C C . THR B 1 144 ? 4.582 13.859 -5.395 1 98.62 144 THR B C 1
ATOM 2860 O O . THR B 1 144 ? 4.574 15.086 -5.27 1 98.62 144 THR B O 1
ATOM 2863 N N . ALA B 1 145 ? 4.684 13.25 -6.566 1 97.62 145 ALA B N 1
ATOM 2864 C CA . ALA B 1 145 ? 4.469 13.898 -7.859 1 97.62 145 ALA B CA 1
ATOM 2865 C C . ALA B 1 145 ? 2.98 13.969 -8.195 1 97.62 145 ALA B C 1
ATOM 2867 O O . ALA B 1 145 ? 2.154 13.359 -7.516 1 97.62 145 ALA B O 1
ATOM 2868 N N . LEU B 1 146 ? 2.689 14.781 -9.188 1 97.31 146 LEU B N 1
ATOM 2869 C CA . LEU B 1 146 ? 1.364 14.727 -9.789 1 97.31 146 LEU B CA 1
ATOM 2870 C C . LEU B 1 146 ? 1.144 13.391 -10.492 1 97.31 146 LEU B C 1
ATOM 2872 O O . LEU B 1 146 ? 2.035 12.891 -11.188 1 97.31 146 LEU B O 1
ATOM 2876 N N . PHE B 1 147 ? -0.06 12.781 -10.25 1 96.56 147 PHE B N 1
ATOM 2877 C CA . PHE B 1 147 ? -0.442 11.578 -10.977 1 96.56 147 PHE B CA 1
ATOM 2878 C C . PHE B 1 147 ? -1.954 11.508 -11.148 1 96.56 147 PHE B C 1
ATOM 2880 O O . PHE B 1 147 ? -2.705 12.031 -10.328 1 96.56 147 PHE B O 1
ATOM 2887 N N . SER B 1 148 ? -2.449 10.828 -12.18 1 96.88 148 SER B N 1
ATOM 2888 C CA . SER B 1 148 ? -3.834 10.945 -12.625 1 96.88 148 SER B CA 1
ATOM 2889 C C . SER B 1 148 ? -4.793 10.336 -11.609 1 96.88 148 SER B C 1
ATOM 2891 O O . SER B 1 148 ? -5.926 10.805 -11.461 1 96.88 148 SER B O 1
ATOM 2893 N N . ASP B 1 149 ? -4.406 9.43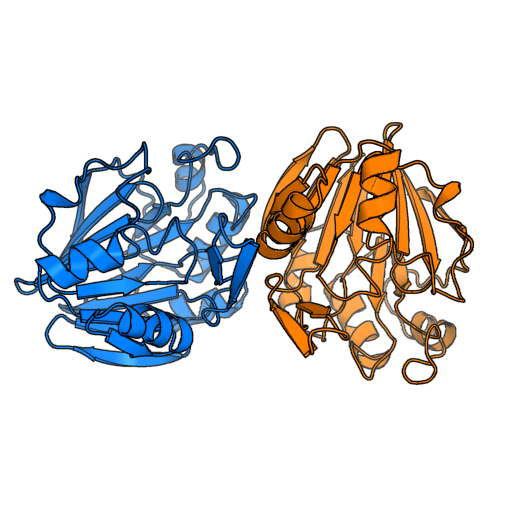8 -10.859 1 97.75 149 ASP B N 1
ATOM 2894 C CA . ASP B 1 149 ? -5.305 8.75 -9.938 1 97.75 149 ASP B CA 1
ATOM 2895 C C . ASP B 1 149 ? -5.59 9.602 -8.703 1 97.75 149 ASP B C 1
ATOM 2897 O O . ASP B 1 149 ? -6.375 9.211 -7.836 1 97.75 149 ASP B O 1
ATOM 2901 N N . MET B 1 150 ? -4.949 10.773 -8.609 1 98.06 150 MET B N 1
ATOM 2902 C CA . MET B 1 150 ? -5.426 11.734 -7.625 1 98.06 150 MET B CA 1
ATOM 2903 C C . MET B 1 150 ? -6.895 12.07 -7.859 1 98.06 150 MET B C 1
ATOM 2905 O O . MET B 1 150 ? -7.613 12.422 -6.922 1 98.06 150 MET B O 1
ATOM 2909 N N . LYS B 1 151 ? -7.355 11.898 -9.133 1 98.06 151 LYS B N 1
ATOM 2910 C CA . LYS B 1 151 ? -8.773 12.062 -9.438 1 98.06 151 LYS B CA 1
ATOM 2911 C C . LYS B 1 151 ? -9.633 11.094 -8.633 1 98.06 151 LYS B C 1
ATOM 2913 O O . LYS B 1 151 ? -10.734 11.438 -8.203 1 98.06 151 LYS B O 1
ATOM 2918 N N . LEU B 1 152 ? -9.109 9.867 -8.422 1 97.69 152 LEU B N 1
ATOM 2919 C CA . LEU B 1 152 ? -9.852 8.859 -7.676 1 97.69 152 LEU B CA 1
ATOM 2920 C C . LEU B 1 152 ? -10.031 9.281 -6.219 1 97.69 152 LEU B C 1
ATOM 2922 O O . LEU B 1 152 ? -11.055 8.969 -5.602 1 97.69 152 LEU B O 1
ATOM 2926 N N . ILE B 1 153 ? -9.023 9.969 -5.621 1 97.5 153 ILE B N 1
ATOM 2927 C CA . ILE B 1 153 ? -9.117 10.445 -4.246 1 97.5 153 ILE B CA 1
ATOM 2928 C C . ILE B 1 153 ? -10.305 11.391 -4.105 1 97.5 153 ILE B C 1
ATOM 2930 O O . ILE B 1 153 ? -11.102 11.266 -3.17 1 97.5 153 ILE B O 1
ATOM 2934 N N . GLY B 1 154 ? -10.438 12.328 -5.059 1 97.62 154 GLY B N 1
ATOM 2935 C CA . GLY B 1 154 ? -11.539 13.273 -5.043 1 97.62 154 GLY B CA 1
ATOM 2936 C C . GLY B 1 154 ? -12.875 12.641 -5.359 1 97.62 154 GLY B C 1
ATOM 2937 O O . GLY B 1 154 ? -13.891 12.977 -4.746 1 97.62 154 GLY B O 1
ATOM 2938 N N . GLU B 1 155 ? -12.898 11.656 -6.316 1 97.19 155 GLU B N 1
ATOM 2939 C CA . GLU B 1 155 ? -14.125 11.023 -6.781 1 97.19 155 GLU B CA 1
ATOM 2940 C C . GLU B 1 155 ? -14.719 10.125 -5.707 1 97.19 155 GLU B C 1
ATOM 2942 O O . GLU B 1 155 ? -15.945 10 -5.598 1 97.19 155 GLU B O 1
ATOM 2947 N N . LEU B 1 156 ? -13.852 9.547 -4.902 1 97.31 156 LEU B N 1
ATOM 2948 C CA . LEU B 1 156 ? -14.32 8.5 -3.998 1 97.31 156 LEU B CA 1
ATOM 2949 C C . LEU B 1 156 ? -14.438 9.023 -2.57 1 97.31 156 LEU B C 1
ATOM 2951 O O . LEU B 1 156 ? -14.852 8.297 -1.667 1 97.31 156 LEU B O 1
ATOM 2955 N N . ASN B 1 157 ? -14.047 10.305 -2.334 1 97.88 157 ASN B N 1
ATOM 2956 C CA . ASN B 1 157 ? -14.062 10.883 -0.993 1 97.88 157 ASN B CA 1
ATOM 2957 C C . ASN B 1 157 ? -14.57 12.32 -1.007 1 97.88 157 ASN B C 1
ATOM 2959 O O . ASN B 1 157 ? -14.422 13.023 -2.006 1 97.88 157 ASN B O 1
ATOM 2963 N N . ASN B 1 158 ? -15.203 12.695 0.088 1 98.12 158 ASN B N 1
ATOM 2964 C CA . ASN B 1 158 ? -15.484 14.102 0.368 1 98.12 158 ASN B CA 1
ATOM 2965 C C . ASN B 1 158 ? -14.422 14.719 1.263 1 98.12 158 ASN B C 1
ATOM 2967 O O . ASN B 1 158 ? -14.547 14.719 2.488 1 98.12 158 ASN B O 1
ATOM 2971 N N . VAL B 1 159 ? -13.445 15.352 0.632 1 98.75 159 VAL B N 1
ATOM 2972 C CA . VAL B 1 159 ? -12.289 15.844 1.371 1 98.75 159 VAL B CA 1
ATOM 2973 C C . VAL B 1 159 ? -12.555 17.266 1.865 1 98.75 159 VAL B C 1
ATOM 2975 O O . VAL B 1 159 ? -12.82 18.172 1.067 1 98.75 159 VAL B O 1
ATOM 2978 N N . ASP B 1 160 ? -12.461 17.438 3.182 1 98.88 160 ASP B N 1
ATOM 2979 C CA . ASP B 1 160 ? -12.688 18.766 3.766 1 98.88 160 ASP B CA 1
ATOM 2980 C C . ASP B 1 160 ? -11.445 19.641 3.646 1 98.88 160 ASP B C 1
ATOM 2982 O O . ASP B 1 160 ? -11.547 20.828 3.312 1 98.88 160 ASP B O 1
ATOM 2986 N N . VAL B 1 161 ? -10.297 19.109 3.916 1 98.94 161 VAL B N 1
ATOM 2987 C CA . VAL B 1 161 ? -9.055 19.859 3.779 1 98.94 161 VAL B CA 1
ATOM 2988 C C . VAL B 1 161 ? -7.965 18.953 3.209 1 98.94 161 VAL B C 1
ATOM 2990 O O . VAL B 1 161 ? -7.844 17.797 3.607 1 98.94 161 VAL B O 1
ATOM 2993 N N . ALA B 1 162 ? -7.234 19.453 2.232 1 98.94 162 ALA B N 1
ATOM 2994 C CA . ALA B 1 162 ? -6.086 18.75 1.65 1 98.94 162 ALA B CA 1
ATOM 2995 C C . ALA B 1 162 ? -4.797 19.547 1.879 1 98.94 162 ALA B C 1
ATOM 2997 O O . ALA B 1 162 ? -4.758 20.75 1.661 1 98.94 162 ALA B O 1
ATOM 2998 N N . PHE B 1 163 ? -3.82 18.875 2.35 1 98.94 163 PHE B N 1
ATOM 2999 C CA . PHE B 1 163 ? -2.461 19.406 2.408 1 98.94 163 PHE B CA 1
ATOM 3000 C C . PHE B 1 163 ? -1.636 18.906 1.23 1 98.94 163 PHE B C 1
ATOM 3002 O O . PHE B 1 163 ? -1.427 17.688 1.082 1 98.94 163 PHE B O 1
ATOM 3009 N N . LEU B 1 164 ? -1.138 19.812 0.392 1 98.94 164 LEU B N 1
ATOM 3010 C CA . LEU B 1 164 ? -0.418 19.453 -0.825 1 98.94 164 LEU B CA 1
ATOM 3011 C C . LEU B 1 164 ? 0.982 20.062 -0.829 1 98.94 164 LEU B C 1
ATOM 3013 O O . LEU B 1 164 ? 1.151 21.25 -0.543 1 98.94 164 LEU B O 1
ATOM 3017 N N . PRO B 1 165 ? 2.006 19.266 -1.123 1 98.88 165 PRO B N 1
ATOM 3018 C CA . PRO B 1 165 ? 3.352 19.828 -1.244 1 98.88 165 PRO B CA 1
ATOM 3019 C C . PRO B 1 165 ? 3.504 20.719 -2.469 1 98.88 165 PRO B C 1
ATOM 3021 O O . PRO B 1 165 ? 2.945 20.438 -3.527 1 98.88 165 PRO B O 1
ATOM 3024 N N . ILE B 1 166 ? 4.297 21.781 -2.262 1 98.69 166 ILE B N 1
ATOM 3025 C CA . ILE B 1 166 ? 4.465 22.688 -3.391 1 98.69 166 ILE B CA 1
ATOM 3026 C C . ILE B 1 166 ? 5.938 23.047 -3.551 1 98.69 166 ILE B C 1
ATOM 3028 O O . ILE B 1 166 ? 6.285 23.984 -4.281 1 98.69 166 ILE B O 1
ATOM 3032 N N . GLY B 1 167 ? 6.812 22.312 -2.922 1 98.06 167 GLY B N 1
ATOM 3033 C CA . GLY B 1 167 ? 8.203 22.719 -2.773 1 98.06 167 GLY B CA 1
ATOM 3034 C C . GLY B 1 167 ? 9.008 22.562 -4.051 1 98.06 167 GLY B C 1
ATOM 3035 O O . GLY B 1 167 ? 10.094 23.125 -4.176 1 98.06 167 GLY B O 1
ATOM 3036 N N . ASP B 1 168 ? 8.484 21.766 -4.969 1 96.12 168 ASP B N 1
ATOM 3037 C CA . ASP B 1 168 ? 9.234 21.438 -6.176 1 96.12 168 ASP B CA 1
ATOM 3038 C C . ASP B 1 168 ? 10.547 20.734 -5.836 1 96.12 168 ASP B C 1
ATOM 3040 O O . ASP B 1 168 ? 10.695 20.172 -4.754 1 96.12 168 ASP B O 1
ATOM 3044 N N . ASN B 1 169 ? 11.461 20.484 -6.723 1 94.38 169 ASN B N 1
ATOM 3045 C CA . ASN B 1 169 ? 12.758 19.828 -6.598 1 94.38 169 ASN B CA 1
ATOM 3046 C C . ASN B 1 169 ? 12.594 18.375 -6.156 1 94.38 169 ASN B C 1
ATOM 3048 O O . ASN B 1 169 ? 13.117 17.469 -6.801 1 94.38 169 ASN B O 1
ATOM 3052 N N . PHE B 1 170 ? 11.875 18.156 -4.93 1 94 170 PHE B N 1
ATOM 3053 C CA . PHE B 1 170 ? 11.711 16.797 -4.402 1 94 170 PHE B CA 1
ATOM 3054 C C . PHE B 1 170 ? 10.289 16.297 -4.617 1 94 170 PHE B C 1
ATOM 3056 O O . PHE B 1 170 ? 10.039 15.094 -4.578 1 94 170 PHE B O 1
ATOM 3063 N N . THR B 1 171 ? 9.328 17.234 -4.68 1 97.44 171 THR B N 1
ATOM 3064 C CA . THR B 1 171 ? 7.91 16.922 -4.824 1 97.44 171 THR B CA 1
ATOM 3065 C C . THR B 1 171 ? 7.289 17.75 -5.949 1 97.44 171 THR B C 1
ATOM 3067 O O . THR B 1 171 ? 8.008 18.359 -6.746 1 97.44 171 THR B O 1
ATOM 3070 N N . MET B 1 172 ? 5.914 17.797 -5.996 1 97.06 172 MET B N 1
ATOM 3071 C CA . MET B 1 172 ? 5.23 18.688 -6.918 1 97.06 172 MET B CA 1
ATOM 3072 C C . MET B 1 172 ? 5.652 20.141 -6.688 1 97.06 172 MET B C 1
ATOM 3074 O O . MET B 1 172 ? 5.965 20.531 -5.559 1 97.06 172 MET B O 1
ATOM 3078 N N . GLY B 1 173 ? 5.672 20.844 -7.805 1 96.81 173 GLY B N 1
ATOM 3079 C CA . GLY B 1 173 ? 5.707 22.281 -7.695 1 96.81 173 GLY B CA 1
ATOM 3080 C C . GLY B 1 173 ? 4.328 22.922 -7.672 1 96.81 173 GLY B C 1
ATOM 3081 O O . GLY B 1 173 ? 3.318 22.219 -7.762 1 96.81 173 GLY B O 1
ATOM 3082 N N . PRO B 1 174 ? 4.32 24.219 -7.555 1 97.88 174 PRO B N 1
ATOM 3083 C CA . PRO B 1 174 ? 3.027 24.906 -7.445 1 97.88 174 PRO B CA 1
ATOM 3084 C C . PRO B 1 174 ? 2.115 24.641 -8.641 1 97.88 174 PRO B C 1
ATOM 3086 O O . PRO B 1 174 ? 0.905 24.453 -8.469 1 97.88 174 PRO B O 1
ATOM 3089 N N . GLU B 1 175 ? 2.648 24.516 -9.859 1 96.75 175 GLU B N 1
ATOM 3090 C CA . GLU B 1 175 ? 1.821 24.297 -11.039 1 96.75 175 GLU B CA 1
ATOM 3091 C C . GLU B 1 175 ? 1.16 22.922 -11.008 1 96.75 175 GLU B C 1
ATOM 3093 O O . GLU B 1 175 ? -0.042 22.797 -11.25 1 96.75 175 GLU B O 1
ATOM 3098 N N . ASP B 1 176 ? 1.965 21.953 -10.719 1 98.38 176 ASP B N 1
ATOM 3099 C CA . ASP B 1 176 ? 1.422 20.594 -10.57 1 98.38 176 ASP B CA 1
ATOM 3100 C C . ASP B 1 176 ? 0.396 20.547 -9.445 1 98.38 176 ASP B C 1
ATOM 3102 O O . ASP B 1 176 ? -0.646 19.891 -9.578 1 98.38 176 ASP B O 1
ATOM 3106 N N . ALA B 1 177 ? 0.691 21.203 -8.359 1 98.5 177 ALA B N 1
ATOM 3107 C CA . ALA B 1 177 ? -0.171 21.172 -7.18 1 98.5 177 ALA B CA 1
ATOM 3108 C C . ALA B 1 177 ? -1.524 21.812 -7.469 1 98.5 177 ALA B C 1
ATOM 3110 O O . ALA B 1 177 ? -2.545 21.406 -6.91 1 98.5 177 ALA B O 1
ATOM 3111 N N . VAL B 1 178 ? -1.578 22.797 -8.352 1 98.62 178 VAL B N 1
ATOM 3112 C CA . VAL B 1 178 ? -2.844 23.406 -8.75 1 98.62 178 VAL B CA 1
ATOM 3113 C C . VAL B 1 178 ? -3.723 22.359 -9.438 1 98.62 178 VAL B C 1
ATOM 3115 O O . VAL B 1 178 ? -4.914 22.25 -9.141 1 98.62 178 VAL B O 1
ATOM 3118 N N . LEU B 1 179 ? -3.115 21.625 -10.281 1 98.25 179 LEU B N 1
ATOM 3119 C CA . LEU B 1 179 ? -3.859 20.578 -10.969 1 98.25 179 LEU B CA 1
ATOM 3120 C C . LEU B 1 179 ? -4.273 19.469 -10 1 98.25 179 LEU B C 1
ATOM 3122 O O . LEU B 1 179 ? -5.387 18.953 -10.086 1 98.25 179 LEU B O 1
ATOM 3126 N N . ALA B 1 180 ? -3.395 19.172 -9.07 1 98.62 180 ALA B N 1
ATOM 3127 C CA . ALA B 1 180 ? -3.725 18.188 -8.039 1 98.62 180 ALA B CA 1
ATOM 3128 C C . ALA B 1 180 ? -4.945 18.625 -7.23 1 98.62 180 ALA B C 1
ATOM 3130 O O . ALA B 1 180 ? -5.832 17.828 -6.941 1 98.62 180 ALA B O 1
ATOM 3131 N N . ALA B 1 181 ? -4.969 19.891 -6.883 1 98.69 181 ALA B N 1
ATOM 3132 C CA . ALA B 1 181 ? -6.102 20.438 -6.141 1 98.69 181 ALA B CA 1
ATOM 3133 C C . ALA B 1 181 ? -7.402 20.266 -6.914 1 98.69 181 ALA B C 1
ATOM 3135 O O . ALA B 1 181 ? -8.43 19.891 -6.344 1 98.69 181 ALA B O 1
ATOM 3136 N N . LYS B 1 182 ? -7.34 20.5 -8.203 1 98.25 182 LYS B N 1
ATOM 3137 C CA . LYS B 1 182 ? -8.508 20.344 -9.062 1 98.25 182 LYS B CA 1
ATOM 3138 C C . LYS B 1 182 ? -9 18.891 -9.062 1 98.25 182 LYS B C 1
ATOM 3140 O O . LYS B 1 182 ? -10.203 18.641 -9.094 1 98.25 182 LYS B O 1
ATOM 3145 N N . TRP B 1 183 ? -8.086 18 -9 1 98.25 183 TRP B N 1
ATOM 3146 C CA . TRP B 1 183 ? -8.422 16.594 -9.109 1 98.25 183 TRP B CA 1
ATOM 3147 C C . TRP B 1 183 ? -8.898 16.031 -7.773 1 98.25 183 TRP B C 1
ATOM 3149 O O . TRP B 1 183 ? -9.812 15.211 -7.719 1 98.25 183 TRP B O 1
ATOM 3159 N N . VAL B 1 184 ? -8.328 16.516 -6.652 1 98.31 184 VAL B N 1
ATOM 3160 C CA . VAL B 1 184 ? -8.664 16.031 -5.312 1 98.31 184 VAL B CA 1
ATOM 3161 C C . VAL B 1 184 ? -9.984 16.656 -4.863 1 98.31 184 VAL B C 1
ATOM 3163 O O . VAL B 1 184 ? -10.727 16.047 -4.082 1 98.31 184 VAL B O 1
ATOM 3166 N N . GLN B 1 185 ? -10.32 17.828 -5.312 1 98.25 185 GLN B N 1
ATOM 3167 C CA . GLN B 1 185 ? -11.594 18.516 -5.113 1 98.25 185 GLN B CA 1
ATOM 3168 C C . GLN B 1 185 ? -11.875 18.734 -3.629 1 98.25 185 GLN B C 1
ATOM 3170 O O . GLN B 1 185 ? -13.008 18.547 -3.174 1 98.25 185 GLN B O 1
ATOM 3175 N N . ALA B 1 186 ? -10.836 19.031 -2.861 1 98.62 186 ALA B N 1
ATOM 3176 C CA . ALA B 1 186 ? -11.039 19.359 -1.454 1 98.62 186 ALA B CA 1
ATOM 3177 C C . ALA B 1 186 ? -11.742 20.719 -1.304 1 98.62 186 ALA B C 1
ATOM 3179 O O . ALA B 1 186 ? -11.586 21.594 -2.15 1 98.62 186 ALA B O 1
ATOM 3180 N N . LYS B 1 187 ? -12.484 20.844 -0.22 1 98.62 187 LYS B N 1
ATOM 3181 C CA . LYS B 1 187 ? -13.109 22.125 0.071 1 98.62 187 LYS B CA 1
ATOM 3182 C C . LYS B 1 187 ? -12.055 23.188 0.362 1 98.62 187 LYS B C 1
ATOM 3184 O O . LYS B 1 187 ? -12.188 24.328 -0.078 1 98.62 187 LYS B O 1
ATOM 3189 N N . THR B 1 188 ? -11.062 22.844 1.116 1 98.75 188 THR B N 1
ATOM 3190 C CA . THR B 1 188 ? -9.945 23.719 1.46 1 98.75 188 THR B CA 1
ATOM 3191 C C . THR B 1 188 ? -8.617 23.062 1.104 1 98.75 188 THR B C 1
ATOM 3193 O O . THR B 1 188 ? -8.438 21.859 1.313 1 98.75 188 THR B O 1
ATOM 3196 N N . VAL B 1 189 ? -7.695 23.828 0.549 1 98.88 189 VAL B N 1
ATOM 3197 C CA . VAL B 1 189 ? -6.363 23.328 0.211 1 98.88 189 VAL B CA 1
ATOM 3198 C C . VAL B 1 189 ? -5.309 24.156 0.943 1 98.88 189 VAL B C 1
ATOM 3200 O O . VAL B 1 189 ? -5.352 25.391 0.93 1 98.88 189 VAL B O 1
ATOM 3203 N N . VAL B 1 190 ? -4.41 23.469 1.613 1 98.94 190 VAL B N 1
ATOM 3204 C CA . VAL B 1 190 ? -3.314 24.094 2.35 1 98.94 190 VAL B CA 1
ATOM 3205 C C . VAL B 1 190 ? -1.978 23.609 1.784 1 98.94 190 VAL B C 1
ATOM 3207 O O . VAL B 1 190 ? -1.722 22.406 1.707 1 98.94 190 VAL B O 1
ATOM 3210 N N . PRO B 1 191 ? -1.097 24.547 1.322 1 98.88 191 PRO B N 1
ATOM 3211 C CA . PRO B 1 191 ? 0.235 24.125 0.883 1 98.88 191 PRO B CA 1
ATOM 3212 C C . PRO B 1 191 ? 1.122 23.672 2.041 1 98.88 191 PRO B C 1
ATOM 3214 O O . PRO B 1 191 ? 1.027 24.203 3.145 1 98.88 191 PRO B O 1
ATOM 3217 N N . MET B 1 192 ? 1.993 22.734 1.76 1 98.62 192 MET B N 1
ATOM 3218 C CA . MET B 1 192 ? 2.977 22.266 2.729 1 98.62 192 MET B CA 1
ATOM 3219 C C . MET B 1 192 ? 4.297 21.922 2.043 1 98.62 192 MET B C 1
ATOM 3221 O O . MET B 1 192 ? 4.438 22.109 0.833 1 98.62 192 MET B O 1
ATOM 3225 N N . HIS B 1 193 ? 5.359 21.484 2.838 1 98.56 193 HIS B N 1
ATOM 3226 C CA . HIS B 1 193 ? 6.656 21.031 2.352 1 98.56 193 HIS B CA 1
ATOM 3227 C C . HIS B 1 193 ? 7.328 22.094 1.485 1 98.56 193 HIS B C 1
ATOM 3229 O O . HIS B 1 193 ? 7.711 21.812 0.347 1 98.56 193 HIS B O 1
ATOM 3235 N N . TYR B 1 194 ? 7.359 23.297 1.938 1 98.19 194 TYR B N 1
ATOM 3236 C CA . TYR B 1 194 ? 7.996 24.422 1.274 1 98.19 194 TYR B CA 1
ATOM 3237 C C . TYR B 1 194 ? 8.734 25.297 2.279 1 98.19 194 TYR B C 1
ATOM 3239 O O . TYR B 1 194 ? 8.453 25.25 3.479 1 98.19 194 TYR B O 1
ATOM 3247 N N . ASN B 1 195 ? 9.781 25.953 1.854 1 97.81 195 ASN B N 1
ATOM 3248 C CA . ASN B 1 195 ? 10.492 27.031 2.514 1 97.81 195 ASN B CA 1
ATOM 3249 C C . ASN B 1 195 ? 11.25 26.547 3.744 1 97.81 195 ASN B C 1
ATOM 3251 O O . ASN B 1 195 ? 11.82 27.344 4.484 1 97.81 195 ASN B O 1
ATOM 3255 N N . THR B 1 196 ? 11.297 25.25 3.994 1 97.56 196 THR B N 1
ATOM 3256 C CA . THR B 1 196 ? 12.047 24.719 5.125 1 97.56 196 THR B CA 1
ATOM 3257 C C . THR B 1 196 ? 13.531 24.609 4.789 1 97.56 196 THR B C 1
ATOM 3259 O O . THR B 1 196 ? 14.383 24.75 5.672 1 97.56 196 THR B O 1
ATOM 3262 N N . PHE B 1 197 ? 13.828 24.344 3.5 1 95.44 197 PHE B N 1
ATOM 3263 C CA . PHE B 1 197 ? 15.172 24.281 2.936 1 95.44 197 PHE B CA 1
ATOM 3264 C C . PHE B 1 197 ? 15.289 25.203 1.729 1 95.44 197 PHE B C 1
ATOM 3266 O O . PHE B 1 197 ? 14.305 25.453 1.029 1 95.44 197 PHE B O 1
ATOM 3273 N N . PRO B 1 198 ? 16.469 25.688 1.468 1 94.75 198 PRO B N 1
ATOM 3274 C CA . PRO B 1 198 ? 16.641 26.641 0.371 1 94.75 198 PRO B CA 1
ATOM 3275 C C . PRO B 1 198 ? 16.141 26.094 -0.967 1 94.75 198 PRO B C 1
ATOM 3277 O O . PRO B 1 198 ? 15.516 26.828 -1.741 1 94.75 198 PRO B O 1
ATOM 3280 N N . VAL B 1 199 ? 16.297 24.859 -1.282 1 96 199 VAL B N 1
ATOM 3281 C CA . VAL B 1 199 ? 16.047 24.297 -2.6 1 96 199 VAL B CA 1
ATOM 3282 C C . VAL B 1 199 ? 14.539 24.141 -2.824 1 96 199 VAL B C 1
ATOM 3284 O O . VAL B 1 199 ? 14.094 23.953 -3.959 1 96 199 VAL B O 1
ATOM 3287 N N . ILE B 1 200 ? 13.695 24.328 -1.734 1 97.75 200 ILE B N 1
ATOM 3288 C CA . ILE B 1 200 ? 12.25 24.188 -1.901 1 97.75 200 ILE B CA 1
ATOM 3289 C C . ILE B 1 200 ? 11.562 25.5 -1.548 1 97.75 200 ILE B C 1
ATOM 3291 O O . ILE B 1 200 ? 10.461 25.5 -0.983 1 97.75 200 ILE B O 1
ATOM 3295 N N . GLU B 1 201 ? 12.219 26.594 -1.745 1 97.31 201 GLU B N 1
ATOM 3296 C CA . GLU B 1 201 ? 11.625 27.922 -1.533 1 97.31 201 GLU B CA 1
ATOM 3297 C C . GLU B 1 201 ? 10.539 28.203 -2.566 1 97.31 201 GLU B C 1
ATOM 3299 O O . GLU B 1 201 ? 10.773 28.094 -3.771 1 97.31 201 GLU B O 1
ATOM 3304 N N . GLN B 1 202 ? 9.344 28.516 -2.115 1 98.12 202 GLN B N 1
ATOM 3305 C CA . GLN B 1 202 ? 8.188 28.859 -2.938 1 98.12 202 GLN B CA 1
ATOM 3306 C C . GLN B 1 202 ? 7.402 30.016 -2.33 1 98.12 202 GLN B C 1
ATOM 3308 O O . GLN B 1 202 ? 7.625 30.375 -1.175 1 98.12 202 GLN B O 1
ATOM 3313 N N . ASP B 1 203 ? 6.535 30.609 -3.094 1 98.31 203 ASP B N 1
ATOM 3314 C CA . ASP B 1 203 ? 5.551 31.562 -2.6 1 98.31 203 ASP B CA 1
ATOM 3315 C C . ASP B 1 203 ? 4.18 30.922 -2.449 1 98.31 203 ASP B C 1
ATOM 3317 O O . ASP B 1 203 ? 3.443 30.766 -3.428 1 98.31 203 ASP B O 1
ATOM 3321 N N . PRO B 1 204 ? 3.816 30.547 -1.245 1 98.38 204 PRO B N 1
ATOM 3322 C CA . PRO B 1 204 ? 2.553 29.828 -1.062 1 98.38 204 PRO B CA 1
ATOM 3323 C C . PRO B 1 204 ? 1.332 30.688 -1.375 1 98.38 204 PRO B C 1
ATOM 3325 O O . PRO B 1 204 ? 0.265 30.156 -1.696 1 98.38 204 PRO B O 1
ATOM 3328 N N . TYR B 1 205 ? 1.479 32 -1.279 1 98.5 205 TYR B N 1
ATOM 3329 C CA . TYR B 1 205 ? 0.359 32.875 -1.584 1 98.5 205 TYR B CA 1
ATOM 3330 C C . TYR B 1 205 ? 0.071 32.906 -3.08 1 98.5 205 TYR B C 1
ATOM 3332 O O . TYR B 1 205 ? -1.089 32.938 -3.494 1 98.5 205 TYR B O 1
ATOM 3340 N N . GLN B 1 206 ? 1.094 32.844 -3.861 1 98.19 206 GLN B N 1
ATOM 3341 C CA . GLN B 1 206 ? 0.894 32.75 -5.305 1 98.19 206 GLN B CA 1
ATOM 3342 C C . GLN B 1 206 ? 0.201 31.422 -5.668 1 98.19 206 GLN B C 1
ATOM 3344 O O . GLN B 1 206 ? -0.632 31.391 -6.574 1 98.19 206 GLN B O 1
ATOM 3349 N N . PHE B 1 207 ? 0.586 30.453 -4.969 1 98.38 207 PHE B N 1
ATOM 3350 C CA . PHE B 1 207 ? -0.045 29.156 -5.191 1 98.38 207 PHE B CA 1
ATOM 3351 C C . PHE B 1 207 ? -1.544 29.234 -4.926 1 98.38 207 PHE B C 1
ATOM 3353 O O . PHE B 1 207 ? -2.352 28.859 -5.781 1 98.38 207 PHE B O 1
ATOM 3360 N N . VAL B 1 208 ? -1.919 29.688 -3.764 1 98.31 208 VAL B N 1
ATOM 3361 C CA . VAL B 1 208 ? -3.328 29.625 -3.393 1 98.31 208 VAL B CA 1
ATOM 3362 C C . VAL B 1 208 ? -4.145 30.547 -4.289 1 98.31 208 VAL B C 1
ATOM 3364 O O . VAL B 1 208 ? -5.324 30.297 -4.547 1 98.31 208 VAL B O 1
ATOM 3367 N N . GLU B 1 209 ? -3.596 31.578 -4.812 1 97.81 209 GLU B N 1
ATOM 3368 C CA . GLU B 1 209 ? -4.281 32.5 -5.707 1 97.81 209 GLU B CA 1
ATOM 3369 C C . GLU B 1 209 ? -4.68 31.828 -7.012 1 97.81 209 GLU B C 1
ATOM 3371 O O . GLU B 1 209 ? -5.629 32.25 -7.672 1 97.81 209 GLU B O 1
ATOM 3376 N N . LYS B 1 210 ? -3.986 30.828 -7.352 1 97.69 210 LYS B N 1
ATOM 3377 C CA . LYS B 1 210 ? -4.219 30.141 -8.625 1 97.69 210 LYS B CA 1
ATOM 3378 C C . LYS B 1 210 ? -5.273 29.047 -8.477 1 97.69 210 LYS B C 1
ATOM 3380 O O . LYS B 1 210 ? -5.73 28.484 -9.477 1 97.69 210 LYS B O 1
ATOM 3385 N N . LEU B 1 211 ? -5.605 28.734 -7.285 1 98.12 211 LEU B N 1
ATOM 3386 C CA . LEU B 1 211 ? -6.57 27.672 -7.051 1 98.12 211 LEU B CA 1
ATOM 3387 C C . LEU B 1 211 ? -7.965 28.078 -7.516 1 98.12 211 LEU B C 1
ATOM 3389 O O . LEU B 1 211 ? -8.32 29.266 -7.438 1 98.12 211 LEU B O 1
ATOM 3393 N N . GLN B 1 212 ? -8.688 27.078 -8.039 1 94.25 212 GLN B N 1
ATOM 3394 C CA . GLN B 1 212 ? -10.055 27.297 -8.5 1 94.25 212 GLN B CA 1
ATOM 3395 C C . GLN B 1 212 ? -11.023 26.328 -7.824 1 94.25 212 GLN B C 1
ATOM 3397 O O . GLN B 1 212 ? -10.664 25.188 -7.523 1 94.25 212 GLN B O 1
ATOM 3402 N N . ASN B 1 213 ? -12.25 26.75 -7.5 1 93.5 213 ASN B N 1
ATOM 3403 C CA . ASN B 1 213 ? -13.359 25.938 -7.012 1 93.5 213 ASN B CA 1
ATOM 3404 C C . ASN B 1 213 ? -13.07 25.375 -5.625 1 93.5 213 ASN B C 1
ATOM 3406 O O . ASN B 1 213 ? -13.523 24.266 -5.297 1 93.5 213 ASN B O 1
ATOM 3410 N N . CYS B 1 214 ? -12.148 25.969 -4.918 1 95.5 214 CYS B N 1
ATOM 3411 C CA . CYS B 1 214 ? -11.852 25.641 -3.525 1 95.5 214 CYS B CA 1
ATOM 3412 C C . CYS B 1 214 ? -11.305 26.859 -2.789 1 95.5 214 CYS B C 1
ATOM 3414 O O . CYS B 1 214 ? -11.031 27.891 -3.406 1 95.5 214 CYS B O 1
ATOM 3416 N N . THR B 1 215 ? -11.227 26.766 -1.491 1 96.5 215 THR B N 1
ATOM 3417 C CA . THR B 1 215 ? -10.586 27.797 -0.684 1 96.5 215 THR B CA 1
ATOM 3418 C C . THR B 1 215 ? -9.109 27.453 -0.448 1 96.5 215 THR B C 1
ATOM 3420 O O . THR B 1 215 ? -8.789 26.406 0.1 1 96.5 215 THR B O 1
ATOM 3423 N N . GLY B 1 216 ? -8.242 28.297 -0.943 1 98.25 216 GLY B N 1
ATOM 3424 C CA . GLY B 1 216 ? -6.832 28.188 -0.614 1 98.25 216 GLY B CA 1
ATOM 3425 C C . GLY B 1 216 ? -6.457 28.922 0.662 1 98.25 216 GLY B C 1
ATOM 3426 O O . GLY B 1 216 ? -6.816 30.094 0.847 1 98.25 216 GLY B O 1
ATOM 3427 N N . LYS B 1 217 ? -5.762 28.25 1.541 1 98.5 217 LYS B N 1
ATOM 3428 C CA . LYS B 1 217 ? -5.363 28.875 2.803 1 98.5 217 LYS B CA 1
ATOM 3429 C C . LYS B 1 217 ? -3.881 28.656 3.084 1 98.5 217 LYS B C 1
ATOM 3431 O O . LYS B 1 217 ? -3.418 27.516 3.117 1 98.5 217 LYS B O 1
ATOM 3436 N N . VAL B 1 218 ? -3.182 29.672 3.201 1 98.75 218 VAL B N 1
ATOM 3437 C CA . VAL B 1 218 ? -1.82 29.594 3.719 1 98.75 218 VAL B CA 1
ATOM 3438 C C . VAL B 1 218 ? -1.84 29.672 5.242 1 98.75 218 VAL B C 1
ATOM 3440 O O . VAL B 1 218 ? -2.34 30.641 5.812 1 98.75 218 VAL B O 1
ATOM 3443 N N . LEU B 1 219 ? -1.347 28.672 5.898 1 98.62 219 LEU B N 1
ATOM 3444 C CA . LEU B 1 219 ? -1.295 28.641 7.355 1 98.62 219 LEU B CA 1
ATOM 3445 C C . LEU B 1 219 ? 0.129 28.875 7.852 1 98.62 219 LEU B C 1
ATOM 3447 O O . LEU B 1 219 ? 1.071 28.25 7.348 1 98.62 219 LEU B O 1
ATOM 3451 N N . GLU B 1 220 ? 0.246 29.734 8.766 1 97.56 220 GLU B N 1
ATOM 3452 C CA . GLU B 1 220 ? 1.503 29.828 9.5 1 97.56 220 GLU B CA 1
ATOM 3453 C C . GLU B 1 220 ? 1.605 28.719 10.555 1 97.56 220 GLU B C 1
ATOM 3455 O O . GLU B 1 220 ? 0.591 28.172 10.984 1 97.56 220 GLU B O 1
ATOM 3460 N N . ALA B 1 221 ? 2.811 28.438 10.93 1 98.12 221 ALA B N 1
ATOM 3461 C CA . ALA B 1 221 ? 2.986 27.406 11.961 1 98.12 221 ALA B CA 1
ATOM 3462 C C . ALA B 1 221 ? 2.15 27.734 13.195 1 98.12 221 ALA B C 1
ATOM 3464 O O . ALA B 1 221 ? 2.191 28.844 13.711 1 98.12 221 ALA B O 1
ATOM 3465 N N . GLY B 1 222 ? 1.355 26.766 13.57 1 98.19 222 GLY B N 1
ATOM 3466 C CA . GLY B 1 222 ? 0.524 26.922 14.758 1 98.19 222 GLY B CA 1
ATOM 3467 C C . GLY B 1 222 ? -0.901 27.328 14.43 1 98.19 222 GLY B C 1
ATOM 3468 O O . GLY B 1 222 ? -1.794 27.203 15.273 1 98.19 222 GLY B O 1
ATOM 3469 N N . GLU B 1 223 ? -1.169 27.844 13.242 1 98.56 223 GLU B N 1
ATOM 3470 C CA . GLU B 1 223 ? -2.523 28.219 12.844 1 98.56 223 GLU B CA 1
ATOM 3471 C C . GLU B 1 223 ? -3.369 26.984 12.547 1 98.56 223 GLU B C 1
ATOM 3473 O O . GLU B 1 223 ? -2.842 25.953 12.125 1 98.56 223 GLU B O 1
ATOM 3478 N N . SER B 1 224 ? -4.648 27.156 12.805 1 98.56 224 SER B N 1
ATOM 3479 C CA . SER B 1 224 ? -5.535 26 12.688 1 98.56 224 SER B CA 1
ATOM 3480 C C . SER B 1 224 ? -6.797 26.359 11.906 1 98.56 224 SER B C 1
ATOM 3482 O O . SER B 1 224 ? -7.086 27.531 11.672 1 98.56 224 SER B O 1
ATOM 3484 N N . ILE B 1 225 ? -7.418 25.328 11.406 1 98.12 225 ILE B N 1
ATOM 3485 C CA . ILE B 1 225 ? -8.758 25.359 10.82 1 98.12 225 ILE B CA 1
ATOM 3486 C C . ILE B 1 225 ? -9.688 24.438 11.617 1 98.12 225 ILE B C 1
ATOM 3488 O O . ILE B 1 225 ? -9.289 23.344 12.031 1 98.12 225 ILE B O 1
ATOM 3492 N N . THR B 1 226 ? -10.883 24.984 11.898 1 98 226 THR B N 1
ATOM 3493 C CA . THR B 1 226 ? -11.922 24.141 12.484 1 98 226 THR B CA 1
ATOM 3494 C C . THR B 1 226 ? -12.852 23.609 11.398 1 98 226 THR B C 1
ATOM 3496 O O . THR B 1 226 ? -13.391 24.375 10.602 1 98 226 THR B O 1
ATOM 3499 N N . LEU B 1 227 ? -13.023 22.359 11.367 1 97.62 227 LEU B N 1
ATOM 3500 C CA . LEU B 1 227 ? -13.844 21.703 10.352 1 97.62 227 LEU B CA 1
ATOM 3501 C C . LEU B 1 227 ? -15.227 21.359 10.914 1 97.62 227 LEU B C 1
ATOM 3503 O O . LEU B 1 227 ? -15.359 21.047 12.094 1 97.62 227 LEU B O 1
#

Sequence (454 aa):
MKVSYHGHSVVKIETNGKVIVIDPFLTGNPKTDLKAEDVKVDAILLSHGHGDHVGDTVELAKKNNAVVVAPFELATFLSWQGVKTHPMHIGGSHEFDFGKVKFTQAFHGSSYIDEENKTITYTGMPAGILFTAEEKTVYHAGDTALFSDMKLIGELNNVDVAFLPIGDNFTMGPEDAVLAAKWVQAKTVVPMHYNTFPVIEQDPYQFVEKLQNCTGKVLEAGESITLMKVSYHGHSVVKIETNGKVIVIDPFLTGNPKTDLKAEDVKVDAILLSHGHGDHVGDTVELAKKNNAVVVAPFELATFLSWQGVKTHPMHIGGSHEFDFGKVKFTQAFHGSSYIDEENKTITYTGMPAGILFTAEEKTVYHAGDTALFSDMKLIGELNNVDVAFLPIGDNFTMGPEDAVLAAKWVQAKTVVPMHYNTFPVIEQDPYQFVEKLQNCTGKVLEAGESITL

Organism: Bacillus cereus (strain AH187) (NCBI:txid405534)

Foldseek 3Di:
DKWFDFAFQWIWDDDPNFIEIFQPADVLQPQGPDDLVPDAHQEYEYQAADCNRCHCVLVNCVVNVHEYEYAAQQQVVSVVVVGHYDHDDAQDWDADPRWIKHWHDFDAAHWDADPVVGDTGGRDHGTWIWTDDPNAIETRGPAHEQDQCLLVLQVVDAHAEYEEEQQPPRGHHLVSVLVSCVSNVYQEYEYHNAPSDPSRHDDQVVSQVSHDNHHYDYHGHPDMDDD/DKWFDFAFQWIWDDDPNFIEIFQPADVLFPQGPDDLVPDAHQEYEYQAADCSRCHCVLVNCVVRVHEYEYAAQQQVVSVVVVGHYDHDDAQDWDADPRWIKHWHDFDAAHWDADPVVRDTGHRDHGTWIWTDDPNAIETRGPAHEQDQCLLVLQVVDAHAEYEAEQQPPRGHHLVSVLVSCVSNLYQEYEYHNADSDPSRHDDQVVSQVSHDNHHYDYHGHPDIDDD

=== Feature glossary ===
Feature key, reading from the visual/contextual features back to the raw sequence:

Rendered structure images. Structure images are PyMOL renders from six orthogonal camera directions. Cartoon representation draws helices as coils and strands as arrows; sticks shows the backbone as bonds; surface shows the solvent-excluded envelope. Rainbow coloring maps sequence position to hue (blue→red, N→C); chain coloring assigns a distinct color per polypeptide.

Contact-map, Ramachandran, and PAE plots. Three diagnostic plots accompany the record. The Cα contact map visualizes the tertiary structure as a 2D adjacency matrix (8 Å cutoff, sequence-local contacts suppressed). The Ramachandran plot shows the distribution of backbone (φ, ψ) torsions, with points in the α and β basins reflecting secondary structure content. The PAE plot shows AlphaFold's inter-residue confidence as a color matrix.

InterPro / GO / CATH / organism. The annotation block draws on four external resources. InterPro: which protein families and domains the sequence belongs to. GO: standardized terms for what the protein does, what process it participates in, and where in the cell it acts. CATH: which structural fold it has in the CATH hierarchy. Organism: the species of origin.

Nearest PDB structures. Structural nearest neighbors (via Foldseek easy-search vs the PDB). Reported per hit: target PDB id, E-value, and alignment TM-score. A TM-score above ~0.5 is the conventional threshold for 'same fold'.

Predicted aligned error. Predicted aligned error is AlphaFold's pairwise confidence. Unlike pLDDT (per-residue), PAE is per-residue-pair and captures whether two parts of the structure are correctly placed relative to each other. Units are ångströms of expected positional error.

Solvent-accessible surface area. SASA measures how much of the protein is reachable by solvent. It is computed by rolling a water-sized probe over the atomic surface and summing the exposed area (Å²). Per-residue SASA distinguishes core (buried, low SASA) from surface (exposed, high SASA) residues; total SASA is a whole-molecule size measure.

B-factor. Crystallographic B-factors measure how much each atom's electron density is smeared out, in Å². They rise in mobile loops and surface residues and fall in the buried interior. In AlphaFold models this column is repurposed to hold pLDDT instead.

pLDDT. For AlphaFold models, the B-factor field carries pLDDT — the model's own estimate of local accuracy on a 0–100 scale. Regions with pLDDT<50 should be treated as essentially unmodeled; they often correspond to intrinsically disordered segments.

Backbone torsions (φ/ψ). φ (phi) and ψ (psi) are the two rotatable backbone dihedrals per residue: φ is the C(i-1)–N–Cα–C torsion, ψ is the N–Cα–C–N(i+1) torsion, both in degrees on (−180°, 180°]. α-helical residues cluster near (−60°, −45°); β-strand residues near (−120°, +130°). A Ramachandran plot is simply a scatter of (φ, ψ) for every residue.

Radius of gyration, Cα contacts, bounding box. Radius of gyration (Rg) is the root-mean-square distance of Cα atoms from their centroid — a single number for overall size and compactness. A globular domain of N residues has Rg ≈ 2.2·N^0.38 Å; an extended or disordered chain has a much larger Rg. The Cα contact count is the number of residue pairs whose Cα atoms are within 8 Å and are more than four positions apart in sequence — a standard proxy for tertiary packing density. The bounding box is the smallest axis-aligned box enclosing all Cα atoms.

Secondary structure (3-state, P-SEA). Three-state secondary structure (P-SEA) collapses the eight DSSP classes into helix (a), strand (b), and coil (c). P-SEA assigns these from Cα geometry alone — distances and angles — without requiring backbone oxygens, so it works on any Cα trace.

Secondary structure (8-state, DSSP). Secondary structure is the local, repeating backbone conformation. DSSP classifies it into eight states by reading the hydrogen-bond network: three helix types (H, G, I), two β types (E, B), two non-regular types (T, S), and unstructured coil (-).

Foldseek 3Di. The Foldseek 3Di string encodes local tertiary geometry as a 20-letter alphabet — one character per residue — derived from the relative positions of nearby Cα atoms. Unlike the amino-acid sequence, 3Di is a direct function of the 3D structure, so two proteins with the same fold have similar 3Di strings even at low sequence identity.

mmCIF coordinates. Structure coordinates are given as an mmCIF _atom_site loop: one row per atom with element, residue name, chain id, sequence number, and x/y/z position in Å. Only the four main-chain atoms per residue are included here; side chains are omitted to keep the record 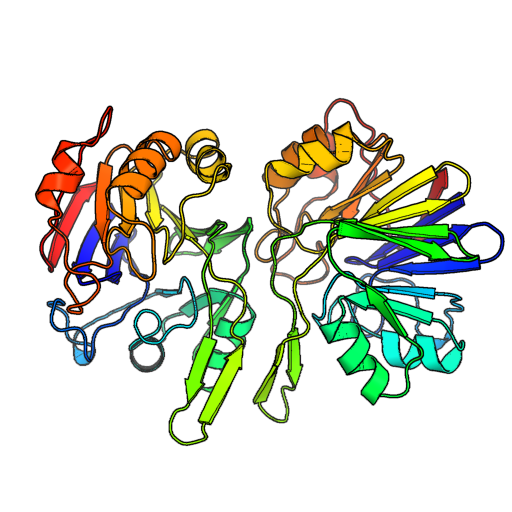compact.

Sequence. This is the polypeptide sequence — one letter per residue, N-terminus first. Length ranges from a few dozen residues for small domains to over a thousand for large multi-domain proteins.